Protein AF-0000000071811512 (afdb_homodimer)

InterPro domains:
  IPR006314 Dyp-type peroxidase [PS51404] (1-297)
  IPR006314 Dyp-type peroxidase [PTHR30521] (4-296)
  IPR006314 Dyp-type peroxidase [TIGR01413] (6-294)
  IPR011008 Dimeric alpha-beta barrel [SSF54909] (5-296)
  IPR048327 Dyp-type peroxidase, N-terminal domain [PF04261] (49-129)
  IPR048328 Dyp-type peroxidase, C-terminal domain [PF20628] (135-291)

Radius of gyration: 25.91 Å; Cα contacts (8 Å, |Δi|>4): 1399; chains: 2; bounding box: 53×74×53 Å

Solvent-accessible surface area (backbone atoms only — not comparable to full-atom values): 30359 Å² total; per-residue (Å²): 135,70,70,78,86,50,52,22,33,35,42,39,43,29,31,59,32,90,85,37,60,51,48,64,43,44,23,43,55,50,41,47,62,58,52,45,41,70,75,42,41,73,94,72,44,46,84,55,59,35,72,50,74,50,50,28,26,9,57,71,45,31,46,70,53,69,52,83,74,92,64,84,47,79,51,67,66,44,68,29,88,57,46,48,40,38,51,62,65,52,31,41,34,38,46,31,33,18,56,28,63,30,58,48,43,49,48,51,37,51,51,61,67,60,36,56,86,84,24,68,67,45,72,46,81,45,58,27,35,44,25,87,92,51,23,35,83,88,52,36,60,62,58,80,78,34,58,87,46,68,68,56,27,42,63,33,23,35,18,83,88,71,56,18,27,26,33,42,42,31,40,29,40,47,36,57,73,48,57,73,71,46,57,65,70,56,51,24,41,24,38,21,29,40,53,90,79,53,47,69,38,61,82,33,43,74,36,3,33,49,14,32,55,30,73,33,33,52,60,85,42,56,60,88,48,60,50,38,58,72,54,32,25,35,69,40,69,92,59,68,28,23,39,40,42,31,34,29,12,40,44,52,63,41,52,50,54,37,54,33,24,39,29,14,52,72,91,77,60,46,35,22,38,48,35,71,42,30,43,49,72,32,23,31,34,31,40,23,61,18,72,70,62,34,55,70,44,90,133,69,70,78,87,51,50,22,34,35,42,38,42,29,31,59,34,90,86,37,61,52,48,63,44,45,23,44,56,50,41,46,64,58,52,46,40,69,75,42,41,73,94,72,44,46,85,54,61,35,70,50,74,49,50,29,25,10,59,73,45,31,46,69,51,69,52,82,73,94,64,85,47,80,52,67,67,45,69,29,89,60,46,49,41,39,51,65,65,49,32,42,36,37,47,31,33,16,56,28,64,30,57,49,44,50,48,51,37,51,53,62,67,61,36,58,86,84,24,67,67,47,73,45,81,46,58,27,33,44,27,86,92,51,23,36,84,87,53,37,61,62,59,80,79,34,58,87,47,67,69,56,28,42,63,33,23,36,18,84,88,70,56,18,26,28,34,41,42,32,39,28,39,44,38,56,74,51,58,74,71,47,57,66,69,57,52,24,41,25,39,22,28,39,55,90,80,55,44,69,37,63,83,32,44,73,37,3,33,48,15,34,57,30,71,33,32,53,60,84,40,55,60,93,49,60,50,38,59,72,54,33,24,34,70,38,68,90,58,68,29,25,38,38,41,33,34,28,13,39,43,53,63,42,53,49,56,38,54,32,24,40,29,14,52,75,89,77,60,48,35,22,39,50,34,72,42,30,41,48,73,31,23,31,34,29,42,23,61,19,72,71,61,33,55,70,44,89

Foldseek 3Di:
DLDAAAFKKKKKFFDWDPPDQLLQLLLLQLCLVVLQCVLPNPVRDDQAFHKDKFKWAFDVSCVSLVDDDDDDFWDDWDAADLAIADADTGGMIMMMHHNDPVSSVSSSVSSVVSRPPPTTPDIDIWMFGADPNQPWPLLAHPQPVADDDRVVQCQFFAAPVFRWKKKKKWDKFFPVVCSVPDDQVVVCLLAQARSPPRHGHQAHDQQHLVQLQAVGRHDPGHHPHDWHWHKGWTDDPVDTITITTMIIGNDCVRVVSNVCSQRQHDDGSHHRSNSVGIHIDYMGMIMTGDSVSSVVSD/DLDAAAFKKKKKFFDWDPPDQLLQLLLLQLCLVVLQCVLPNPVRDDQAFHKDKFKWAFDVSCVSLVDDDDDDFFDDWDAADLAIADADTGGMIMMMHHNDPVSSVSSSVSSVVSRPPPTTPDIDIWMFGADPNQPWPLLAHPQPVADDDRVVQCQFFAAPVFRWKKKKKWDKFFPVVCSVPDDQVVVCQLAQARSPPRHGHQAHDQQHLVQLQAVGRHDPGHHPHDWHWHKGWTDDPVDTITITTMIIGNDCVRVVSNVCSQRQHDDGSHHRSVSVGIHIDYMGMIMTGDSVSSVVSD

Secondary structure (DSSP, 8-state):
------SEEEEEEEEEPTTS-HHHHHHHHHTHHHHHHHHS-GGG--TTT-EEEEEEE-HHHHHHTT---SS------EEETTEEE-----SEEEEEEES-HHHHHHHHHHHHHHSPTT-EEEEEEEEEE-BTTTB-TTSSBS-TTS--SHHHHHHHHS-TTTS-EEEEEEEEEE-HHHHHHS-HHHHHHHHTB-TTT-PBPSS--TTSHHHHHTTSSSTT---S---EE--EEEE-TTS-EEEEEEEEES-HHHHHHHHHHHTT-SSS-PPPGGGGTEEEEEEEEEEE--HHHHHTT-/------SEEEEEEEEEPTTS-HHHHHHHHHTHHHHHHHHS-GGG--TTT-EEEEEEE-HHHHHHTT---SS------EEETTEEE-----SEEEEEEES-HHHHHHHHHHHHHHSPTT-EEEEEEEEEE-BTTTB-TTSSBS-TTS--SHHHHHHHHS-TTTS-EEEEEEEEEE-HHHHHHS-HHHHHHHHTB-TTT-PBPSS--TTSHHHHHTTSSSTT---S---EE--EEEE-TTS-EEEEEEEEES-HHHHHHHHHHHHT-SSS-PPPGGGGTEEEEEEEEEEE--HHHHHTT-

Organism: Trichoplax adhaerens (NCBI:txid10228)

Sequence (596 aa):
VISLTKEHALYLWIHVKGTADPKACAKVAANVQKYVDGIIPPKEADENDEIWAGVAFGPSFYARCGGTVHENYDYPHRSGKNGDLPSTGGDIFVHAKSNSRGGLYELAQAVLKNLPEGSVENVEEVYGFVYKNGRDLSGFIDGTENPADDESRTEVAINKETGGSYLITQRWIHKFNVINNTKVSTMENWVGRNIDDSTEQRRKSVTSHVARMTNGSQFNAAKPYQIVRQSQPYGLSSKESGLFFIAYAASPKNFEYMLGRMVGEGRDNLSDDIMLLTKCVTGTYWYAPSLSELAKLKVISLTKEHALYLWIHVKGTADPKACAKVAANVQKYVDGIIPPKEADENDEIWAGVAFGPSFYARCGGTVHENYDYPHRSGKNGDLPSTGGDIFVHAKSNSRGGLYELAQAVLKNLPEGSVENVEEVYGFVYKNGRDLSGFIDGTENPADDESRTEVAINKETGGSYLITQRWIHKFNVINNTKVSTMENWVGRNIDDSTEQRRKSVTSHVARMTNGSQFNAAKPYQIVRQSQPYGLSSKESGLFFIAYAASPKNFEYMLGRMVGEGRDNLSDDIMLLTKCVTGTYWYAPSLSELAKLK

pLDDT: mean 96.05, std 3.3, range [76.31, 98.88]

Nearest PDB structures (foldseek):
  7yzt-assembly1_B  TM=8.973E-01  e=1.902E-27  Acinetobacter radioresistens
  6fkt-assembly1_B  TM=8.761E-01  e=7.794E-27  Klebsiella pneumoniae
  2gvk-assembly1_A  TM=8.832E-01  e=1.976E-25  Bacteroides thetaiotaomicron VPI-5482
  5vj0-assembly2_C  TM=8.698E-01  e=1.234E-25  [Enterobacter] lignolyticus
  8u4z-assembly1_A  TM=8.890E-01  e=1.457E-24  Klebsiella pneumoniae

Structure (mmCIF, N/CA/C/O backbone):
data_AF-0000000071811512-model_v1
#
loop_
_entity.id
_entity.type
_entity.pdbx_description
1 polymer 'Dyp-type peroxidase'
#
loop_
_atom_site.group_PDB
_atom_site.id
_atom_site.type_symbol
_atom_site.label_atom_id
_atom_site.label_alt_id
_atom_site.label_comp_id
_atom_site.label_asym_id
_atom_site.label_entity_id
_atom_site.label_seq_id
_atom_site.pdbx_PDB_ins_code
_atom_site.Cartn_x
_atom_site.Cartn_y
_atom_site.Cartn_z
_atom_site.occupancy
_atom_site.B_iso_or_equiv
_atom_site.auth_seq_id
_atom_site.auth_comp_id
_atom_site.auth_asym_id
_atom_site.auth_atom_id
_atom_site.pdbx_PDB_model_num
ATOM 1 N N . VAL A 1 1 ? 7.309 22.172 -2.139 1 86.19 1 VAL A N 1
ATOM 2 C CA . VAL A 1 1 ? 6.395 22.422 -1.027 1 86.19 1 VAL A CA 1
ATOM 3 C C . VAL A 1 1 ? 5.086 23 -1.554 1 86.19 1 VAL A C 1
ATOM 5 O O . VAL A 1 1 ? 4.043 22.906 -0.901 1 86.19 1 VAL A O 1
ATOM 8 N N . ILE A 1 2 ? 5.051 23.562 -2.719 1 86.69 2 ILE A N 1
ATOM 9 C CA . ILE A 1 2 ? 3.842 24.234 -3.188 1 86.69 2 ILE A CA 1
ATOM 10 C C . ILE A 1 2 ? 3.17 23.391 -4.27 1 86.69 2 ILE A C 1
ATOM 12 O O . ILE A 1 2 ? 2.148 23.781 -4.828 1 86.69 2 ILE A O 1
ATOM 16 N N . SER A 1 3 ? 3.713 22.297 -4.492 1 84 3 SER A N 1
ATOM 17 C CA . SER A 1 3 ? 3.23 21.453 -5.582 1 84 3 SER A CA 1
ATOM 18 C C . SER A 1 3 ? 1.862 20.859 -5.262 1 84 3 SER A C 1
ATOM 20 O O . SER A 1 3 ? 1.459 20.812 -4.098 1 84 3 SER A O 1
ATOM 22 N N . LEU A 1 4 ? 1.215 20.438 -6.309 1 85.69 4 LEU A N 1
ATOM 23 C CA . LEU A 1 4 ? -0.082 19.781 -6.195 1 85.69 4 LEU A CA 1
ATOM 24 C C . LEU A 1 4 ? 0.085 18.312 -5.84 1 85.69 4 LEU A C 1
ATOM 26 O O . LEU A 1 4 ? 1.211 17.812 -5.715 1 85.69 4 LEU A O 1
ATOM 30 N N . THR A 1 5 ? -0.988 17.734 -5.641 1 87.69 5 THR A N 1
ATOM 31 C CA . THR A 1 5 ? -0.998 16.344 -5.207 1 87.69 5 THR A CA 1
ATOM 32 C C . THR A 1 5 ? -0.775 15.406 -6.395 1 87.69 5 THR A C 1
ATOM 34 O O . THR A 1 5 ? -0.981 15.797 -7.543 1 87.69 5 THR A O 1
ATOM 37 N N . LYS A 1 6 ? -0.165 14.312 -6.148 1 95.56 6 LYS A N 1
ATOM 38 C CA . LYS A 1 6 ? -0.092 13.164 -7.051 1 95.56 6 LYS A CA 1
ATOM 39 C C . LYS A 1 6 ? -0.918 11.992 -6.527 1 95.56 6 LYS A C 1
ATOM 41 O O . LYS A 1 6 ? -1.526 12.086 -5.457 1 95.56 6 LYS A O 1
ATOM 46 N N . GLU A 1 7 ? -0.969 10.891 -7.211 1 96.38 7 GLU A N 1
ATOM 47 C CA . GLU A 1 7 ? -1.825 9.766 -6.844 1 96.38 7 GLU A CA 1
ATOM 48 C C . GLU A 1 7 ? -1.344 9.102 -5.559 1 96.38 7 GLU A C 1
ATOM 50 O O . GLU A 1 7 ? -2.137 8.508 -4.828 1 96.38 7 GLU A O 1
ATOM 55 N N . HIS A 1 8 ? -0.005 9.25 -5.363 1 97.81 8 HIS A N 1
ATOM 56 C CA . HIS A 1 8 ? 0.594 8.625 -4.191 1 97.81 8 HIS A CA 1
ATOM 57 C C . HIS A 1 8 ? 1.59 9.562 -3.516 1 97.81 8 HIS A C 1
ATOM 59 O O . HIS A 1 8 ? 2.189 10.414 -4.172 1 97.81 8 HIS A O 1
ATOM 65 N N . ALA A 1 9 ? 1.724 9.312 -2.27 1 98.5 9 ALA A N 1
ATOM 66 C CA . ALA A 1 9 ? 2.768 9.984 -1.503 1 98.5 9 ALA A CA 1
ATOM 67 C C . ALA A 1 9 ? 3.566 8.984 -0.669 1 98.5 9 ALA A C 1
ATOM 69 O O . ALA A 1 9 ? 3.053 7.934 -0.292 1 98.5 9 ALA A O 1
ATOM 70 N N . LEU A 1 10 ? 4.766 9.273 -0.453 1 98.81 10 LEU A N 1
ATOM 71 C CA . LEU A 1 10 ? 5.637 8.594 0.498 1 98.81 10 LEU A CA 1
ATOM 72 C C . LEU A 1 10 ? 5.961 9.5 1.681 1 98.81 10 LEU A C 1
ATOM 74 O O . LEU A 1 10 ? 6.414 10.633 1.496 1 98.81 10 LEU A O 1
ATOM 78 N N . TYR A 1 11 ? 5.68 9.031 2.797 1 98.81 11 TYR A N 1
ATOM 79 C CA . TYR A 1 11 ? 6.105 9.633 4.055 1 98.81 11 TYR A CA 1
ATOM 80 C C . TYR A 1 11 ? 7.109 8.742 4.773 1 98.81 11 TYR A C 1
ATOM 82 O O . TYR A 1 11 ? 6.73 7.73 5.375 1 98.81 11 TYR A O 1
ATOM 90 N N . LEU A 1 12 ? 8.336 9.109 4.688 1 98.81 12 LEU A N 1
ATOM 91 C CA . LEU A 1 12 ? 9.422 8.375 5.324 1 98.81 12 LEU A CA 1
ATOM 92 C C . LEU A 1 12 ? 9.922 9.102 6.562 1 98.81 12 LEU A C 1
ATOM 94 O O . LEU A 1 12 ? 10.594 10.133 6.449 1 98.81 12 LEU A O 1
ATOM 98 N N . TRP A 1 13 ? 9.523 8.625 7.715 1 98.56 13 TRP A N 1
ATOM 99 C CA . TRP A 1 13 ? 9.82 9.172 9.031 1 98.56 13 TRP A CA 1
ATOM 100 C C . TRP A 1 13 ? 10.93 8.367 9.711 1 98.56 13 TRP A C 1
ATOM 102 O O . TRP A 1 13 ? 10.719 7.223 10.117 1 98.56 13 TRP A O 1
ATOM 112 N N . ILE A 1 14 ? 12.195 8.969 9.883 1 98.75 14 ILE A N 1
ATOM 113 C CA . ILE A 1 14 ? 13.375 8.219 10.305 1 98.75 14 ILE A CA 1
ATOM 114 C C . ILE A 1 14 ? 13.883 8.758 11.633 1 98.75 14 ILE A C 1
ATOM 116 O O . ILE A 1 14 ? 14.055 9.969 11.797 1 98.75 14 ILE A O 1
ATOM 120 N N . HIS A 1 15 ? 14.062 7.895 12.555 1 98.69 15 HIS A N 1
ATOM 121 C CA . HIS A 1 15 ? 14.805 8.148 13.781 1 98.69 15 HIS A CA 1
ATOM 122 C C . HIS A 1 15 ? 16.219 7.578 13.703 1 98.69 15 HIS A C 1
ATOM 124 O O . HIS A 1 15 ? 16.391 6.398 13.398 1 98.69 15 HIS A O 1
ATOM 130 N N . VAL A 1 16 ? 17.125 8.414 13.945 1 98.19 16 VAL A N 1
ATOM 131 C CA . VAL A 1 16 ? 18.531 7.996 13.906 1 98.19 16 VAL A CA 1
ATOM 132 C C . VAL A 1 16 ? 19.031 7.75 15.32 1 98.19 16 VAL A C 1
ATOM 134 O O . VAL A 1 16 ? 18.625 8.438 16.266 1 98.19 16 VAL A O 1
ATOM 137 N N . LYS A 1 17 ? 19.969 6.812 15.398 1 97.69 17 LYS A N 1
ATOM 138 C CA . LYS A 1 17 ? 20.578 6.52 16.703 1 97.69 17 LYS A CA 1
ATOM 139 C C . LYS A 1 17 ? 21.391 7.703 17.203 1 97.69 17 LYS A C 1
ATOM 141 O O . LYS A 1 17 ? 22.062 8.375 16.422 1 97.69 17 LYS A O 1
ATOM 146 N N . GLY A 1 18 ? 21.312 7.844 18.547 1 95.19 18 GLY A N 1
ATOM 147 C CA . GLY A 1 18 ? 22.078 8.914 19.156 1 95.19 18 GLY A CA 1
ATOM 148 C C . GLY A 1 18 ? 23.578 8.805 18.891 1 95.19 18 GLY A C 1
ATOM 149 O O . GLY A 1 18 ? 24.281 9.812 18.844 1 95.19 18 GLY A O 1
ATOM 150 N N . THR A 1 19 ? 24.031 7.598 18.562 1 95.81 19 THR A N 1
ATOM 151 C CA . THR A 1 19 ? 25.453 7.34 18.359 1 95.81 19 THR A CA 1
ATOM 152 C C . THR A 1 19 ? 25.844 7.555 16.906 1 95.81 19 THR A C 1
ATOM 154 O O . THR A 1 19 ? 27.031 7.566 16.578 1 95.81 19 THR A O 1
ATOM 157 N N . ALA A 1 20 ? 24.844 7.746 16.094 1 96.88 20 ALA A N 1
ATOM 158 C CA . ALA A 1 20 ? 25.141 7.906 14.672 1 96.88 20 ALA A CA 1
ATOM 159 C C . ALA A 1 20 ? 25.703 9.289 14.383 1 96.88 20 ALA A C 1
ATOM 161 O O . ALA A 1 20 ? 25.469 10.234 15.141 1 96.88 20 ALA A O 1
ATOM 162 N N . ASP A 1 21 ? 26.5 9.359 13.336 1 97.06 21 ASP A N 1
ATOM 163 C CA . ASP A 1 21 ? 26.969 10.656 12.836 1 97.06 21 ASP A CA 1
ATOM 164 C C . ASP A 1 21 ? 25.844 11.414 12.133 1 97.06 21 ASP A C 1
ATOM 166 O O . ASP A 1 21 ? 25.438 11.047 11.031 1 97.06 21 ASP A O 1
ATOM 170 N N . PRO A 1 22 ? 25.391 12.422 12.781 1 96.75 22 PRO A N 1
ATOM 171 C CA . PRO A 1 22 ? 24.25 13.125 12.195 1 96.75 22 PRO A CA 1
ATOM 172 C C . PRO A 1 22 ? 24.562 13.727 10.828 1 96.75 22 PRO A C 1
ATOM 174 O O . PRO A 1 22 ? 23.688 13.766 9.953 1 96.75 22 PRO A O 1
ATOM 177 N N . LYS A 1 23 ? 25.75 14.227 10.633 1 96.81 23 LYS A N 1
ATOM 178 C CA . LYS A 1 23 ? 26.094 14.852 9.359 1 96.81 23 LYS A CA 1
ATOM 179 C C . LYS A 1 23 ? 26.109 13.828 8.234 1 96.81 23 LYS A C 1
ATOM 181 O O . LYS A 1 23 ? 25.688 14.125 7.113 1 96.81 23 LYS A O 1
ATOM 186 N N . ALA A 1 24 ? 26.641 12.641 8.539 1 98.12 24 ALA A N 1
ATOM 187 C CA . ALA A 1 24 ? 26.625 11.57 7.543 1 98.12 24 ALA A CA 1
ATOM 188 C C . ALA A 1 24 ? 25.188 11.195 7.164 1 98.12 24 ALA A C 1
ATOM 190 O O . ALA A 1 24 ? 24.891 10.953 5.992 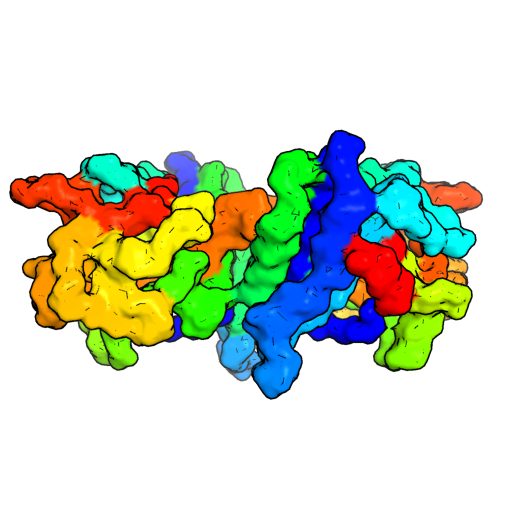1 98.12 24 ALA A O 1
ATOM 191 N N . CYS A 1 25 ? 24.312 11.148 8.141 1 98.5 25 CYS A N 1
ATOM 192 C CA . CYS A 1 25 ? 22.906 10.844 7.883 1 98.5 25 CYS A CA 1
ATOM 193 C C . CYS A 1 25 ? 22.234 11.969 7.117 1 98.5 25 CYS A C 1
ATOM 195 O O . CYS A 1 25 ? 21.484 11.727 6.176 1 98.5 25 CYS A O 1
ATOM 197 N N . ALA A 1 26 ? 22.516 13.203 7.488 1 98.31 26 ALA A N 1
ATOM 198 C CA . ALA A 1 26 ? 21.938 14.367 6.82 1 98.31 26 ALA A CA 1
ATOM 199 C C . ALA A 1 26 ? 22.359 14.43 5.355 1 98.31 26 ALA A C 1
ATOM 201 O O . ALA A 1 26 ? 21.578 14.859 4.5 1 98.31 26 ALA A O 1
ATOM 202 N N . LYS A 1 27 ? 23.594 14.078 5.109 1 98.06 27 LYS A N 1
ATOM 203 C CA . LYS A 1 27 ? 24.094 14.07 3.742 1 98.06 27 LYS A CA 1
ATOM 204 C C . LYS A 1 27 ? 23.266 13.156 2.85 1 98.06 27 LYS A C 1
ATOM 206 O O . LYS A 1 27 ? 23 13.484 1.691 1 98.06 27 LYS A O 1
ATOM 211 N N . VAL A 1 28 ? 22.891 12.023 3.377 1 98.5 28 VAL A N 1
ATOM 212 C CA . VAL A 1 28 ? 22.062 11.094 2.617 1 98.5 28 VAL A CA 1
ATOM 213 C C . VAL A 1 28 ? 20.734 11.758 2.25 1 98.5 28 VAL A C 1
ATOM 215 O O . VAL A 1 28 ? 20.312 11.695 1.096 1 98.5 28 VAL A O 1
ATOM 218 N N . ALA A 1 29 ? 20.125 12.383 3.186 1 97.88 29 ALA A N 1
ATOM 219 C CA . ALA A 1 29 ? 18.859 13.086 2.934 1 97.88 29 ALA A CA 1
ATOM 220 C C . ALA A 1 29 ? 19.062 14.211 1.925 1 97.88 29 ALA A C 1
ATOM 222 O O . ALA A 1 29 ? 18.219 14.414 1.04 1 97.88 29 ALA A O 1
ATOM 223 N N . ALA A 1 30 ? 20.156 14.93 2.076 1 97.62 30 ALA A N 1
ATOM 224 C CA . ALA A 1 30 ? 20.422 16.062 1.203 1 97.62 30 ALA A CA 1
ATOM 225 C C . ALA A 1 30 ? 20.625 15.609 -0.241 1 97.62 30 ALA A C 1
ATOM 227 O O . ALA A 1 30 ? 20.484 16.406 -1.172 1 97.62 30 ALA A O 1
ATOM 228 N N . ASN A 1 31 ? 20.938 14.375 -0.457 1 98 31 ASN A N 1
ATOM 229 C CA . ASN A 1 31 ? 21.188 13.836 -1.791 1 98 31 ASN A CA 1
ATOM 230 C C . ASN A 1 31 ? 19.938 13.203 -2.385 1 98 31 ASN A C 1
ATOM 232 O O . ASN A 1 31 ? 20.016 12.445 -3.355 1 98 31 ASN A O 1
ATOM 236 N N . VAL A 1 32 ? 18.781 13.5 -1.839 1 98.31 32 VAL A N 1
ATOM 237 C CA . VAL A 1 32 ? 17.531 12.852 -2.236 1 98.31 32 VAL A CA 1
ATOM 238 C C . VAL A 1 32 ? 17.281 13.07 -3.727 1 98.31 32 VAL A C 1
ATOM 240 O O . VAL A 1 32 ? 16.797 12.172 -4.418 1 98.31 32 VAL A O 1
ATOM 243 N N . GLN A 1 33 ? 17.625 14.242 -4.254 1 97.31 33 GLN A N 1
ATOM 244 C CA . GLN A 1 33 ? 17.406 14.508 -5.668 1 97.31 33 GLN A CA 1
ATOM 245 C C . GLN A 1 33 ? 18.266 13.602 -6.543 1 97.31 33 GLN A C 1
ATOM 247 O O . GLN A 1 33 ? 17.844 13.203 -7.633 1 97.31 33 GLN A O 1
ATOM 252 N N . LYS A 1 34 ? 19.469 13.359 -6.105 1 97.5 34 LYS A N 1
ATOM 253 C CA . LYS A 1 34 ? 20.328 12.438 -6.832 1 97.5 34 LYS A CA 1
ATOM 254 C C . LYS A 1 34 ? 19.672 11.062 -6.957 1 97.5 34 LYS A C 1
ATOM 256 O O . LYS A 1 34 ? 19.75 10.422 -8.008 1 97.5 34 LYS A O 1
ATOM 261 N N . TYR A 1 35 ? 19.062 10.594 -5.836 1 98.25 35 TYR A N 1
ATOM 262 C CA . TYR A 1 35 ? 18.359 9.312 -5.875 1 98.25 35 TYR A CA 1
ATOM 263 C C . TYR A 1 35 ? 17.188 9.359 -6.844 1 98.25 35 TYR A C 1
ATOM 265 O O . TYR A 1 35 ? 16.984 8.43 -7.629 1 98.25 35 TYR A O 1
ATOM 273 N N . VAL A 1 36 ? 16.422 10.43 -6.777 1 98.31 36 VAL A N 1
ATOM 274 C CA . VAL A 1 36 ? 15.289 10.602 -7.684 1 98.31 36 VAL A CA 1
ATOM 275 C C . VAL A 1 36 ? 15.773 10.539 -9.133 1 98.31 36 VAL A C 1
ATOM 277 O O . VAL A 1 36 ? 15.203 9.82 -9.953 1 98.31 36 VAL A O 1
ATOM 280 N N . ASP A 1 37 ? 16.844 11.281 -9.438 1 98.06 37 ASP A N 1
ATOM 281 C CA . ASP A 1 37 ? 17.406 11.336 -10.781 1 98.06 37 ASP A CA 1
ATOM 282 C C . ASP A 1 37 ? 17.891 9.961 -11.234 1 98.06 37 ASP A C 1
ATOM 284 O O . ASP A 1 37 ? 17.859 9.641 -12.422 1 98.06 37 ASP A O 1
ATOM 288 N N . GLY A 1 38 ? 18.359 9.203 -10.305 1 97.31 38 GLY A N 1
ATOM 289 C CA . GLY A 1 38 ? 18.797 7.844 -10.609 1 97.31 38 GLY A CA 1
ATOM 290 C C . GLY A 1 38 ? 17.641 6.914 -10.93 1 97.31 38 GLY A C 1
ATOM 291 O O . GLY A 1 38 ? 17.797 5.973 -11.711 1 97.31 38 GLY A O 1
ATOM 292 N N . ILE A 1 39 ? 16.516 7.148 -10.344 1 96.62 39 ILE A N 1
ATOM 293 C CA . ILE A 1 39 ? 15.328 6.316 -10.547 1 96.62 39 ILE A CA 1
ATOM 294 C C . ILE A 1 39 ? 14.672 6.676 -11.875 1 96.62 39 ILE A C 1
ATOM 296 O O . ILE A 1 39 ? 14.312 5.793 -12.656 1 96.62 39 ILE A O 1
ATOM 300 N N . ILE A 1 40 ? 14.516 7.945 -12.062 1 95.81 40 ILE A N 1
ATOM 301 C CA . ILE A 1 40 ? 13.922 8.453 -13.297 1 95.81 40 ILE A CA 1
ATOM 302 C C . ILE A 1 40 ? 14.664 9.703 -13.75 1 95.81 40 ILE A C 1
ATOM 304 O O . ILE A 1 40 ? 14.461 10.789 -13.203 1 95.81 40 ILE A O 1
ATOM 308 N N . PRO A 1 41 ? 15.5 9.508 -14.703 1 95.44 41 PRO A N 1
ATOM 309 C CA . PRO A 1 41 ? 16.188 10.695 -15.203 1 95.44 41 PRO A CA 1
ATOM 310 C C . PRO A 1 41 ? 15.219 11.797 -15.641 1 95.44 41 PRO A C 1
ATOM 312 O O . PRO A 1 41 ? 14.219 11.516 -16.312 1 95.44 41 PRO A O 1
ATOM 315 N N . PRO A 1 42 ? 15.539 13.031 -15.234 1 92.44 42 PRO A N 1
ATOM 316 C CA . PRO A 1 42 ? 14.609 14.133 -15.484 1 92.44 42 PRO A CA 1
ATOM 317 C C . PRO A 1 42 ? 14.188 14.227 -16.953 1 92.44 42 PRO A C 1
ATOM 319 O O . PRO A 1 42 ? 13.023 14.508 -17.234 1 92.44 42 PRO A O 1
ATOM 322 N N . LYS A 1 43 ? 15.086 13.922 -17.969 1 93.44 43 LYS A N 1
ATOM 323 C CA . LYS A 1 43 ? 14.797 14.039 -19.391 1 93.44 43 LYS A CA 1
ATOM 324 C C . LYS A 1 43 ? 13.805 12.969 -19.844 1 93.44 43 LYS A C 1
ATOM 326 O O . LYS A 1 43 ? 13.164 13.117 -20.891 1 93.44 43 LYS A O 1
ATOM 331 N N . GLU A 1 44 ? 13.68 11.984 -19.031 1 92.75 44 GLU A N 1
ATOM 332 C CA . GLU A 1 44 ? 12.836 10.852 -19.391 1 92.75 44 GLU A CA 1
ATOM 333 C C . GLU A 1 44 ? 11.539 10.844 -18.594 1 92.75 44 GLU A C 1
ATOM 335 O O . GLU A 1 44 ? 10.625 10.07 -18.891 1 92.75 44 GLU A O 1
ATOM 340 N N . ALA A 1 45 ? 11.453 11.688 -17.656 1 92.12 45 ALA A N 1
ATOM 341 C CA . ALA A 1 45 ? 10.32 11.672 -16.734 1 92.12 45 ALA A CA 1
ATOM 342 C C . ALA A 1 45 ? 9.07 12.25 -17.391 1 92.12 45 ALA A C 1
ATOM 344 O O . ALA A 1 45 ? 9.156 13.227 -18.141 1 92.12 45 ALA A O 1
ATOM 345 N N . ASP A 1 46 ? 7.992 11.562 -17.234 1 94.31 46 ASP A N 1
ATOM 346 C CA . ASP A 1 46 ? 6.691 12.109 -17.609 1 94.31 46 ASP A CA 1
ATOM 347 C C . ASP A 1 46 ? 5.777 12.227 -16.391 1 94.31 46 ASP A C 1
ATOM 349 O O . ASP A 1 46 ? 6.207 12.008 -15.25 1 94.31 46 ASP A O 1
ATOM 353 N N . GLU A 1 47 ? 4.598 12.641 -16.641 1 91.12 47 GLU A N 1
ATOM 354 C CA . GLU A 1 47 ? 3.67 12.93 -15.555 1 91.12 47 GLU A CA 1
ATOM 355 C C . GLU A 1 47 ? 3.398 11.68 -14.711 1 91.12 47 GLU A C 1
ATOM 357 O O . GLU A 1 47 ? 3.139 11.781 -13.508 1 91.12 47 GLU A O 1
ATOM 362 N N . ASN A 1 48 ? 3.512 10.586 -15.297 1 91.19 48 ASN A N 1
ATOM 363 C CA . ASN A 1 48 ? 3.162 9.344 -14.609 1 91.19 48 ASN A CA 1
ATOM 364 C C . ASN A 1 48 ? 4.297 8.867 -13.711 1 91.19 48 ASN A C 1
ATOM 366 O O . ASN A 1 48 ? 4.047 8.281 -12.648 1 91.19 48 ASN A O 1
ATOM 370 N N . ASP A 1 49 ? 5.527 9.133 -14.094 1 94.19 49 ASP A N 1
ATOM 371 C CA . ASP A 1 49 ? 6.594 8.484 -13.344 1 94.19 49 ASP A CA 1
ATOM 372 C C . ASP A 1 49 ? 7.48 9.508 -12.641 1 94.19 49 ASP A C 1
ATOM 374 O O . ASP A 1 49 ? 8.359 9.148 -11.859 1 94.19 49 ASP A O 1
ATOM 378 N N . GLU A 1 50 ? 7.254 10.781 -12.883 1 96.94 50 GLU A N 1
ATOM 379 C CA . GLU A 1 50 ? 8.047 11.789 -12.188 1 96.94 50 GLU A CA 1
ATOM 380 C C . GLU A 1 50 ? 7.863 11.688 -10.68 1 96.94 50 GLU A C 1
ATOM 382 O O . GLU A 1 50 ? 6.777 11.344 -10.195 1 96.94 50 GLU A O 1
ATOM 387 N N . ILE A 1 51 ? 8.922 11.93 -9.953 1 97.75 51 ILE A N 1
ATOM 388 C CA . ILE A 1 51 ? 8.938 11.93 -8.5 1 97.75 51 ILE A CA 1
ATOM 389 C C . ILE A 1 51 ? 9.312 13.32 -7.984 1 97.75 51 ILE A C 1
ATOM 391 O O . ILE A 1 51 ? 10.352 13.867 -8.367 1 97.75 51 ILE A O 1
ATOM 395 N N . TRP A 1 52 ? 8.422 13.883 -7.234 1 97.62 52 TRP A N 1
ATOM 396 C CA . TRP A 1 52 ? 8.734 15.094 -6.48 1 97.62 52 TRP A CA 1
ATOM 397 C C . TRP A 1 52 ? 9.062 14.766 -5.027 1 97.62 52 TRP A C 1
ATOM 399 O O . TRP A 1 52 ? 8.289 14.078 -4.352 1 97.62 52 TRP A O 1
ATOM 409 N N . ALA A 1 53 ? 10.227 15.242 -4.598 1 97.5 53 ALA A N 1
ATOM 410 C CA . ALA A 1 53 ? 10.641 14.875 -3.244 1 97.5 53 ALA A CA 1
ATOM 411 C C . ALA A 1 53 ? 11.211 16.078 -2.5 1 97.5 53 ALA A C 1
ATOM 413 O O . ALA A 1 53 ? 11.797 16.984 -3.111 1 97.5 53 ALA A O 1
ATOM 414 N N . GLY A 1 54 ? 10.984 16.141 -1.248 1 97.31 54 GLY A N 1
ATOM 415 C CA . GLY A 1 54 ? 11.586 17.062 -0.306 1 97.31 54 GLY A CA 1
ATOM 416 C C . GLY A 1 54 ? 12.016 16.406 0.99 1 97.31 54 GLY A C 1
ATOM 417 O O . GLY A 1 54 ? 11.578 15.289 1.302 1 97.31 54 GLY A O 1
ATOM 418 N N . VAL A 1 55 ? 12.914 17.047 1.681 1 98.38 55 VAL A N 1
ATOM 419 C CA . VAL A 1 55 ? 13.422 16.516 2.941 1 98.38 55 VAL A CA 1
ATOM 420 C C . VAL A 1 55 ? 13.289 17.562 4.039 1 98.38 55 VAL A C 1
ATOM 422 O O . VAL A 1 55 ? 13.328 18.766 3.764 1 98.38 55 VAL A O 1
ATOM 425 N N . ALA A 1 56 ? 13.148 17.062 5.203 1 98.69 56 ALA A N 1
ATOM 426 C CA . ALA A 1 56 ? 13.062 17.906 6.383 1 98.69 56 ALA A CA 1
ATOM 427 C C . ALA A 1 56 ? 13.742 17.25 7.586 1 98.69 56 ALA A C 1
ATOM 429 O O . ALA A 1 56 ? 13.984 16.047 7.586 1 98.69 56 ALA A O 1
ATOM 430 N N . PHE A 1 57 ? 14.055 18.047 8.547 1 98.75 57 PHE A N 1
ATOM 431 C CA . PHE A 1 57 ? 14.828 17.578 9.695 1 98.75 57 PHE A CA 1
ATOM 432 C C . PHE A 1 57 ? 14.164 17.984 11 1 98.75 57 PHE A C 1
ATOM 434 O O . PHE A 1 57 ? 13.633 19.094 11.125 1 98.75 57 PHE A O 1
ATOM 441 N N . GLY A 1 58 ? 14.18 17.016 11.922 1 98.38 58 GLY A N 1
ATOM 442 C CA . GLY A 1 58 ? 13.742 17.359 13.273 1 98.38 58 GLY A CA 1
ATOM 443 C C . GLY A 1 58 ? 14.648 18.359 13.953 1 98.38 58 GLY A C 1
ATOM 444 O O . GLY A 1 58 ? 15.812 18.516 13.562 1 98.38 58 GLY A O 1
ATOM 445 N N . PRO A 1 59 ? 14.102 19 14.969 1 97 59 PRO A N 1
ATOM 446 C CA . PRO A 1 59 ? 14.836 20.125 15.547 1 97 59 PRO A CA 1
ATOM 447 C C . PRO A 1 59 ? 16.188 19.719 16.141 1 97 59 PRO A C 1
ATOM 449 O O . PRO A 1 59 ? 17.203 20.328 15.82 1 97 59 PRO A O 1
ATOM 452 N N . SER A 1 60 ? 16.203 18.734 17 1 95.75 60 SER A N 1
ATOM 453 C CA . SER A 1 60 ? 17.438 18.312 17.656 1 95.75 60 SER A CA 1
ATOM 454 C C . SER A 1 60 ? 18.453 17.797 16.625 1 95.75 60 SER A C 1
ATOM 456 O O . SER A 1 60 ? 19.641 18.125 16.703 1 95.75 60 SER A O 1
ATOM 458 N N . PHE A 1 61 ? 18.047 17.062 15.727 1 97.75 61 PHE A N 1
ATOM 459 C CA . PHE A 1 61 ? 18.906 16.484 14.703 1 97.75 61 PHE A CA 1
ATOM 460 C C . PHE A 1 61 ? 19.5 17.562 13.82 1 97.75 61 PHE A C 1
ATOM 462 O O . PHE A 1 61 ? 20.719 17.562 13.57 1 97.75 61 PHE A O 1
ATOM 469 N N . TYR A 1 62 ? 18.656 18.453 13.375 1 97.19 62 TYR A N 1
ATOM 470 C CA . TYR A 1 62 ? 19.125 19.516 12.492 1 97.19 62 TYR A CA 1
ATOM 471 C C . TYR A 1 62 ? 20.203 20.344 13.172 1 97.19 62 TYR A C 1
ATOM 473 O O . TYR A 1 62 ? 21.203 20.703 12.539 1 97.19 62 TYR A O 1
ATOM 481 N N . ALA A 1 63 ? 19.953 20.625 14.422 1 95.06 63 ALA A N 1
ATOM 482 C CA . ALA A 1 63 ? 20.938 21.391 15.188 1 95.06 63 ALA A CA 1
ATOM 483 C C . ALA A 1 63 ? 22.266 20.656 15.234 1 95.06 63 ALA A C 1
ATOM 485 O O . ALA A 1 63 ? 23.328 21.281 15.086 1 95.06 63 ALA A O 1
ATOM 486 N N . ARG A 1 64 ? 22.234 19.391 15.383 1 95.5 64 ARG A N 1
ATOM 487 C CA . ARG A 1 64 ? 23.453 18.594 15.461 1 95.5 64 ARG A CA 1
ATOM 488 C C . ARG A 1 64 ? 24.188 18.578 14.125 1 95.5 64 ARG A C 1
ATOM 490 O O . ARG A 1 64 ? 25.391 18.312 14.07 1 95.5 64 ARG A O 1
ATOM 497 N N . CYS A 1 65 ? 23.453 18.828 13.086 1 95.81 65 CYS A N 1
ATOM 498 C CA . CYS A 1 65 ? 24.047 18.875 11.758 1 95.81 65 CYS A CA 1
ATOM 499 C C . CYS A 1 65 ? 24.594 20.25 11.445 1 95.81 65 CYS A C 1
ATOM 501 O O . CYS A 1 65 ? 25.172 20.469 10.383 1 95.81 65 CYS A O 1
ATOM 503 N N . GLY A 1 66 ? 24.422 21.188 12.32 1 91.25 66 GLY A N 1
ATOM 504 C CA . GLY A 1 66 ? 24.875 22.547 12.117 1 91.25 66 GLY A CA 1
ATOM 505 C C . GLY A 1 66 ? 23.844 23.438 11.461 1 91.25 66 GLY A C 1
ATOM 506 O O . GLY A 1 66 ? 24.156 24.531 10.969 1 91.25 66 GLY A O 1
ATOM 507 N N . GLY A 1 67 ? 22.625 22.906 11.453 1 91.12 67 GLY A N 1
ATOM 508 C CA . GLY A 1 67 ? 21.562 23.703 10.867 1 91.12 67 GLY A CA 1
ATOM 509 C C . GLY A 1 67 ? 21.125 24.844 11.758 1 91.12 67 GLY A C 1
ATOM 510 O O . GLY A 1 67 ? 21.188 24.75 12.984 1 91.12 67 GLY A O 1
ATOM 511 N N . THR A 1 68 ? 20.75 25.906 11.047 1 86.31 68 THR A N 1
ATOM 512 C CA . THR A 1 68 ? 20.203 27.078 11.75 1 86.31 68 THR A CA 1
ATOM 513 C C . THR A 1 68 ? 18.812 27.406 11.25 1 86.31 68 THR A C 1
ATOM 515 O O . THR A 1 68 ? 18.547 27.312 10.047 1 86.31 68 THR A O 1
ATOM 518 N N . VAL A 1 69 ? 17.969 27.656 12.188 1 90.81 69 VAL A N 1
ATOM 519 C CA . VAL A 1 69 ? 16.594 28.031 11.836 1 90.81 69 VAL A CA 1
ATOM 520 C C . VAL A 1 69 ? 16.266 29.406 12.422 1 90.81 69 VAL A C 1
ATOM 522 O O . VAL A 1 69 ? 16.969 29.875 13.328 1 90.81 69 VAL A O 1
ATOM 525 N N . HIS A 1 70 ? 15.297 29.969 11.898 1 92.44 70 HIS A N 1
ATOM 526 C CA . HIS A 1 70 ? 14.859 31.297 12.344 1 92.44 70 HIS A CA 1
ATOM 527 C C . HIS A 1 70 ? 13.992 31.188 13.594 1 92.44 70 HIS A C 1
ATOM 529 O O . HIS A 1 70 ? 14.078 32.031 14.484 1 92.44 70 HIS A O 1
ATOM 535 N N . GLU A 1 71 ? 13.172 30.172 13.594 1 95.94 71 GLU A N 1
ATOM 536 C CA . GLU A 1 71 ? 12.234 30 14.703 1 95.94 71 GLU A CA 1
ATOM 537 C C . GLU A 1 71 ? 12.328 28.594 15.273 1 95.94 71 GLU A C 1
ATOM 539 O O . GLU A 1 71 ? 12.516 27.625 14.539 1 95.94 71 GLU A O 1
ATOM 544 N N . ASN A 1 72 ? 12.117 28.609 16.578 1 95.25 72 ASN A N 1
ATOM 545 C CA . ASN A 1 72 ? 12.016 27.312 17.234 1 95.25 72 ASN A CA 1
ATOM 546 C C . ASN A 1 72 ? 10.828 26.5 16.703 1 95.25 72 ASN A C 1
ATOM 548 O O . ASN A 1 72 ? 9.75 27.062 16.469 1 95.25 72 ASN A O 1
ATOM 552 N N . TYR A 1 73 ? 11.023 25.234 16.594 1 97.75 73 TYR A N 1
ATOM 553 C CA . TYR A 1 73 ? 9.961 24.391 16.078 1 97.75 73 TYR A CA 1
ATOM 554 C C . TYR A 1 73 ? 9.914 23.047 16.812 1 97.75 73 TYR A C 1
ATOM 556 O O . TYR A 1 73 ? 9.867 21.984 16.188 1 97.75 73 TYR A O 1
ATOM 564 N N . ASP A 1 74 ? 10.023 23.047 18.094 1 97.25 74 ASP A N 1
ATOM 565 C CA . ASP A 1 74 ? 9.734 21.891 18.938 1 97.25 74 ASP A CA 1
ATOM 566 C C . ASP A 1 74 ? 8.234 21.625 19 1 97.25 74 ASP A C 1
ATOM 568 O O . ASP A 1 74 ? 7.438 22.531 19.219 1 97.25 74 ASP A O 1
ATOM 572 N N . TYR A 1 75 ? 7.875 20.391 18.719 1 98 75 TYR A N 1
ATOM 573 C CA . TYR A 1 75 ? 6.477 19.984 18.75 1 98 75 TYR A CA 1
ATOM 574 C C . TYR A 1 75 ? 6.078 19.516 20.141 1 98 75 TYR A C 1
ATOM 576 O O . TYR A 1 75 ? 6.484 18.438 20.578 1 98 75 TYR A O 1
ATOM 584 N N . PRO A 1 76 ? 5.336 20.297 20.906 1 96.88 76 PRO A N 1
ATOM 585 C CA . PRO A 1 76 ? 4.941 19.844 22.234 1 96.88 76 PRO A CA 1
ATOM 586 C C . PRO A 1 76 ? 3.787 18.844 22.203 1 96.88 76 PRO A C 1
ATOM 588 O O . PRO A 1 76 ? 2.979 18.859 21.266 1 96.88 76 PRO A O 1
ATOM 591 N N . HIS A 1 77 ? 3.828 17.953 23.156 1 98.12 77 HIS A N 1
ATOM 592 C CA . HIS A 1 77 ? 2.609 17.188 23.422 1 98.12 77 HIS A CA 1
ATOM 593 C C . HIS A 1 77 ? 1.48 18.109 23.875 1 98.12 77 HIS A C 1
ATOM 595 O O . HIS A 1 77 ? 1.697 19.016 24.688 1 98.12 77 HIS A O 1
ATOM 601 N N . ARG A 1 78 ? 0.31 17.953 23.359 1 97.75 78 ARG A N 1
ATOM 602 C CA . ARG A 1 78 ? -0.887 18.672 23.781 1 97.75 78 ARG A CA 1
ATOM 603 C C . ARG A 1 78 ? -2.014 17.703 24.125 1 97.75 78 ARG A C 1
ATOM 605 O O . ARG A 1 78 ? -2.09 16.609 23.562 1 97.75 78 ARG A O 1
ATOM 612 N N . SER A 1 79 ? -2.713 18.125 25.031 1 96.81 79 SER A N 1
ATOM 613 C CA . SER A 1 79 ? -3.857 17.328 25.438 1 96.81 79 SER A CA 1
ATOM 614 C C . SER A 1 79 ? -5.105 18.188 25.609 1 96.81 79 SER A C 1
ATOM 616 O O . SER A 1 79 ? -5.031 19.297 26.125 1 96.81 79 SER A O 1
ATOM 618 N N . GLY A 1 80 ? -6.203 17.625 25.172 1 95.88 80 GLY A N 1
ATOM 619 C CA . GLY A 1 80 ? -7.508 18.25 25.344 1 95.88 80 GLY A CA 1
ATOM 620 C C . GLY A 1 80 ? -8.609 17.266 25.656 1 95.88 80 GLY A C 1
ATOM 621 O O . GLY A 1 80 ? -8.359 16.062 25.766 1 95.88 80 GLY A O 1
ATOM 622 N N . LYS A 1 81 ? -9.781 17.75 25.734 1 96.12 81 LYS A N 1
ATOM 623 C CA . LYS A 1 81 ? -10.945 16.969 26.141 1 96.12 81 LYS A CA 1
ATOM 624 C C . LYS A 1 81 ? -11.195 15.812 25.172 1 96.12 81 LYS A C 1
ATOM 626 O O . LYS A 1 81 ? -11.586 14.727 25.609 1 96.12 81 LYS A O 1
ATOM 631 N N . ASN A 1 82 ? -10.914 16.031 23.922 1 97.44 82 ASN A N 1
ATOM 632 C CA . ASN A 1 82 ? -11.305 15.055 22.906 1 97.44 82 ASN A CA 1
ATOM 633 C C . ASN A 1 82 ? -10.125 14.18 22.484 1 97.44 82 ASN A C 1
ATOM 635 O O . ASN A 1 82 ? -10.281 13.281 21.656 1 97.44 82 ASN A O 1
ATOM 639 N N . GLY A 1 83 ? -8.977 14.484 23.078 1 97.5 83 GLY A N 1
ATOM 640 C CA . GLY A 1 83 ? -7.844 13.648 22.734 1 97.5 83 GLY A CA 1
ATOM 641 C C . GLY A 1 83 ? -6.512 14.367 22.844 1 97.5 83 GLY A C 1
ATOM 642 O O . GLY A 1 83 ? -6.457 15.516 23.266 1 97.5 83 GLY A O 1
ATOM 643 N N . ASP A 1 84 ? -5.48 13.633 22.406 1 97.94 84 ASP A N 1
ATOM 644 C CA . ASP A 1 84 ? -4.109 14.125 22.531 1 97.94 84 ASP A CA 1
ATOM 645 C C . ASP A 1 84 ? -3.5 14.383 21.141 1 97.94 84 ASP A C 1
ATOM 647 O O . ASP A 1 84 ? -3.977 13.844 20.141 1 97.94 84 ASP A O 1
ATOM 651 N N . LEU A 1 85 ? -2.555 15.234 21.125 1 98.62 85 LEU A N 1
ATOM 652 C CA . LEU A 1 85 ? -1.6 15.43 20.047 1 98.62 85 LEU A CA 1
ATOM 653 C C . LEU A 1 85 ? -0.184 15.086 20.5 1 98.62 85 LEU A C 1
ATOM 655 O O . LEU A 1 85 ? 0.529 15.945 21.016 1 98.62 85 LEU A O 1
ATOM 659 N N . PRO A 1 86 ? 0.126 13.891 20.266 1 98.69 86 PRO A N 1
ATOM 660 C CA . PRO A 1 86 ? 1.386 13.43 20.859 1 98.69 86 PRO A CA 1
ATOM 661 C C . PRO A 1 86 ? 2.611 13.977 20.125 1 98.69 86 PRO A C 1
ATOM 6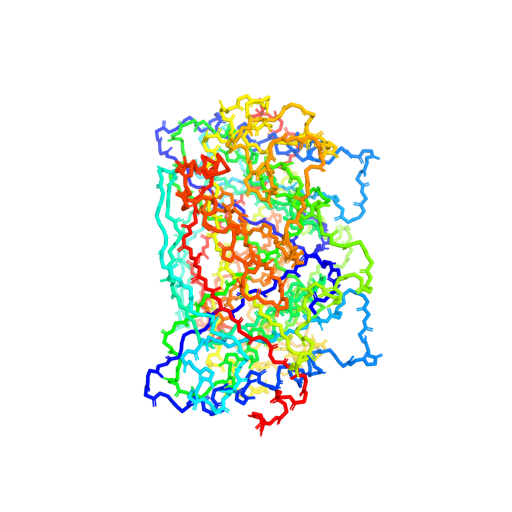63 O O . PRO A 1 86 ? 2.551 14.25 18.922 1 98.69 86 PRO A O 1
ATOM 666 N N . SER A 1 87 ? 3.662 14.109 20.875 1 98.44 87 SER A N 1
ATOM 667 C CA . SER A 1 87 ? 4.98 14.422 20.328 1 98.44 87 SER A CA 1
ATOM 668 C C . SER A 1 87 ? 5.82 13.164 20.156 1 98.44 87 SER A C 1
ATOM 670 O O . SER A 1 87 ? 6.289 12.578 21.141 1 98.44 87 SER A O 1
ATOM 672 N N . THR A 1 88 ? 6.031 12.812 18.953 1 97.88 88 THR A N 1
ATOM 673 C CA . THR A 1 88 ? 6.676 11.523 18.734 1 97.88 88 THR A CA 1
ATOM 674 C C . THR A 1 88 ? 8.078 11.703 18.172 1 97.88 88 THR A C 1
ATOM 676 O O . THR A 1 88 ? 8.844 10.742 18.062 1 97.88 88 THR A O 1
ATOM 679 N N . GLY A 1 89 ? 8.453 12.898 17.797 1 97.56 89 GLY A N 1
ATOM 680 C CA . GLY A 1 89 ? 9.805 13.219 17.344 1 97.56 89 GLY A CA 1
ATOM 681 C C . GLY A 1 89 ? 10.117 12.664 15.977 1 97.56 89 GLY A C 1
ATOM 682 O O . GLY A 1 89 ? 9.227 12.172 15.281 1 97.56 89 GLY A O 1
ATOM 683 N N . GLY A 1 90 ? 11.383 12.773 15.578 1 98.19 90 GLY A N 1
ATOM 684 C CA . GLY A 1 90 ? 11.93 12.375 14.297 1 98.19 90 GLY A CA 1
ATOM 685 C C . GLY A 1 90 ? 13.188 13.148 13.922 1 98.19 90 GLY A C 1
ATOM 686 O O . GLY A 1 90 ? 13.375 14.289 14.352 1 98.19 90 GLY A O 1
ATOM 687 N N . ASP A 1 91 ? 14.016 12.484 13.141 1 98.75 91 ASP A N 1
ATOM 688 C CA . ASP A 1 91 ? 15.289 13.109 12.797 1 98.75 91 ASP A CA 1
ATOM 689 C C . ASP A 1 91 ? 15.32 13.516 11.32 1 98.75 91 ASP A C 1
ATOM 691 O O . ASP A 1 91 ? 15.68 14.648 10.992 1 98.75 91 ASP A O 1
ATOM 695 N N . ILE A 1 92 ? 14.938 12.641 10.484 1 98.88 92 ILE A N 1
ATOM 696 C CA . ILE A 1 92 ? 14.898 12.883 9.047 1 98.88 92 ILE A CA 1
ATOM 697 C C . ILE A 1 92 ? 13.531 12.508 8.492 1 98.88 92 ILE A C 1
ATOM 699 O O . ILE A 1 92 ? 12.969 11.469 8.852 1 98.88 92 ILE A O 1
ATOM 703 N N . PHE A 1 93 ? 13.008 13.359 7.723 1 98.81 93 PHE A N 1
ATOM 704 C CA . PHE A 1 93 ? 11.719 13.109 7.082 1 98.81 93 PHE A CA 1
ATOM 705 C C . PHE A 1 93 ? 11.82 13.297 5.574 1 98.81 93 PHE A C 1
ATOM 707 O O . PHE A 1 93 ? 12.367 14.297 5.102 1 98.81 93 PHE A O 1
ATOM 714 N N . VAL A 1 94 ? 11.352 12.383 4.797 1 98.88 94 VAL A N 1
ATOM 715 C CA . VAL A 1 94 ? 11.25 12.492 3.344 1 98.88 94 VAL A CA 1
ATOM 716 C C . VAL A 1 94 ? 9.789 12.469 2.92 1 98.88 94 VAL A C 1
ATOM 718 O O . VAL A 1 94 ? 9.055 11.531 3.242 1 98.88 94 VAL A O 1
ATOM 721 N N . HIS A 1 95 ? 9.352 13.492 2.299 1 98.69 95 HIS A N 1
ATOM 722 C CA . HIS A 1 95 ? 8.047 13.57 1.646 1 98.69 95 HIS A CA 1
ATOM 723 C C . HIS A 1 95 ? 8.188 13.492 0.129 1 98.69 95 HIS A C 1
ATOM 725 O O . HIS A 1 95 ? 8.844 14.336 -0.482 1 98.69 95 HIS A O 1
ATOM 731 N N . ALA A 1 96 ? 7.602 12.539 -0.458 1 98.75 96 ALA A N 1
ATOM 732 C CA . ALA A 1 96 ? 7.672 12.406 -1.91 1 98.75 96 ALA A CA 1
ATOM 733 C C . ALA A 1 96 ? 6.309 12.062 -2.498 1 98.75 96 ALA A C 1
ATOM 735 O O . ALA A 1 96 ? 5.453 11.5 -1.81 1 98.75 96 ALA A O 1
ATOM 736 N N . LYS A 1 97 ? 6.117 12.438 -3.686 1 98.31 97 LYS A N 1
ATOM 737 C CA . LYS A 1 97 ? 4.867 12.211 -4.398 1 98.31 97 LYS A CA 1
ATOM 738 C C . LYS A 1 97 ? 5.125 11.727 -5.824 1 98.31 97 LYS A C 1
ATOM 740 O O . LYS A 1 97 ? 6.062 12.18 -6.48 1 98.31 97 LYS A O 1
ATOM 745 N N . SER A 1 98 ? 4.297 10.883 -6.285 1 98.12 98 SER A N 1
ATOM 746 C CA . SER A 1 98 ? 4.379 10.344 -7.637 1 98.12 98 SER A CA 1
ATOM 747 C C . SER A 1 98 ? 3.092 9.625 -8.023 1 98.12 98 SER A C 1
ATOM 749 O O . SER A 1 98 ? 2.322 9.211 -7.156 1 98.12 98 SER A O 1
ATOM 751 N N . ASN A 1 99 ? 2.824 9.539 -9.312 1 96.81 99 ASN A N 1
ATOM 752 C CA . ASN A 1 99 ? 1.753 8.656 -9.758 1 96.81 99 ASN A CA 1
ATOM 753 C C . ASN A 1 99 ? 2.221 7.207 -9.852 1 96.81 99 ASN A C 1
ATOM 755 O O . ASN A 1 99 ? 1.406 6.297 -10.016 1 96.81 99 ASN A O 1
ATOM 759 N N . SER A 1 100 ? 3.512 6.98 -9.633 1 96.5 100 SER A N 1
ATOM 760 C CA . SER A 1 100 ? 4.098 5.648 -9.586 1 96.5 100 SER A CA 1
ATOM 761 C C . SER A 1 100 ? 4.414 5.227 -8.156 1 96.5 100 SER A C 1
ATOM 763 O O . SER A 1 100 ? 5.379 5.711 -7.559 1 96.5 100 SER A O 1
ATOM 765 N N . ARG A 1 101 ? 3.605 4.285 -7.672 1 97.88 101 ARG A N 1
ATOM 766 C CA . ARG A 1 101 ? 3.885 3.734 -6.348 1 97.88 101 ARG A CA 1
ATOM 767 C C . ARG A 1 101 ? 5.246 3.051 -6.316 1 97.88 101 ARG A C 1
ATOM 769 O O . ARG A 1 101 ? 5.945 3.094 -5.301 1 97.88 101 ARG A O 1
ATOM 776 N N . GLY A 1 102 ? 5.586 2.416 -7.418 1 97.81 102 GLY A N 1
ATOM 777 C CA . GLY A 1 102 ? 6.871 1.742 -7.504 1 97.81 102 GLY A CA 1
ATOM 778 C C . GLY A 1 102 ? 8.055 2.693 -7.41 1 97.81 102 GLY A C 1
ATOM 779 O O . GLY A 1 102 ? 9.07 2.369 -6.797 1 97.81 102 GLY A O 1
ATOM 780 N N . GLY A 1 103 ? 7.934 3.822 -8.047 1 98.06 103 GLY A N 1
ATOM 781 C CA . GLY A 1 103 ? 8.984 4.824 -7.945 1 98.06 103 GLY A CA 1
ATOM 782 C C . GLY A 1 103 ? 9.211 5.312 -6.527 1 98.06 103 GLY A C 1
ATOM 783 O O . GLY A 1 103 ? 10.352 5.531 -6.117 1 98.06 103 GLY A O 1
ATOM 784 N N . LEU A 1 104 ? 8.133 5.461 -5.801 1 98.75 104 LEU A N 1
ATOM 785 C CA . LEU A 1 104 ? 8.242 5.898 -4.414 1 98.75 104 LEU A CA 1
ATOM 786 C C . LEU A 1 104 ? 8.898 4.82 -3.553 1 98.75 104 LEU A C 1
ATOM 788 O O . LEU A 1 104 ? 9.68 5.129 -2.652 1 98.75 104 LEU A O 1
ATOM 792 N N . TYR A 1 105 ? 8.609 3.617 -3.77 1 98.62 105 TYR A N 1
ATOM 793 C CA . TYR A 1 105 ? 9.266 2.508 -3.088 1 98.62 105 TYR A CA 1
ATOM 794 C C . TYR A 1 105 ? 10.773 2.535 -3.324 1 98.62 105 TYR A C 1
ATOM 796 O O . TYR A 1 105 ? 11.555 2.383 -2.385 1 98.62 105 TYR A O 1
ATOM 804 N N . GLU A 1 106 ? 11.109 2.705 -4.586 1 97.88 106 GLU A N 1
ATOM 805 C CA . GLU A 1 106 ? 12.531 2.744 -4.938 1 97.88 106 GLU A CA 1
ATOM 806 C C . GLU A 1 106 ? 13.242 3.895 -4.23 1 97.88 106 GLU A C 1
ATOM 808 O O . GLU A 1 106 ? 14.391 3.756 -3.812 1 97.88 106 GLU A O 1
ATOM 813 N N . LEU A 1 107 ? 12.57 4.965 -4.145 1 98.75 107 LEU A N 1
ATOM 814 C CA . LEU A 1 107 ? 13.164 6.109 -3.459 1 98.75 107 LEU A CA 1
ATOM 815 C C . LEU A 1 107 ? 13.398 5.797 -1.984 1 98.75 107 LEU A C 1
ATOM 817 O O . LEU A 1 107 ? 14.469 6.09 -1.446 1 98.75 107 LEU A O 1
ATOM 821 N N . ALA A 1 108 ? 12.344 5.238 -1.337 1 98.81 108 ALA A N 1
ATOM 822 C CA . ALA A 1 108 ? 12.516 4.844 0.06 1 98.81 108 ALA A CA 1
ATOM 823 C C . ALA A 1 108 ? 13.688 3.881 0.221 1 98.81 108 ALA A C 1
ATOM 825 O O . ALA A 1 108 ? 14.5 4.031 1.134 1 98.81 108 ALA A O 1
ATOM 826 N N . GLN A 1 109 ? 13.758 2.943 -0.656 1 97.56 109 GLN A N 1
ATOM 827 C CA . GLN A 1 109 ? 14.844 1.971 -0.624 1 97.56 109 GLN A CA 1
ATOM 828 C C . GLN A 1 109 ? 16.203 2.656 -0.765 1 97.56 109 GLN A C 1
ATOM 830 O O . GLN A 1 109 ? 17.141 2.352 -0.022 1 97.56 109 GLN A O 1
ATOM 835 N N . ALA A 1 110 ? 16.312 3.561 -1.709 1 97.88 110 ALA A N 1
ATOM 836 C CA . ALA A 1 110 ? 17.562 4.266 -1.964 1 97.88 110 ALA A CA 1
ATOM 837 C C . ALA A 1 110 ? 17.984 5.074 -0.744 1 97.88 110 ALA A C 1
ATOM 839 O O . ALA A 1 110 ? 19.156 5.035 -0.346 1 97.88 110 ALA A O 1
ATOM 840 N N . VAL A 1 111 ? 17.109 5.754 -0.151 1 98.75 111 VAL A N 1
ATOM 841 C CA . VAL A 1 111 ? 17.438 6.566 1.017 1 98.75 111 VAL A CA 1
ATOM 842 C C . VAL A 1 111 ? 17.922 5.668 2.152 1 98.75 111 VAL A C 1
ATOM 844 O O . VAL A 1 111 ? 18.984 5.91 2.732 1 98.75 111 VAL A O 1
ATOM 847 N N . LEU A 1 112 ? 17.188 4.68 2.445 1 98.25 112 LEU A N 1
ATOM 848 C CA . LEU A 1 112 ? 17.5 3.814 3.58 1 98.25 112 LEU A CA 1
ATOM 849 C C . LEU A 1 112 ? 18.797 3.057 3.35 1 98.25 112 LEU A C 1
ATOM 851 O O . LEU A 1 112 ? 19.594 2.879 4.277 1 98.25 112 LEU A O 1
ATOM 855 N N . LYS A 1 113 ? 19.031 2.656 2.129 1 96.31 113 LYS A N 1
ATOM 856 C CA . LYS A 1 113 ? 20.234 1.895 1.795 1 96.31 113 LYS A CA 1
ATOM 857 C C . LYS A 1 113 ? 21.484 2.748 1.96 1 96.31 113 LYS A C 1
ATOM 859 O O . LYS A 1 113 ? 22.562 2.232 2.303 1 96.31 113 LYS A O 1
ATOM 864 N N . ASN A 1 114 ? 21.344 3.98 1.777 1 97.94 114 ASN A N 1
ATOM 865 C CA . ASN A 1 114 ? 22.516 4.836 1.763 1 97.94 114 ASN A CA 1
ATOM 866 C C . ASN A 1 114 ? 22.812 5.426 3.143 1 97.94 114 ASN A C 1
ATOM 868 O O . ASN A 1 114 ? 23.844 6.047 3.354 1 97.94 114 ASN A O 1
ATOM 872 N N . LEU A 1 115 ? 21.906 5.254 4.055 1 98.38 115 LEU A N 1
ATOM 873 C CA . LEU A 1 115 ? 22.219 5.66 5.418 1 98.38 115 LEU A CA 1
ATOM 874 C C . LEU A 1 115 ? 23.359 4.809 5.984 1 98.38 115 LEU A C 1
ATOM 876 O O . LEU A 1 115 ? 23.453 3.617 5.68 1 98.38 115 LEU A O 1
ATOM 880 N N . PRO A 1 116 ? 24.172 5.457 6.832 1 97.75 116 PRO A N 1
ATOM 881 C CA . PRO A 1 116 ? 25.25 4.672 7.434 1 97.75 116 PRO A CA 1
ATOM 882 C C . PRO A 1 116 ? 24.734 3.43 8.164 1 97.75 116 PRO A C 1
ATOM 884 O O . PRO A 1 116 ? 23.703 3.484 8.828 1 97.75 116 PRO A O 1
ATOM 887 N N . GLU A 1 117 ? 25.5 2.338 7.98 1 94.31 117 GLU A N 1
ATOM 888 C CA . GLU A 1 117 ? 25.109 1.088 8.625 1 94.31 117 GLU A CA 1
ATOM 889 C C . GLU A 1 117 ? 24.938 1.274 10.133 1 94.31 117 GLU A C 1
ATOM 891 O O . GLU A 1 117 ? 25.781 1.893 10.781 1 94.31 117 GLU A O 1
ATOM 896 N N . GLY A 1 118 ? 23.828 0.815 10.586 1 95.94 118 GLY A N 1
ATOM 897 C CA . GLY A 1 118 ? 23.578 0.827 12.023 1 95.94 118 GLY A CA 1
ATOM 898 C C . GLY A 1 118 ? 23.109 2.176 12.531 1 95.94 118 GLY A C 1
ATOM 899 O O . GLY A 1 118 ? 22.922 2.355 13.742 1 95.94 118 GLY A O 1
ATOM 900 N N . SER A 1 119 ? 22.875 3.119 11.672 1 98.25 119 SER A N 1
ATOM 901 C CA . SER A 1 119 ? 22.547 4.473 12.117 1 98.25 119 SER A CA 1
ATOM 902 C C . SER A 1 119 ? 21.062 4.621 12.398 1 98.25 119 SER A C 1
ATOM 904 O O . SER A 1 119 ? 20.641 5.555 13.086 1 98.25 119 SER A O 1
ATOM 906 N N . VAL A 1 120 ? 20.25 3.752 11.883 1 98.19 120 VAL A N 1
ATOM 907 C CA . VAL A 1 120 ? 18.812 3.912 11.953 1 98.19 120 VAL A CA 1
ATOM 908 C C . VAL A 1 120 ? 18.281 3.248 13.227 1 98.19 120 VAL A C 1
ATOM 910 O O . VAL A 1 120 ? 18.594 2.088 13.5 1 98.19 120 VAL A O 1
ATOM 913 N N . GLU A 1 121 ? 17.547 3.965 14.016 1 98.31 121 GLU A N 1
ATOM 914 C CA . GLU A 1 121 ? 16.859 3.443 15.195 1 98.31 121 GLU A CA 1
ATOM 915 C C . GLU A 1 121 ? 15.477 2.908 14.844 1 98.31 121 GLU A C 1
ATOM 917 O O . GLU A 1 121 ? 15.094 1.817 15.273 1 98.31 121 GLU A O 1
ATOM 922 N N . ASN A 1 122 ? 14.75 3.637 14.086 1 97.88 122 ASN A N 1
ATOM 923 C CA . ASN A 1 122 ? 13.398 3.27 13.672 1 97.88 122 ASN A CA 1
ATOM 924 C C . ASN A 1 122 ? 12.984 4.016 12.406 1 97.88 122 ASN A C 1
ATOM 926 O O . ASN A 1 122 ? 13.445 5.129 12.156 1 97.88 122 ASN A O 1
ATOM 930 N N . VAL A 1 123 ? 12.141 3.41 11.633 1 98.38 123 VAL A N 1
ATOM 931 C CA . VAL A 1 123 ? 11.602 4.016 10.422 1 98.38 123 VAL A CA 1
ATOM 932 C C . VAL A 1 123 ? 10.094 3.793 10.359 1 98.38 123 VAL A C 1
ATOM 934 O O . VAL A 1 123 ? 9.609 2.682 10.594 1 98.38 123 VAL A O 1
ATOM 937 N N . GLU A 1 124 ? 9.367 4.785 10.141 1 97.88 124 GLU A N 1
ATOM 938 C CA . GLU A 1 124 ? 7.977 4.695 9.695 1 97.88 124 GLU A CA 1
ATOM 939 C C . GLU A 1 124 ? 7.852 5.035 8.211 1 97.88 124 GLU A C 1
ATOM 941 O O . GLU A 1 124 ? 8.234 6.125 7.781 1 97.88 124 GLU A O 1
ATOM 946 N N . GLU A 1 125 ? 7.453 4.109 7.492 1 98.62 125 GLU A N 1
ATOM 947 C CA . GLU A 1 125 ? 7.234 4.219 6.055 1 98.62 125 GLU A CA 1
ATOM 948 C C . GLU A 1 125 ? 5.75 4.098 5.711 1 98.62 125 GLU A C 1
ATOM 950 O O . GLU A 1 125 ? 5.168 3.016 5.816 1 98.62 125 GLU A O 1
ATOM 955 N N . VAL A 1 126 ? 5.121 5.207 5.297 1 98.62 126 VAL A N 1
ATOM 956 C CA . VAL A 1 126 ? 3.688 5.266 5.031 1 98.62 126 VAL A CA 1
ATOM 957 C C . VAL A 1 126 ? 3.445 5.746 3.602 1 98.62 126 VAL A C 1
ATOM 959 O O . VAL A 1 126 ? 4.098 6.684 3.139 1 98.62 126 VAL A O 1
ATOM 962 N N . TYR A 1 127 ? 2.592 5.094 2.928 1 98.75 127 TYR A N 1
ATOM 963 C CA . TYR A 1 127 ? 2.188 5.523 1.594 1 98.75 127 TYR A CA 1
ATOM 964 C C . TYR A 1 127 ? 0.756 6.051 1.602 1 98.75 127 TYR A C 1
ATOM 966 O O . TYR A 1 127 ? -0.144 5.41 2.148 1 98.75 127 TYR A O 1
ATOM 974 N N . GLY A 1 128 ? 0.593 7.199 1.092 1 98.44 128 GLY A N 1
ATOM 975 C CA . GLY A 1 128 ? -0.729 7.773 0.895 1 98.44 128 GLY A CA 1
ATOM 976 C C . GLY A 1 128 ? -1.302 7.488 -0.481 1 98.44 128 GLY A C 1
ATOM 977 O O . GLY A 1 128 ? -0.568 7.125 -1.402 1 98.44 128 GLY A O 1
ATOM 978 N N . PHE A 1 129 ? -2.572 7.684 -0.614 1 98.31 129 PHE A N 1
ATOM 979 C CA . PHE A 1 129 ? -3.252 7.508 -1.892 1 98.31 129 PHE A CA 1
ATOM 980 C C . PHE A 1 129 ? -4.406 8.492 -2.029 1 98.31 129 PHE A C 1
ATOM 982 O O . PHE A 1 129 ? -4.883 9.047 -1.035 1 98.31 129 PHE A O 1
ATOM 989 N N . VAL A 1 130 ? -4.777 8.711 -3.213 1 96.81 130 VAL A N 1
ATOM 990 C CA . VAL A 1 130 ? -5.941 9.555 -3.467 1 96.81 130 VAL A CA 1
ATOM 991 C C . VAL A 1 130 ? -7.219 8.734 -3.316 1 96.81 130 VAL A C 1
ATOM 993 O O . VAL A 1 130 ? -7.309 7.617 -3.834 1 96.81 130 VAL A O 1
ATOM 996 N N . TYR A 1 131 ? -8.164 9.273 -2.58 1 96.25 131 TYR A N 1
ATOM 997 C CA . TYR A 1 131 ? -9.461 8.672 -2.301 1 96.25 131 TYR A CA 1
ATOM 998 C C . TYR A 1 131 ? -10.594 9.57 -2.787 1 96.25 131 TYR A C 1
ATOM 1000 O O . TYR A 1 131 ? -10.648 10.75 -2.441 1 96.25 131 TYR A O 1
ATOM 1008 N N . LYS A 1 132 ? -11.531 9.07 -3.686 1 92.31 132 LYS A N 1
ATOM 1009 C CA . LYS A 1 132 ? -12.734 9.727 -4.188 1 92.31 132 LYS A CA 1
ATOM 1010 C C . LYS A 1 132 ? -12.445 11.172 -4.578 1 92.31 132 LYS A C 1
ATOM 1012 O O . LYS A 1 132 ? -13.07 12.102 -4.059 1 92.31 132 LYS A O 1
ATOM 1017 N N . ASN A 1 133 ? -11.523 11.359 -5.457 1 86.69 133 ASN A N 1
ATOM 1018 C CA . ASN A 1 133 ? -11.188 12.664 -6.016 1 86.69 133 ASN A CA 1
ATOM 1019 C C . ASN A 1 133 ? -10.672 13.617 -4.941 1 86.69 133 ASN A C 1
ATOM 1021 O O . ASN A 1 133 ? -11.094 14.773 -4.875 1 86.69 133 ASN A O 1
ATOM 1025 N N . GLY A 1 134 ? -9.945 13.078 -4.008 1 91.38 134 GLY A N 1
ATOM 1026 C CA . GLY A 1 134 ? -9.219 13.922 -3.072 1 91.38 134 GLY A CA 1
ATOM 1027 C C . GLY A 1 134 ? -9.883 14.008 -1.711 1 91.38 134 GLY A C 1
ATOM 1028 O O . GLY A 1 134 ? -9.539 14.867 -0.899 1 91.38 134 GLY A O 1
ATOM 1029 N N . ARG A 1 135 ? -10.789 13.141 -1.396 1 95.69 135 ARG A N 1
ATOM 1030 C CA . ARG A 1 135 ? -11.43 13.133 -0.087 1 95.69 135 ARG A CA 1
ATOM 1031 C C . ARG A 1 135 ? -10.602 12.352 0.927 1 95.69 135 ARG A C 1
ATOM 1033 O O . ARG A 1 135 ? -9.773 11.516 0.55 1 95.69 135 ARG A O 1
ATOM 1040 N N . ASP A 1 136 ? -10.875 12.781 2.133 1 95.81 136 ASP A N 1
ATOM 1041 C CA . ASP A 1 136 ? -10.453 11.984 3.277 1 95.81 136 ASP A CA 1
ATOM 1042 C C . ASP A 1 136 ? -11.344 10.758 3.455 1 95.81 136 ASP A C 1
ATOM 1044 O O . ASP A 1 136 ? -12.461 10.719 2.941 1 95.81 136 ASP A O 1
ATOM 1048 N N . LEU A 1 137 ? -10.859 9.789 4.297 1 97.69 137 LEU A N 1
ATOM 1049 C CA . LEU A 1 137 ? -11.625 8.555 4.453 1 97.69 137 LEU A CA 1
ATOM 1050 C C . LEU A 1 137 ? -12.898 8.805 5.25 1 97.69 137 LEU A C 1
ATOM 1052 O O . LEU A 1 137 ? -13.805 7.965 5.262 1 97.69 137 LEU A O 1
ATOM 1056 N N . SER A 1 138 ? -12.992 9.945 5.875 1 96.94 138 SER A N 1
ATOM 1057 C CA . SER A 1 138 ? -14.234 10.305 6.559 1 96.94 138 SER A CA 1
ATOM 1058 C C . SER A 1 138 ? -15.305 10.75 5.566 1 96.94 138 SER A C 1
ATOM 1060 O O . SER A 1 138 ? -16.484 10.836 5.914 1 96.94 138 SER A O 1
ATOM 1062 N N . GLY A 1 139 ? -14.852 11.062 4.371 1 96.31 139 GLY A N 1
ATOM 1063 C CA . GLY A 1 139 ? -15.758 11.523 3.336 1 96.31 139 GLY A CA 1
ATOM 1064 C C . GLY A 1 139 ? -15.648 13.008 3.057 1 96.31 139 GLY A C 1
ATOM 1065 O O . GLY A 1 139 ? -16.156 13.492 2.041 1 96.31 139 GLY A O 1
ATOM 1066 N N . PHE A 1 140 ? -15.016 13.688 3.924 1 97.19 140 PHE A N 1
ATOM 1067 C CA . PHE A 1 140 ? -14.875 15.125 3.74 1 97.19 140 PHE A CA 1
ATOM 1068 C C . PHE A 1 140 ? -13.68 15.438 2.84 1 97.19 140 PHE A C 1
ATOM 1070 O O . PHE A 1 140 ? -12.758 14.633 2.721 1 97.19 140 PHE A O 1
ATOM 1077 N N . ILE A 1 141 ? -13.734 16.547 2.217 1 94.56 141 ILE A N 1
ATOM 1078 C CA . ILE A 1 141 ? -12.609 17 1.42 1 94.56 141 ILE A CA 1
ATOM 1079 C C . ILE A 1 141 ? -11.57 17.672 2.326 1 94.56 141 ILE A C 1
ATOM 1081 O O . ILE A 1 141 ? -11.914 18.531 3.143 1 94.56 141 ILE A O 1
ATOM 1085 N N . ASP A 1 142 ? -10.422 17.234 2.209 1 88.88 142 ASP A N 1
ATOM 1086 C CA . ASP A 1 142 ? -9.312 17.844 2.934 1 88.88 142 ASP A CA 1
ATOM 1087 C C . ASP A 1 142 ? -8.625 18.906 2.086 1 88.88 142 ASP A C 1
ATOM 1089 O O . ASP A 1 142 ? -8.547 18.781 0.862 1 88.88 142 ASP A O 1
ATOM 1093 N N . GLY A 1 143 ? -8.148 19.969 2.672 1 87.31 143 GLY A N 1
ATOM 1094 C CA . GLY A 1 143 ? -7.371 21 2.002 1 87.31 143 GLY A CA 1
ATOM 1095 C C . GLY A 1 143 ? -8.234 22 1.261 1 87.31 143 GLY A C 1
ATOM 1096 O O . GLY A 1 143 ? -7.762 22.672 0.336 1 87.31 143 GLY A O 1
ATOM 1097 N N . THR A 1 144 ? -9.477 22.078 1.642 1 87.5 144 THR A N 1
ATOM 1098 C CA . THR A 1 144 ? -10.406 23.016 0.995 1 87.5 144 THR A CA 1
ATOM 1099 C C . THR A 1 144 ? -9.875 24.438 1.055 1 87.5 144 THR A C 1
ATOM 1101 O O . THR A 1 144 ? -10.031 25.203 0.103 1 87.5 144 THR A O 1
ATOM 1104 N N . GLU A 1 145 ? -9.195 24.75 2.074 1 89.19 145 GLU A N 1
ATOM 1105 C CA . GLU A 1 145 ? -8.773 26.141 2.295 1 89.19 145 GLU A CA 1
ATOM 1106 C C . GLU A 1 145 ? -7.328 26.359 1.861 1 89.19 145 GLU A C 1
ATOM 1108 O O . GLU A 1 145 ? -6.727 27.375 2.188 1 89.19 145 GLU A O 1
ATOM 1113 N N . ASN A 1 146 ? -6.789 25.406 1.191 1 92.81 146 ASN A N 1
ATOM 1114 C CA . ASN A 1 146 ? -5.449 25.609 0.65 1 92.81 146 ASN A CA 1
ATOM 1115 C C . ASN A 1 146 ? -5.406 26.812 -0.28 1 92.81 146 ASN A C 1
ATOM 1117 O O . ASN A 1 146 ? -6.312 27.016 -1.09 1 92.81 146 ASN A O 1
ATOM 1121 N N . PRO A 1 147 ? -4.25 27.547 -0.144 1 93.31 147 PRO A N 1
ATOM 1122 C CA . PRO A 1 147 ? -4.105 28.609 -1.157 1 93.31 147 PRO A CA 1
ATOM 1123 C C . PRO A 1 147 ? -4.188 28.062 -2.582 1 93.31 147 PRO A C 1
ATOM 1125 O O . PRO A 1 147 ? -3.678 26.969 -2.865 1 93.31 147 PRO A O 1
ATOM 1128 N N . ALA A 1 148 ? -4.781 28.828 -3.43 1 88.44 148 ALA A N 1
ATOM 1129 C CA . ALA A 1 148 ? -5.191 28.297 -4.727 1 88.44 148 ALA A CA 1
ATOM 1130 C C . ALA A 1 148 ? -4.059 28.406 -5.746 1 88.44 148 ALA A C 1
ATOM 1132 O O . ALA A 1 148 ? -3.943 27.562 -6.641 1 88.44 148 ALA A O 1
ATOM 1133 N N . ASP A 1 149 ? -3.312 29.484 -5.621 1 92.5 149 ASP A N 1
ATOM 1134 C CA . ASP A 1 149 ? -2.309 29.719 -6.656 1 92.5 149 ASP A CA 1
ATOM 1135 C C . ASP A 1 149 ? -0.896 29.609 -6.086 1 92.5 149 ASP A C 1
ATOM 1137 O O . ASP A 1 149 ? -0.709 29.641 -4.867 1 92.5 149 ASP A O 1
ATOM 1141 N N . ASP A 1 150 ? 0.035 29.594 -7.008 1 93.62 150 ASP A N 1
ATOM 1142 C CA . ASP A 1 150 ? 1.427 29.359 -6.637 1 93.62 150 ASP A CA 1
ATOM 1143 C C . ASP A 1 150 ? 1.98 30.516 -5.801 1 93.62 150 ASP A C 1
ATOM 1145 O O . ASP A 1 150 ? 2.756 30.297 -4.867 1 93.62 150 ASP A O 1
ATOM 1149 N N . GLU A 1 151 ? 1.653 31.641 -6.148 1 94.94 151 GLU A N 1
ATOM 1150 C CA . GLU A 1 151 ? 2.158 32.812 -5.422 1 94.94 151 GLU A CA 1
ATOM 1151 C C . GLU A 1 151 ? 1.693 32.781 -3.969 1 94.94 151 GLU A C 1
ATOM 1153 O O . GLU A 1 151 ? 2.496 32.969 -3.051 1 94.94 151 GLU A O 1
ATOM 1158 N N . SER A 1 152 ? 0.382 32.562 -3.803 1 94.81 152 SER A N 1
ATOM 1159 C CA . SER A 1 152 ? -0.154 32.531 -2.447 1 94.81 152 SER A CA 1
ATOM 1160 C C . SER A 1 152 ? 0.396 31.328 -1.677 1 94.81 152 SER A C 1
ATOM 1162 O O . SER A 1 152 ? 0.669 31.422 -0.479 1 94.81 152 SER A O 1
ATOM 1164 N N . ARG A 1 153 ? 0.564 30.25 -2.293 1 96 153 ARG A N 1
ATOM 1165 C CA . ARG A 1 153 ? 1.153 29.078 -1.651 1 96 153 ARG A CA 1
ATOM 1166 C C . ARG A 1 153 ? 2.58 29.359 -1.195 1 96 153 ARG A C 1
ATOM 1168 O O . ARG A 1 153 ? 2.982 28.953 -0.104 1 96 153 ARG A O 1
ATOM 1175 N N . THR A 1 154 ? 3.291 30.031 -2.068 1 96.81 154 THR A N 1
ATOM 1176 C CA . THR A 1 154 ? 4.664 30.391 -1.726 1 96.81 154 THR A CA 1
ATOM 1177 C C . THR A 1 154 ? 4.699 31.281 -0.492 1 96.81 154 THR A C 1
ATOM 1179 O O . THR A 1 154 ? 5.484 31.047 0.428 1 96.81 154 THR A O 1
ATOM 1182 N N . GLU A 1 155 ? 3.859 32.219 -0.471 1 96.5 155 GLU A N 1
ATOM 1183 C CA . GLU A 1 155 ? 3.805 33.156 0.65 1 96.5 155 GLU A CA 1
ATOM 1184 C C . GLU A 1 155 ? 3.498 32.438 1.957 1 96.5 155 GLU A C 1
ATOM 1186 O O . GLU A 1 155 ? 4.066 32.75 3.002 1 96.5 155 GLU A O 1
ATOM 1191 N N . VAL A 1 156 ? 2.695 31.469 1.852 1 97 156 VAL A N 1
ATOM 1192 C CA . VAL A 1 156 ? 2.229 30.781 3.047 1 97 156 VAL A CA 1
ATOM 1193 C C . VAL A 1 156 ? 3.26 29.734 3.475 1 97 156 VAL A C 1
ATOM 1195 O O . VAL A 1 156 ? 3.518 29.562 4.668 1 97 156 VAL A O 1
ATOM 1198 N N . ALA A 1 157 ? 3.908 29.172 2.557 1 97.69 157 ALA A N 1
ATOM 1199 C CA . ALA A 1 157 ? 4.688 27.969 2.846 1 97.69 157 ALA A CA 1
ATOM 1200 C C . ALA A 1 157 ? 6.164 28.297 3.035 1 97.69 157 ALA A C 1
ATOM 1202 O O . ALA A 1 157 ? 6.895 27.562 3.691 1 97.69 157 ALA A O 1
ATOM 1203 N N . ILE A 1 158 ? 6.676 29.359 2.492 1 97.25 158 ILE A N 1
ATOM 1204 C CA . ILE A 1 158 ? 8.117 29.594 2.447 1 97.25 158 ILE A CA 1
ATOM 1205 C C . ILE A 1 158 ? 8.484 30.703 3.432 1 97.25 158 ILE A C 1
ATOM 1207 O O . ILE A 1 158 ? 7.902 31.781 3.395 1 97.25 158 ILE A O 1
ATOM 1211 N N . ASN A 1 159 ? 9.391 30.391 4.27 1 96.25 159 ASN A N 1
ATOM 1212 C CA . ASN A 1 159 ? 9.961 31.422 5.133 1 96.25 159 ASN A CA 1
ATOM 1213 C C . ASN A 1 159 ? 10.812 32.406 4.336 1 96.25 159 ASN A C 1
ATOM 1215 O O . ASN A 1 159 ? 11.781 32.031 3.688 1 96.25 159 ASN A O 1
ATOM 1219 N N . LYS A 1 160 ? 10.516 33.625 4.473 1 93.88 160 LYS A N 1
ATOM 1220 C CA . LYS A 1 160 ? 11.141 34.625 3.623 1 93.88 160 LYS A CA 1
ATOM 1221 C C . LYS A 1 160 ? 12.609 34.844 4 1 93.88 160 LYS A C 1
ATOM 1223 O O . LYS A 1 160 ? 13.43 35.188 3.154 1 93.88 160 LYS A O 1
ATOM 1228 N N . GLU A 1 161 ? 12.906 34.625 5.199 1 93.19 161 GLU A N 1
ATOM 1229 C CA . GLU A 1 161 ? 14.266 34.875 5.676 1 93.19 161 GLU A CA 1
ATOM 1230 C C . GLU A 1 161 ? 15.211 33.75 5.234 1 93.19 161 GLU A C 1
ATOM 1232 O O . GLU A 1 161 ? 16.344 34 4.836 1 93.19 161 GLU A O 1
ATOM 1237 N N . THR A 1 162 ? 14.766 32.562 5.293 1 92.94 162 THR A N 1
ATOM 1238 C CA . THR A 1 162 ? 15.664 31.438 5.082 1 92.94 162 THR A CA 1
ATOM 1239 C C . THR A 1 162 ? 15.414 30.797 3.725 1 92.94 162 THR A C 1
ATOM 1241 O O . THR A 1 162 ? 16.266 30.078 3.197 1 92.94 162 THR A O 1
ATOM 1244 N N . GLY A 1 163 ? 14.281 30.984 3.217 1 95.06 163 GLY A N 1
ATOM 1245 C CA . GLY A 1 163 ? 13.906 30.297 1.992 1 95.06 163 GLY A CA 1
ATOM 1246 C C . GLY A 1 163 ? 13.445 28.875 2.227 1 95.06 163 GLY A C 1
ATOM 1247 O O . GLY A 1 163 ? 13.086 28.172 1.279 1 95.06 163 GLY A O 1
ATOM 1248 N N . GLY A 1 1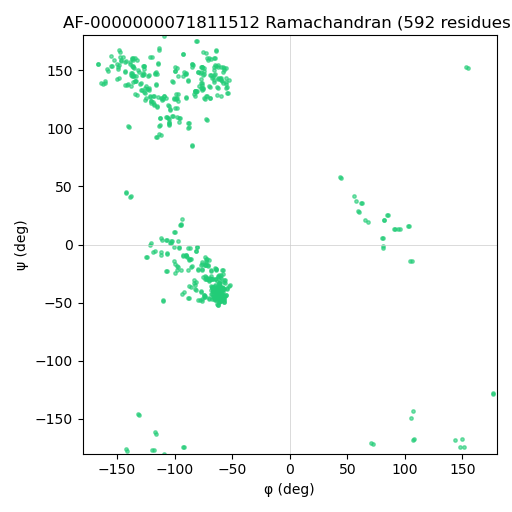64 ? 13.461 28.422 3.426 1 96.62 164 GLY A N 1
ATOM 1249 C CA . GLY A 1 164 ? 12.961 27.109 3.809 1 96.62 164 GLY A CA 1
ATOM 1250 C C . GLY A 1 164 ? 11.516 27.125 4.262 1 96.62 164 GLY A C 1
ATOM 1251 O O . GLY A 1 164 ? 10.812 28.125 4.07 1 96.62 164 GLY A O 1
ATOM 1252 N N . SER A 1 165 ? 11.094 25.953 4.734 1 97.75 165 SER A N 1
ATOM 1253 C CA . SER A 1 165 ? 9.719 25.812 5.211 1 97.75 165 SER A CA 1
ATOM 1254 C C . SER A 1 165 ? 9.664 25.016 6.512 1 97.75 165 SER A C 1
ATOM 1256 O O . SER A 1 165 ? 10.531 24.188 6.766 1 97.75 165 SER A O 1
ATOM 1258 N N . TYR A 1 166 ? 8.75 25.359 7.301 1 98.44 166 TYR A N 1
ATOM 1259 C CA . TYR A 1 166 ? 8.398 24.516 8.43 1 98.44 166 TYR A 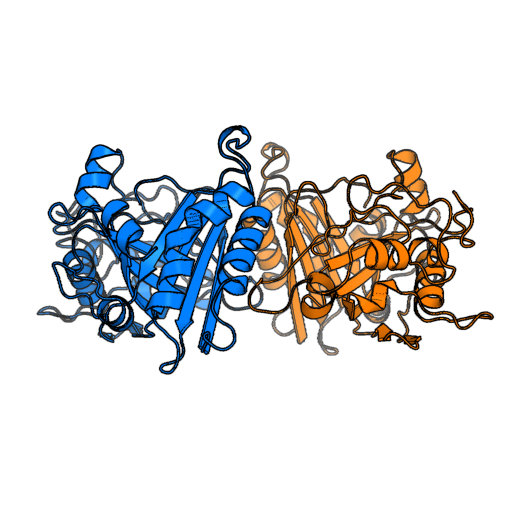CA 1
ATOM 1260 C C . TYR A 1 166 ? 7.309 23.516 8.055 1 98.44 166 TYR A C 1
ATOM 1262 O O . TYR A 1 166 ? 6.461 23.812 7.203 1 98.44 166 TYR A O 1
ATOM 1270 N N . LEU A 1 167 ? 7.41 22.391 8.664 1 98.44 167 LEU A N 1
ATOM 1271 C CA . LEU A 1 167 ? 6.523 21.297 8.32 1 98.44 167 LEU A CA 1
ATOM 1272 C C . LEU A 1 167 ? 5.949 20.641 9.578 1 98.44 167 LEU A C 1
ATOM 1274 O O . LEU A 1 167 ? 6.648 20.5 10.578 1 98.44 167 LEU A O 1
ATOM 1278 N N . ILE A 1 168 ? 4.664 20.266 9.531 1 98.75 168 ILE A N 1
ATOM 1279 C CA . ILE A 1 168 ? 4.059 19.406 10.547 1 98.75 168 ILE A CA 1
ATOM 1280 C C . ILE A 1 168 ? 3.615 18.094 9.906 1 98.75 168 ILE A C 1
ATOM 1282 O O . ILE A 1 168 ? 3.092 18.078 8.789 1 98.75 168 ILE A O 1
ATOM 1286 N N . THR A 1 169 ? 3.863 17.016 10.602 1 98.75 169 THR A N 1
ATOM 1287 C CA . THR A 1 169 ? 3.293 15.719 10.234 1 98.75 169 THR A CA 1
ATOM 1288 C C . THR A 1 169 ? 2.541 15.102 11.406 1 98.75 169 THR A C 1
ATOM 1290 O O . THR A 1 169 ? 3.002 15.164 12.547 1 98.75 169 THR A O 1
ATOM 1293 N N . GLN A 1 170 ? 1.368 14.594 11.141 1 98.75 170 GLN A N 1
ATOM 1294 C CA . GLN A 1 170 ? 0.549 13.836 12.086 1 98.75 170 GLN A CA 1
ATOM 1295 C C . GLN A 1 170 ? -0.094 12.633 11.414 1 98.75 170 GLN A C 1
ATOM 1297 O O . GLN A 1 170 ? -0.549 12.719 10.273 1 98.75 170 GLN A O 1
ATOM 1302 N N . ARG A 1 171 ? -0.066 11.516 12.086 1 98.62 171 ARG A N 1
ATOM 1303 C CA . ARG A 1 171 ? -0.889 10.383 11.672 1 98.62 171 ARG A CA 1
ATOM 1304 C C . ARG A 1 171 ? -2.186 10.328 12.469 1 98.62 171 ARG A C 1
ATOM 1306 O O . ARG A 1 171 ? -2.162 10.352 13.703 1 98.62 171 ARG A O 1
ATOM 1313 N N . TRP A 1 172 ? -3.264 10.344 11.789 1 98.75 172 TRP A N 1
ATOM 1314 C CA . TRP A 1 172 ? -4.59 10.266 12.398 1 98.75 172 TRP A CA 1
ATOM 1315 C C . TRP A 1 172 ? -5.273 8.945 12.055 1 98.75 172 TRP A C 1
ATOM 1317 O O . TRP A 1 172 ? -5.324 8.555 10.883 1 98.75 172 TRP A O 1
ATOM 1327 N N . ILE A 1 173 ? -5.711 8.227 13.07 1 98.81 173 ILE A N 1
ATOM 1328 C CA . ILE A 1 173 ? -6.469 6.992 12.891 1 98.81 173 ILE A CA 1
ATOM 1329 C C . ILE A 1 173 ? -7.965 7.281 13.039 1 98.81 173 ILE A C 1
ATOM 1331 O O . ILE A 1 173 ? -8.422 7.68 14.109 1 98.81 173 ILE A O 1
ATOM 1335 N N . HIS A 1 174 ? -8.695 7.047 11.945 1 98.75 174 HIS A N 1
ATOM 1336 C CA . HIS A 1 174 ? -10.117 7.371 11.953 1 98.75 174 HIS A CA 1
ATOM 1337 C C . HIS A 1 174 ? -10.914 6.34 12.742 1 98.75 174 HIS A C 1
ATOM 1339 O O . HIS A 1 174 ? -10.633 5.141 12.664 1 98.75 174 HIS A O 1
ATOM 1345 N N . LYS A 1 175 ? -11.867 6.859 13.508 1 98.38 175 LYS A N 1
ATOM 1346 C CA . LYS A 1 175 ? -12.805 6.02 14.25 1 98.38 175 LYS A CA 1
ATOM 1347 C C . LYS A 1 175 ? -13.984 5.609 13.367 1 98.38 175 LYS A C 1
ATOM 1349 O O . LYS A 1 175 ? -15.07 6.184 13.469 1 98.38 175 LYS A O 1
ATOM 1354 N N . PHE A 1 176 ? -13.797 4.566 12.656 1 97.06 176 PHE A N 1
ATOM 1355 C CA . PHE A 1 176 ? -14.789 4.219 11.641 1 97.06 176 PHE A CA 1
ATOM 1356 C C . PHE A 1 176 ? -16.094 3.764 12.281 1 97.06 176 PHE A C 1
ATOM 1358 O O . PHE A 1 176 ? -17.156 3.918 11.695 1 97.06 176 PHE A O 1
ATOM 1365 N N . ASN A 1 177 ? -16.031 3.195 13.43 1 95.69 177 ASN A N 1
ATOM 1366 C CA . ASN A 1 177 ? -17.281 2.885 14.133 1 95.69 177 ASN A CA 1
ATOM 1367 C C . ASN A 1 177 ? -18.109 4.137 14.367 1 95.69 177 ASN A C 1
ATOM 1369 O O . ASN A 1 177 ? -19.328 4.117 14.195 1 95.69 177 ASN A O 1
ATOM 1373 N N . VAL A 1 178 ? -17.438 5.211 14.68 1 98.06 178 VAL A N 1
ATOM 1374 C CA . VAL A 1 178 ? -18.125 6.48 14.891 1 98.06 178 VAL A CA 1
ATOM 1375 C C . VAL A 1 178 ? -18.562 7.059 13.555 1 98.06 178 VAL A C 1
ATOM 1377 O O . VAL A 1 178 ? -19.734 7.445 13.391 1 98.06 178 VAL A O 1
ATOM 1380 N N . ILE A 1 179 ? -17.719 7.035 12.609 1 97.38 179 ILE A N 1
ATOM 1381 C CA . ILE A 1 179 ? -17.984 7.633 11.305 1 97.38 179 ILE A CA 1
ATOM 1382 C C . ILE A 1 179 ? -19.172 6.938 10.648 1 97.38 179 ILE A C 1
ATOM 1384 O O . ILE A 1 179 ? -20.062 7.594 10.094 1 97.38 179 ILE A O 1
ATOM 1388 N N . ASN A 1 180 ? -19.219 5.695 10.781 1 94.25 180 ASN A N 1
ATOM 1389 C CA . ASN A 1 180 ? -20.234 4.918 10.094 1 94.25 180 ASN A CA 1
ATOM 1390 C C . ASN A 1 180 ? -21.578 4.988 10.82 1 94.25 180 ASN A C 1
ATOM 1392 O O . ASN A 1 180 ? -22.625 4.738 10.227 1 94.25 180 ASN A O 1
ATOM 1396 N N . ASN A 1 181 ? -21.547 5.297 12.07 1 96.75 181 ASN A N 1
ATOM 1397 C CA . ASN A 1 181 ? -22.781 5.215 12.852 1 96.75 181 ASN A CA 1
ATOM 1398 C C . ASN A 1 181 ? -23.281 6.602 13.25 1 96.75 181 ASN A C 1
ATOM 1400 O O . ASN A 1 181 ? -24.297 6.723 13.945 1 96.75 181 ASN A O 1
ATOM 1404 N N . THR A 1 182 ? -22.625 7.605 12.797 1 98.12 182 THR A N 1
ATOM 1405 C CA . THR A 1 182 ? -23.047 8.969 13.094 1 98.12 182 THR A CA 1
ATOM 1406 C C . THR A 1 182 ? -23.781 9.57 11.898 1 98.12 182 THR A C 1
ATOM 1408 O O . THR A 1 182 ? -23.391 9.383 10.75 1 98.12 182 THR A O 1
ATOM 1411 N N . LYS A 1 183 ? -24.844 10.305 12.258 1 97.75 183 LYS A N 1
ATOM 1412 C CA . LYS A 1 183 ? -25.578 11 11.211 1 97.75 183 LYS A CA 1
ATOM 1413 C C . LYS A 1 183 ? -24.672 11.977 10.461 1 97.75 183 LYS A C 1
ATOM 1415 O O . LYS A 1 183 ? -23.844 12.656 11.062 1 97.75 183 LYS A O 1
ATOM 1420 N N . VAL A 1 184 ? -24.875 12.055 9.188 1 97.5 184 VAL A N 1
ATOM 1421 C CA . VAL A 1 184 ? -24.078 12.93 8.336 1 97.5 184 VAL A CA 1
ATOM 1422 C C . VAL A 1 184 ? -24.172 14.367 8.844 1 97.5 184 VAL A C 1
ATOM 1424 O O . VAL A 1 184 ? -23.156 15.07 8.93 1 97.5 184 VAL A O 1
ATOM 1427 N N . SER A 1 185 ? -25.359 14.828 9.164 1 97.25 185 SER A N 1
ATOM 1428 C CA . SER A 1 185 ? -25.531 16.188 9.633 1 97.25 185 SER A CA 1
ATOM 1429 C C . SER A 1 185 ? -24.719 16.469 10.891 1 97.25 185 SER A C 1
ATOM 1431 O O . SER A 1 185 ? -24.188 17.562 11.062 1 97.25 185 SER A O 1
ATOM 1433 N N . THR A 1 186 ? -24.641 15.5 11.742 1 98 186 THR A N 1
ATOM 1434 C CA . THR A 1 186 ? -23.844 15.641 12.953 1 98 186 THR A CA 1
ATOM 1435 C C . THR A 1 186 ? -22.359 15.758 12.609 1 98 186 THR A C 1
ATOM 1437 O O . THR A 1 186 ? -21.656 16.625 13.133 1 98 186 THR A O 1
ATOM 1440 N N . MET A 1 187 ? -21.906 14.945 11.766 1 98.25 187 MET A N 1
ATOM 1441 C CA . MET A 1 187 ? -20.516 15.023 11.344 1 98.25 187 MET A CA 1
ATOM 1442 C C . MET A 1 187 ? -20.219 16.359 10.672 1 98.25 187 MET A C 1
ATOM 1444 O O . MET A 1 187 ? -19.156 16.953 10.898 1 98.25 187 MET A O 1
ATOM 1448 N N . GLU A 1 188 ? -21.141 16.75 9.836 1 98.12 188 GLU A N 1
ATOM 1449 C CA . GLU A 1 188 ? -21 18.062 9.211 1 98.12 188 GLU A CA 1
ATOM 1450 C C . GLU A 1 188 ? -20.906 19.172 10.258 1 98.12 188 GLU A C 1
ATOM 1452 O O . GLU A 1 188 ? -20.156 20.125 10.094 1 98.12 188 GLU A O 1
ATOM 1457 N N . ASN A 1 189 ? -21.625 19.031 11.273 1 97.75 189 ASN A N 1
ATOM 1458 C CA . ASN A 1 189 ? -21.562 20 12.367 1 97.75 189 ASN A CA 1
ATOM 1459 C C . ASN A 1 189 ? -20.203 19.953 13.07 1 97.75 189 ASN A C 1
ATOM 1461 O O . ASN A 1 189 ? -19.672 20.984 13.484 1 97.75 189 ASN A O 1
ATOM 1465 N N . TRP A 1 190 ? -19.672 18.75 13.25 1 98.12 190 TRP A N 1
ATOM 1466 C CA . TRP A 1 190 ? -18.359 18.609 13.852 1 98.12 190 TRP A CA 1
ATOM 1467 C C . TRP A 1 190 ? -17.281 19.25 12.977 1 98.12 190 TRP A C 1
ATOM 1469 O O . TRP A 1 190 ? -16.328 19.844 13.492 1 98.12 190 TRP A O 1
ATOM 1479 N N . VAL A 1 191 ? -17.469 19.234 11.719 1 97.56 191 VAL A N 1
ATOM 1480 C CA . VAL A 1 191 ? -16.453 19.719 10.781 1 97.56 191 VAL A CA 1
ATOM 1481 C C . VAL A 1 191 ? -16.719 21.188 10.445 1 97.56 191 VAL A C 1
ATOM 1483 O O . VAL A 1 191 ? -15.773 21.984 10.352 1 97.56 191 VAL A O 1
ATOM 1486 N N . GLY A 1 192 ? -17.938 21.562 10.227 1 97.5 192 GLY A N 1
ATOM 1487 C CA . GLY A 1 192 ? -18.328 22.922 9.836 1 97.5 192 GLY A CA 1
ATOM 1488 C C . GLY A 1 192 ? -18.484 23.078 8.336 1 97.5 192 GLY A C 1
ATOM 1489 O O . GLY A 1 192 ? -18.516 24.203 7.828 1 97.5 192 GLY A O 1
ATOM 1490 N N . ARG A 1 193 ? -18.531 21.953 7.633 1 97.25 193 ARG A N 1
ATOM 1491 C CA . ARG A 1 193 ? -18.734 21.953 6.188 1 97.25 193 ARG A CA 1
ATOM 1492 C C . ARG A 1 193 ? -19.688 20.844 5.762 1 97.25 193 ARG A C 1
ATOM 1494 O O . ARG A 1 193 ? -19.781 19.812 6.434 1 97.25 193 ARG A O 1
ATOM 1501 N N . ASN A 1 194 ? -20.25 21.141 4.594 1 96.25 194 ASN A N 1
ATOM 1502 C CA . ASN A 1 194 ? -21.031 20.062 3.967 1 96.25 194 ASN A CA 1
ATOM 1503 C C . ASN A 1 194 ? -20.125 19.016 3.34 1 96.25 194 ASN A C 1
ATOM 1505 O O . ASN A 1 194 ? -19.141 19.344 2.68 1 96.25 194 ASN A O 1
ATOM 1509 N N . ILE A 1 195 ? -20.516 17.812 3.578 1 96 195 ILE A N 1
ATOM 1510 C CA . ILE A 1 195 ? -19.641 16.703 3.191 1 96 195 ILE A CA 1
ATOM 1511 C C . ILE A 1 195 ? -19.656 16.531 1.674 1 96 195 ILE A C 1
ATOM 1513 O O . ILE A 1 195 ? -18.641 16.172 1.072 1 96 195 ILE A O 1
ATOM 1517 N N . ASP A 1 196 ? -20.703 16.844 0.92 1 94.44 196 ASP A N 1
ATOM 1518 C CA . ASP A 1 196 ? -20.875 16.594 -0.506 1 94.44 196 ASP A CA 1
ATOM 1519 C C . ASP A 1 196 ? -20.062 17.578 -1.343 1 94.44 196 ASP A C 1
ATOM 1521 O O . ASP A 1 196 ? -19.281 17.172 -2.205 1 94.44 196 ASP A O 1
ATOM 1525 N N . ASP A 1 197 ? -20.141 18.875 -1.022 1 94.38 197 ASP A N 1
ATOM 1526 C CA . ASP A 1 197 ? -19.5 19.875 -1.881 1 94.38 197 ASP A CA 1
ATOM 1527 C C . ASP A 1 197 ? -18.484 20.688 -1.103 1 94.38 197 ASP A C 1
ATOM 1529 O O . ASP A 1 197 ? -17.891 21.625 -1.643 1 94.38 197 ASP A O 1
ATOM 1533 N N . SER A 1 198 ? -18.359 20.375 0.167 1 95.25 198 SER A N 1
ATOM 1534 C CA . SER A 1 198 ? -17.344 20.984 1.028 1 95.25 198 SER A CA 1
ATOM 1535 C C . SER A 1 198 ? -17.641 22.469 1.261 1 95.25 198 SER A C 1
ATOM 1537 O O . SER A 1 198 ? -16.75 23.234 1.621 1 95.25 198 SER A O 1
ATOM 1539 N N . THR A 1 199 ? -18.891 22.844 1.031 1 95.88 199 THR A N 1
ATOM 1540 C CA . THR A 1 199 ? -19.25 24.219 1.33 1 95.88 199 THR A CA 1
ATOM 1541 C C . THR A 1 199 ? -19.25 24.469 2.836 1 95.88 199 THR A C 1
ATOM 1543 O O . THR A 1 199 ? -19.703 23.625 3.609 1 95.88 199 THR A O 1
ATOM 1546 N N . GLU A 1 200 ? -18.703 25.531 3.182 1 96.12 200 GLU A N 1
ATOM 1547 C CA . GLU A 1 200 ? -18.703 25.922 4.586 1 96.12 200 GLU A CA 1
ATOM 1548 C C . GLU A 1 200 ? -20.125 26.219 5.078 1 96.12 200 GLU A C 1
ATOM 1550 O O . GLU A 1 200 ? -20.891 26.906 4.395 1 96.12 200 GLU A O 1
ATOM 1555 N N . GLN A 1 201 ? -20.344 25.797 6.223 1 96.5 201 GLN A N 1
ATOM 1556 C CA . GLN A 1 201 ? -21.656 26.062 6.805 1 96.5 201 GLN A CA 1
ATOM 1557 C C . GLN A 1 201 ? -21.75 27.516 7.293 1 96.5 201 GLN A C 1
ATOM 1559 O O . GLN A 1 201 ? -20.812 28.047 7.875 1 96.5 201 GLN A O 1
ATOM 1564 N N . ARG A 1 202 ? -22.812 28.047 7.125 1 93.5 202 ARG A N 1
ATOM 1565 C CA . ARG A 1 202 ? -23.047 29.422 7.598 1 93.5 202 ARG A CA 1
ATOM 1566 C C . ARG A 1 202 ? -23.188 29.453 9.117 1 93.5 202 ARG A C 1
ATOM 1568 O O . ARG A 1 202 ? -22.656 30.359 9.766 1 93.5 202 ARG A O 1
ATOM 1575 N N . ARG A 1 203 ? -23.922 28.562 9.625 1 90.31 203 ARG A N 1
ATOM 1576 C CA . ARG A 1 203 ? -24.031 28.391 11.07 1 90.31 203 ARG A CA 1
ATOM 1577 C C . ARG A 1 203 ? -23.25 27.172 11.539 1 90.31 203 ARG A C 1
ATOM 1579 O O . ARG A 1 203 ? -23.641 26.031 11.289 1 90.31 203 ARG A O 1
ATOM 1586 N N . LYS A 1 204 ? -22.141 27.484 12.141 1 93.81 204 LYS A N 1
ATOM 1587 C CA . LYS A 1 204 ? -21.281 26.391 12.609 1 93.81 204 LYS A CA 1
ATOM 1588 C C . LYS A 1 204 ? -21.141 26.422 14.133 1 93.81 204 LYS A C 1
ATOM 1590 O O . LYS A 1 204 ? -21.203 27.5 14.742 1 93.81 204 LYS A O 1
ATOM 1595 N N . SER A 1 205 ? -21.031 25.344 14.609 1 95.75 205 SER A N 1
ATOM 1596 C CA . SER A 1 205 ? -20.719 25.234 16.031 1 95.75 205 SER A CA 1
ATOM 1597 C C . SER A 1 205 ? -19.359 25.859 16.344 1 95.75 205 SER A C 1
ATOM 1599 O O . SER A 1 205 ? -18.422 25.75 15.547 1 95.75 205 SER A O 1
ATOM 1601 N N . VAL A 1 206 ? -19.203 26.328 17.578 1 95.94 206 VAL A N 1
ATOM 1602 C CA . VAL A 1 206 ? -17.953 26.953 18.016 1 95.94 206 VAL A CA 1
ATOM 1603 C C . VAL A 1 206 ? -16.875 25.906 18.188 1 95.94 206 VAL A C 1
ATOM 1605 O O . VAL A 1 206 ? -15.68 26.219 18.219 1 95.94 206 VAL A O 1
ATOM 1608 N N . THR A 1 207 ? -17.297 24.656 18.219 1 97.12 207 THR A N 1
ATOM 1609 C CA . THR A 1 207 ? -16.328 23.578 18.406 1 97.12 207 THR A CA 1
ATOM 1610 C C . THR A 1 207 ? -16.062 22.859 17.094 1 97.12 207 THR A C 1
ATOM 1612 O O . THR A 1 207 ? -15.328 21.859 17.062 1 97.12 207 THR A O 1
ATOM 1615 N N . SER A 1 208 ? -16.719 23.344 16.047 1 97.62 208 SER A N 1
ATOM 1616 C CA . SER A 1 208 ? -16.453 22.734 14.742 1 97.62 208 SER A CA 1
ATOM 1617 C C . SER A 1 208 ? -14.992 22.922 14.328 1 97.62 208 SER A C 1
ATOM 1619 O O . SER A 1 208 ? -14.352 23.891 14.75 1 97.62 208 SER A O 1
ATOM 1621 N N . HIS A 1 209 ? -14.531 22.078 13.547 1 97.12 209 HIS A N 1
ATOM 1622 C CA . HIS A 1 209 ? -13.148 22.156 13.086 1 97.12 209 HIS A CA 1
ATOM 1623 C C . HIS A 1 209 ? -12.867 23.469 12.367 1 97.12 209 HIS A C 1
ATOM 1625 O O . HIS A 1 209 ? -11.859 24.125 12.641 1 97.12 209 HIS A O 1
ATOM 1631 N N . VAL A 1 210 ? -13.742 23.875 11.445 1 96.69 210 VAL A N 1
ATOM 1632 C CA . VAL A 1 210 ? -13.547 25.125 10.703 1 96.69 210 VAL A CA 1
ATOM 1633 C C . VAL A 1 210 ? -13.477 26.297 11.672 1 96.69 210 VAL A C 1
ATOM 1635 O O . VAL A 1 210 ? -12.617 27.172 11.539 1 96.69 210 VAL A O 1
ATOM 1638 N N . ALA A 1 211 ? -14.367 26.297 12.625 1 95.88 211 ALA A N 1
ATOM 1639 C CA . ALA A 1 211 ? -14.367 27.391 13.594 1 95.88 211 ALA A CA 1
ATOM 1640 C C . ALA A 1 211 ? -13.062 27.406 14.391 1 95.88 211 ALA A C 1
ATOM 1642 O O . ALA A 1 211 ? -12.523 28.484 14.68 1 95.88 211 ALA A O 1
ATOM 1643 N N . ARG A 1 212 ? -12.609 26.266 14.695 1 94.94 212 ARG A N 1
ATOM 1644 C CA . ARG A 1 212 ? -11.398 26.172 15.5 1 94.94 212 ARG A CA 1
ATOM 1645 C C . ARG A 1 212 ? -10.172 26.562 14.688 1 94.94 212 ARG A C 1
ATOM 1647 O O . ARG A 1 212 ? -9.195 27.078 15.227 1 94.94 212 ARG A O 1
ATOM 1654 N N . MET A 1 213 ? -10.195 26.344 13.375 1 94.5 213 MET A N 1
ATOM 1655 C CA . MET A 1 213 ? -9.055 26.625 12.508 1 94.5 213 MET A CA 1
ATOM 1656 C C . MET A 1 213 ? -9.055 28.078 12.055 1 94.5 213 MET A C 1
ATOM 1658 O O . MET A 1 213 ? -8.062 28.562 11.516 1 94.5 213 MET A O 1
ATOM 1662 N N . THR A 1 214 ? -10.125 28.734 12.273 1 92.88 214 THR A N 1
ATOM 1663 C CA . THR A 1 214 ? -10.258 30.141 11.914 1 92.88 214 THR A CA 1
ATOM 1664 C C . THR A 1 214 ? -10.469 31 13.156 1 92.88 214 THR A C 1
ATOM 1666 O O . THR A 1 214 ? -10.125 30.578 14.266 1 92.88 214 THR A O 1
ATOM 1669 N N . ASN A 1 215 ? -10.953 32.156 12.914 1 89.12 215 ASN A N 1
ATOM 1670 C CA . ASN A 1 215 ? -11.094 33.062 14.055 1 89.12 215 ASN A CA 1
ATOM 1671 C C . ASN A 1 215 ? -12.484 33 14.664 1 89.12 215 ASN A C 1
ATOM 1673 O O . ASN A 1 215 ? -12.961 33.969 15.266 1 89.12 215 ASN A O 1
ATOM 1677 N N . GLY A 1 216 ? -13.203 31.906 14.336 1 90 216 GLY A N 1
ATOM 1678 C CA . GLY A 1 216 ? -14.516 31.75 14.953 1 90 216 GLY A CA 1
ATOM 1679 C C . GLY A 1 216 ? -15.5 31.016 14.07 1 90 216 GLY A C 1
ATOM 1680 O O . GLY A 1 216 ? -15.125 30.422 13.055 1 90 216 GLY A O 1
ATOM 1681 N N . SER A 1 217 ? -16.688 31.094 14.477 1 91.38 217 SER A N 1
ATOM 1682 C CA . SER A 1 217 ? -17.734 30.297 13.836 1 91.38 217 SER A CA 1
ATOM 1683 C C . SER A 1 217 ? -18.469 31.109 12.773 1 91.38 217 SER A C 1
ATOM 1685 O O . SER A 1 217 ? -19.328 30.578 12.07 1 91.38 217 SER A O 1
ATOM 1687 N N . GLN A 1 218 ? -18.156 32.281 12.625 1 92.69 218 GLN A N 1
ATOM 1688 C CA . GLN A 1 218 ? -18.812 33.094 11.609 1 92.69 218 GLN A CA 1
ATOM 1689 C C . GLN A 1 218 ? -18.484 32.594 10.211 1 92.69 218 GLN A C 1
ATOM 1691 O O . GLN A 1 218 ? -17.391 32.062 9.969 1 92.69 218 GLN A O 1
ATOM 1696 N N . PHE A 1 219 ? -19.406 32.812 9.391 1 91.62 219 PHE A N 1
ATOM 1697 C CA . PHE A 1 219 ? -19.188 32.469 7.996 1 91.62 219 PHE A CA 1
ATOM 1698 C C . PHE A 1 219 ? -18 33.219 7.41 1 91.62 219 PHE A C 1
ATOM 1700 O O . PHE A 1 219 ? -17.891 34.438 7.574 1 91.62 219 PHE A O 1
ATOM 1707 N N . ASN A 1 220 ? -17.156 32.531 6.844 1 90.94 220 ASN A N 1
ATOM 1708 C CA . ASN A 1 220 ? -15.945 33.094 6.234 1 90.94 220 ASN A CA 1
ATOM 1709 C C . ASN A 1 220 ? -15.117 33.875 7.242 1 90.94 220 ASN A C 1
ATOM 1711 O O . ASN A 1 220 ? -14.633 34.969 6.934 1 90.94 220 ASN A O 1
ATOM 1715 N N . ALA A 1 221 ? -15.086 33.375 8.383 1 91.06 221 ALA A N 1
ATOM 1716 C CA . ALA A 1 221 ? -14.273 34.031 9.406 1 91.06 221 ALA A CA 1
ATOM 1717 C C . ALA A 1 221 ? -12.828 34.188 8.938 1 91.06 221 ALA A C 1
ATOM 1719 O O . ALA A 1 221 ? -12.336 33.406 8.133 1 91.06 221 ALA A O 1
ATOM 1720 N N . ALA A 1 222 ? -12.18 35.156 9.422 1 92.25 222 ALA A N 1
ATOM 1721 C CA . ALA A 1 222 ? -10.797 35.438 9.07 1 92.25 222 ALA A CA 1
ATOM 1722 C C . ALA A 1 222 ? -9.891 34.25 9.422 1 92.25 222 ALA A C 1
ATOM 1724 O O . ALA A 1 222 ? -10.141 33.531 10.391 1 92.25 222 ALA A O 1
ATOM 1725 N N . LYS A 1 223 ? -8.852 34.156 8.703 1 93.19 223 LYS A N 1
ATOM 1726 C CA . LYS A 1 223 ? -7.836 33.125 8.922 1 93.19 223 LYS A CA 1
ATOM 1727 C C . LYS A 1 223 ? -6.516 33.75 9.375 1 93.19 223 LYS A C 1
ATOM 1729 O O . LYS A 1 223 ? -5.672 34.094 8.547 1 93.19 223 LYS A O 1
ATOM 1734 N N . PRO A 1 224 ? -6.414 33.75 10.664 1 93.5 224 PRO A N 1
ATOM 1735 C CA . PRO A 1 224 ? -5.191 34.406 11.156 1 93.5 224 PRO A CA 1
ATOM 1736 C C . PRO A 1 224 ? -3.924 33.719 10.641 1 93.5 224 PRO A C 1
ATOM 1738 O O . PRO A 1 224 ? -2.887 34.375 10.492 1 93.5 224 PRO A O 1
ATOM 1741 N N . TYR A 1 225 ? -3.994 32.5 10.453 1 95.31 225 TYR A N 1
ATOM 1742 C CA . TYR A 1 225 ? -2.879 31.703 9.945 1 95.31 225 TYR A CA 1
ATOM 1743 C C . TYR A 1 225 ? -3.336 30.766 8.836 1 95.31 225 TYR A C 1
ATOM 1745 O O . TYR A 1 225 ? -4.469 30.281 8.852 1 95.31 225 TYR A O 1
ATOM 1753 N N . GLN A 1 226 ? -2.438 30.594 7.902 1 95.81 226 GLN A N 1
ATOM 1754 C CA . GLN A 1 226 ? -2.699 29.672 6.801 1 95.81 226 GLN A CA 1
ATOM 1755 C C . GLN A 1 226 ? -1.576 28.656 6.664 1 95.81 226 GLN A C 1
ATOM 1757 O O . GLN A 1 226 ? -0.446 28.906 7.09 1 95.81 226 GLN A O 1
ATOM 1762 N N . ILE A 1 227 ? -1.944 27.562 6.129 1 97.12 227 ILE A N 1
ATOM 1763 C CA . ILE A 1 227 ? -0.986 26.5 5.859 1 97.12 227 ILE A CA 1
ATOM 1764 C C . ILE A 1 227 ? -1.252 25.906 4.48 1 97.12 227 ILE A C 1
ATOM 1766 O O . ILE A 1 227 ? -2.316 26.125 3.896 1 97.12 227 ILE A O 1
ATOM 1770 N N . VAL A 1 228 ? -0.258 25.25 3.951 1 97.38 228 VAL A N 1
ATOM 1771 C CA . VAL A 1 228 ? -0.428 24.5 2.717 1 97.38 228 VAL A CA 1
ATOM 1772 C C . VAL A 1 228 ? -0.443 23 3.027 1 97.38 228 VAL A C 1
ATOM 1774 O O . VAL A 1 228 ? 0.591 22.422 3.365 1 97.38 228 VAL A O 1
ATOM 1777 N N . ARG A 1 229 ? -1.613 22.406 2.877 1 96.5 229 ARG A N 1
ATOM 1778 C CA . ARG A 1 229 ? -1.797 21 3.203 1 96.5 229 ARG A CA 1
ATOM 1779 C C . ARG A 1 229 ? -1.487 20.109 2 1 96.5 229 ARG A C 1
ATOM 1781 O O . ARG A 1 229 ? -1.817 20.453 0.865 1 96.5 229 ARG A O 1
ATOM 1788 N N . GLN A 1 230 ? -0.898 19.062 2.264 1 95.81 230 GLN A N 1
ATOM 1789 C CA . GLN A 1 230 ? -0.632 18.047 1.252 1 95.81 230 GLN A CA 1
ATOM 1790 C C . GLN A 1 230 ? -0.895 16.641 1.798 1 95.81 230 GLN A C 1
ATOM 1792 O O . GLN A 1 230 ? -0.113 15.719 1.556 1 95.81 230 GLN A O 1
ATOM 1797 N N . SER A 1 231 ? -1.954 16.438 2.539 1 96.75 231 SER A N 1
ATOM 1798 C CA . SER A 1 231 ? -2.332 15.219 3.242 1 96.75 231 SER A CA 1
ATOM 1799 C C . SER A 1 231 ? -2.912 14.188 2.281 1 96.75 231 SER A C 1
ATOM 1801 O O . SER A 1 231 ? -3.461 14.539 1.236 1 96.75 231 SER A O 1
ATOM 1803 N N . GLN A 1 232 ? -2.764 12.977 2.631 1 97.69 232 GLN A N 1
ATOM 1804 C CA . GLN A 1 232 ? -3.447 11.898 1.923 1 97.69 232 GLN A CA 1
ATOM 1805 C C . GLN A 1 232 ? -3.898 10.805 2.889 1 97.69 232 GLN A C 1
ATOM 1807 O O . GLN A 1 232 ? -3.271 10.586 3.928 1 97.69 232 GLN A O 1
ATOM 1812 N N . PRO A 1 233 ? -5.062 10.141 2.537 1 98.44 233 PRO A N 1
ATOM 1813 C CA . PRO A 1 233 ? -5.434 8.922 3.268 1 98.44 233 PRO A CA 1
ATOM 1814 C C . PRO A 1 233 ? -4.348 7.852 3.225 1 98.44 233 PRO A C 1
ATOM 1816 O O . PRO A 1 233 ? -3.523 7.84 2.307 1 98.44 233 PRO A O 1
ATOM 1819 N N . TYR A 1 234 ? -4.336 7.047 4.254 1 98.56 234 TYR A N 1
ATOM 1820 C CA . TYR A 1 234 ? -3.428 5.906 4.324 1 98.56 234 TYR A CA 1
ATOM 1821 C C . TYR A 1 234 ? -4.062 4.746 5.082 1 98.56 234 TYR A C 1
ATOM 1823 O O . TYR A 1 234 ? -5.098 4.918 5.738 1 98.56 234 TYR A O 1
ATOM 1831 N N . GLY A 1 235 ? -3.48 3.596 4.973 1 98.19 235 GLY A N 1
ATOM 1832 C CA . GLY A 1 235 ? -3.824 2.484 5.844 1 98.19 235 GLY A CA 1
ATOM 1833 C C . GLY A 1 235 ? -4.602 1.389 5.137 1 98.19 235 GLY A C 1
ATOM 1834 O O . GLY A 1 235 ? -4.594 1.312 3.908 1 98.19 235 GLY A O 1
ATOM 1835 N N . LEU A 1 236 ? -5.141 0.521 5.957 1 98.25 236 LEU A N 1
ATOM 1836 C CA . LEU A 1 236 ? -5.852 -0.664 5.492 1 98.25 236 LEU A CA 1
ATOM 1837 C C . LEU A 1 236 ? -7.273 -0.694 6.043 1 98.25 236 LEU A C 1
ATOM 1839 O O . LEU A 1 236 ? -7.512 -0.291 7.184 1 98.25 236 LEU A O 1
ATOM 1843 N N . SER A 1 237 ? -8.18 -1.198 5.242 1 96.94 237 SER A N 1
ATOM 1844 C CA . SER A 1 237 ? -9.562 -1.34 5.688 1 96.94 237 SER A CA 1
ATOM 1845 C C . SER A 1 237 ? -9.664 -2.324 6.848 1 96.94 237 SER A C 1
ATOM 1847 O O . SER A 1 237 ? -10.547 -2.189 7.707 1 96.94 237 SER A O 1
ATOM 1849 N N . SER A 1 238 ? -8.773 -3.295 6.902 1 97.06 238 SER A N 1
ATOM 1850 C CA . SER A 1 238 ? -8.82 -4.352 7.902 1 97.06 238 SER A CA 1
ATOM 1851 C C . SER A 1 238 ? -8.094 -3.941 9.18 1 97.06 238 SER A C 1
ATOM 1853 O O . SER A 1 238 ? -8.164 -4.637 10.195 1 97.06 238 SER A O 1
ATOM 1855 N N . LYS A 1 239 ? -7.32 -2.879 9.141 1 96.38 239 LYS A N 1
ATOM 1856 C CA . LYS A 1 239 ? -6.551 -2.379 10.281 1 96.38 239 LYS A CA 1
ATOM 1857 C C . LYS A 1 239 ? -6.762 -0.878 10.469 1 96.38 239 LYS A C 1
ATOM 1859 O O . LYS A 1 239 ? -7.879 -0.38 10.328 1 96.38 239 LYS A O 1
ATOM 1864 N N . GLU A 1 240 ? -5.684 -0.218 10.93 1 97.12 240 GLU A N 1
ATOM 1865 C CA . GLU A 1 240 ? -5.773 1.227 11.125 1 97.12 240 GLU A CA 1
ATOM 1866 C C . GLU A 1 240 ? -5.688 1.967 9.789 1 97.12 240 GLU A C 1
ATOM 1868 O O . GLU A 1 240 ? -4.918 1.58 8.914 1 97.12 240 GLU A O 1
ATOM 1873 N N . SER A 1 241 ? -6.543 2.887 9.625 1 98.5 241 SER A N 1
ATOM 1874 C CA . SER A 1 241 ? -6.508 3.793 8.484 1 98.5 241 SER A CA 1
ATOM 1875 C C . SER A 1 241 ? -7.047 5.172 8.852 1 98.5 241 SER A C 1
ATOM 1877 O O . SER A 1 241 ? -7.738 5.324 9.867 1 98.5 241 SER A O 1
ATOM 1879 N N . GLY A 1 242 ? -6.605 6.086 8.141 1 98.56 242 GLY A N 1
ATOM 1880 C CA . GLY A 1 242 ? -7.039 7.453 8.383 1 98.56 242 GLY A CA 1
ATOM 1881 C C . GLY A 1 242 ? -6.348 8.469 7.488 1 98.56 242 GLY A C 1
ATOM 1882 O O . GLY A 1 242 ? -6.344 8.32 6.262 1 98.56 242 GLY A O 1
ATOM 1883 N N . LEU A 1 243 ? -5.809 9.453 8.109 1 98.56 243 LEU A N 1
ATOM 1884 C CA . LEU A 1 243 ? -5.203 10.562 7.379 1 98.56 243 LEU A CA 1
ATOM 1885 C C . LEU A 1 243 ? -3.76 10.781 7.824 1 98.56 243 LEU A C 1
ATOM 1887 O O . LEU A 1 243 ? -3.488 10.906 9.016 1 98.56 243 LEU A O 1
ATOM 1891 N N . PHE A 1 244 ? -2.918 10.734 6.863 1 98.62 244 PHE A N 1
ATOM 1892 C CA . PHE A 1 244 ? -1.588 11.273 7.121 1 98.62 244 PHE A CA 1
ATOM 1893 C C . PHE A 1 244 ? -1.547 12.773 6.84 1 98.62 244 PHE A C 1
ATOM 1895 O O . PHE A 1 244 ? -1.436 13.188 5.684 1 98.62 244 PHE A O 1
ATOM 1902 N N . PHE A 1 245 ? -1.615 13.5 7.934 1 98.5 245 PHE A N 1
ATOM 1903 C CA . PHE A 1 245 ? -1.659 14.953 7.812 1 98.5 245 PHE A CA 1
ATOM 1904 C C . PHE A 1 245 ? -0.255 15.531 7.664 1 98.5 245 PHE A C 1
ATOM 1906 O O . PHE A 1 245 ? 0.646 15.188 8.438 1 98.5 245 PHE A O 1
ATOM 1913 N N . ILE A 1 246 ? -0.109 16.359 6.656 1 98 246 ILE A N 1
ATOM 1914 C CA . ILE A 1 246 ? 1.131 17.094 6.43 1 98 246 ILE A CA 1
ATOM 1915 C C . ILE A 1 246 ? 0.812 18.516 5.953 1 98 246 ILE A C 1
ATOM 1917 O O . ILE A 1 246 ? -0.088 18.703 5.137 1 98 246 ILE A O 1
ATOM 1921 N N . ALA A 1 247 ? 1.492 19.438 6.461 1 98 247 ALA A N 1
ATOM 1922 C CA . ALA A 1 247 ? 1.304 20.828 6.039 1 98 247 ALA A CA 1
ATOM 1923 C C . ALA A 1 247 ? 2.604 21.609 6.152 1 98 247 ALA A C 1
ATOM 1925 O O . ALA A 1 247 ? 3.463 21.297 6.977 1 98 247 ALA A O 1
ATOM 1926 N N . TYR A 1 248 ? 2.703 22.578 5.348 1 98.19 248 TYR A N 1
ATOM 1927 C CA . TYR A 1 248 ? 3.85 23.484 5.285 1 98.19 248 TYR A CA 1
ATOM 1928 C C . TYR A 1 248 ? 3.447 24.906 5.652 1 98.19 248 TYR A C 1
ATOM 1930 O O . TYR A 1 248 ? 2.324 25.328 5.371 1 98.19 248 TYR A O 1
ATOM 1938 N N . ALA A 1 249 ? 4.367 25.562 6.215 1 98.19 249 ALA A N 1
ATOM 1939 C CA . ALA A 1 249 ? 4.152 26.969 6.559 1 98.19 249 ALA A CA 1
ATOM 1940 C C . ALA A 1 249 ? 5.477 27.719 6.645 1 98.19 249 ALA A C 1
ATOM 1942 O O . ALA A 1 249 ? 6.539 27.109 6.793 1 98.19 249 ALA A O 1
ATOM 1943 N N . ALA A 1 250 ? 5.352 28.984 6.586 1 97.31 250 ALA A N 1
ATOM 1944 C CA . ALA A 1 250 ? 6.52 29.844 6.695 1 97.31 250 ALA A CA 1
ATOM 1945 C C . ALA A 1 250 ? 6.98 29.969 8.148 1 97.31 250 ALA A C 1
ATOM 1947 O O . ALA A 1 250 ? 8.125 30.344 8.414 1 97.31 250 ALA A O 1
ATOM 1948 N N . SER A 1 251 ? 6.094 29.625 9.062 1 97.88 251 SER A N 1
ATOM 1949 C CA . SER A 1 251 ? 6.383 29.719 10.492 1 97.88 251 SER A CA 1
ATOM 1950 C C . SER A 1 251 ? 5.652 28.625 11.273 1 97.88 251 SER A C 1
ATOM 1952 O O . SER A 1 251 ? 4.5 28.297 10.969 1 97.88 251 SER A O 1
ATOM 1954 N N . PRO A 1 252 ? 6.305 28.094 12.312 1 97.88 252 PRO A N 1
ATOM 1955 C CA . PRO A 1 252 ? 5.602 27.125 13.148 1 97.88 252 PRO A CA 1
ATOM 1956 C C . PRO A 1 252 ? 4.398 27.719 13.875 1 97.88 252 PRO A C 1
ATOM 1958 O O . PRO A 1 252 ? 3.531 26.984 14.359 1 97.88 252 PRO A O 1
ATOM 1961 N N . LYS A 1 253 ? 4.379 29.031 14.023 1 97.06 253 LYS A N 1
ATOM 1962 C CA . LYS A 1 253 ? 3.275 29.703 14.703 1 97.06 253 LYS A CA 1
ATOM 1963 C C . LYS A 1 253 ? 1.941 29.375 14.031 1 97.06 253 LYS A C 1
ATOM 1965 O O . LYS A 1 253 ? 0.899 29.359 14.695 1 97.06 253 LYS A O 1
ATOM 1970 N N . ASN A 1 254 ? 2.08 29.156 12.727 1 97.06 254 ASN A N 1
ATOM 1971 C CA . ASN A 1 254 ? 0.87 28.797 12 1 97.06 254 ASN A CA 1
ATOM 1972 C C . ASN A 1 254 ? 0.265 27.5 12.516 1 97.06 254 ASN A C 1
ATOM 1974 O O . ASN A 1 254 ? -0.953 27.391 12.672 1 97.06 254 ASN A O 1
ATOM 1978 N N . PHE A 1 255 ? 1.117 26.594 12.828 1 98.06 255 PHE A N 1
ATOM 1979 C CA . PHE A 1 255 ? 0.663 25.328 13.367 1 98.06 255 PHE A CA 1
ATOM 1980 C C . PHE A 1 255 ? 0.202 25.484 14.812 1 98.06 255 PHE A C 1
ATOM 1982 O O . PHE A 1 255 ? -0.812 24.906 15.211 1 98.06 255 PHE A O 1
ATOM 1989 N N . GLU A 1 256 ? 0.994 26.234 15.609 1 96.81 256 GLU A N 1
ATOM 1990 C CA . GLU A 1 256 ? 0.727 26.391 17.031 1 96.81 256 GLU A CA 1
ATOM 1991 C C . GLU A 1 256 ? -0.685 26.922 17.266 1 96.81 256 GLU A C 1
ATOM 1993 O O . GLU A 1 256 ? -1.392 26.438 18.156 1 96.81 256 GLU A O 1
ATOM 1998 N N . TYR A 1 257 ? -1.024 27.859 16.5 1 94.81 257 TYR A N 1
ATOM 1999 C CA . TYR A 1 257 ? -2.361 28.438 16.609 1 94.81 257 TYR A CA 1
ATOM 2000 C C . TYR A 1 257 ? -3.43 27.359 16.422 1 94.81 257 TYR A C 1
ATOM 2002 O O . TYR A 1 257 ? -4.332 27.219 17.266 1 94.81 257 TYR A O 1
ATOM 2010 N N . MET A 1 258 ? -3.281 26.641 15.438 1 96.12 258 MET A N 1
ATOM 2011 C CA . MET A 1 258 ? -4.289 25.656 15.062 1 96.12 258 MET A CA 1
ATOM 2012 C C . MET A 1 258 ? -4.328 24.5 16.062 1 96.12 258 MET A C 1
ATOM 2014 O O . MET A 1 258 ? -5.398 24.109 16.531 1 96.12 258 MET A O 1
ATOM 2018 N N . LEU A 1 259 ? -3.229 23.984 16.422 1 97.75 259 LEU A N 1
ATOM 2019 C CA . LEU A 1 259 ? -3.156 22.844 17.328 1 97.75 259 LEU A CA 1
ATOM 2020 C C . LEU A 1 259 ? -3.656 23.219 18.719 1 97.75 259 LEU A C 1
ATOM 2022 O O . LEU A 1 259 ? -4.324 22.422 19.375 1 97.75 259 LEU A O 1
ATOM 2026 N N . GLY A 1 260 ? -3.213 24.391 19.188 1 96.5 260 GLY A N 1
ATOM 2027 C CA . GLY A 1 260 ? -3.746 24.859 20.453 1 96.5 260 GLY A CA 1
ATOM 2028 C C . GLY A 1 260 ? -5.262 24.922 20.484 1 96.5 260 GLY A C 1
ATOM 2029 O O . GLY A 1 260 ? -5.883 24.516 21.469 1 96.5 260 GLY A O 1
ATOM 2030 N N . ARG A 1 261 ? -5.848 25.328 19.391 1 95.31 261 ARG A N 1
ATOM 2031 C CA . ARG A 1 261 ? -7.297 25.453 19.297 1 95.31 261 ARG A CA 1
ATOM 2032 C C . ARG A 1 261 ? -7.961 24.078 19.203 1 95.31 261 ARG A C 1
ATOM 2034 O O . ARG A 1 261 ? -9.109 23.906 19.625 1 95.31 261 ARG A O 1
ATOM 2041 N N . MET A 1 262 ? -7.242 23.203 18.703 1 97.12 262 MET A N 1
ATOM 2042 C CA . MET A 1 262 ? -7.797 21.859 18.609 1 97.12 262 MET A CA 1
ATOM 2043 C C . MET A 1 262 ? -7.973 21.25 20 1 97.12 262 MET A C 1
ATOM 2045 O O . MET A 1 262 ? -8.945 20.531 20.25 1 97.12 262 MET A O 1
ATOM 2049 N N . VAL A 1 263 ? -7.055 21.547 20.859 1 97.5 263 VAL A N 1
ATOM 2050 C CA . VAL A 1 263 ? -7.102 20.891 22.156 1 97.5 263 VAL A CA 1
ATOM 2051 C C . VAL A 1 263 ? -7.656 21.844 23.219 1 97.5 263 VAL A C 1
ATOM 2053 O O . VAL A 1 263 ? -7.656 21.531 24.406 1 97.5 263 VAL A O 1
ATOM 2056 N N . GLY A 1 264 ? -8 23.016 22.781 1 96.19 264 GLY A N 1
ATOM 2057 C CA . GLY A 1 264 ? -8.648 23.953 23.703 1 96.19 264 GLY A CA 1
ATOM 2058 C C . GLY A 1 264 ? -7.668 24.75 24.531 1 96.19 264 GLY A C 1
ATOM 2059 O O . GLY A 1 264 ? -7.961 25.125 25.672 1 96.19 264 GLY A O 1
ATOM 2060 N N . GLU A 1 265 ? -6.508 24.859 23.953 1 91.44 265 GLU A N 1
ATOM 2061 C CA . GLU A 1 265 ? -5.57 25.781 24.594 1 91.44 265 GLU A CA 1
ATOM 2062 C C . GLU A 1 265 ? -6.039 27.234 24.469 1 91.44 265 GLU A C 1
ATOM 2064 O O . GLU A 1 265 ? -6.656 27.594 23.469 1 91.44 265 GLU A O 1
ATOM 2069 N N . GLY A 1 266 ? -5.727 27.922 25.469 1 78.44 266 GLY A N 1
ATOM 2070 C CA . GLY A 1 266 ? -6.121 29.328 25.5 1 78.44 266 GLY A CA 1
ATOM 2071 C C . GLY A 1 266 ? -7.285 29.594 26.438 1 78.44 266 GLY A C 1
ATOM 2072 O O . GLY A 1 266 ? -7.578 28.797 27.328 1 78.44 266 GLY A O 1
ATOM 2073 N N . ARG A 1 267 ? -8.031 30.578 26.047 1 76.31 267 ARG A N 1
ATOM 2074 C CA . ARG A 1 267 ? -8.953 31.156 27.031 1 76.31 267 ARG A CA 1
ATOM 2075 C C . ARG A 1 267 ? -10.297 30.422 27.016 1 76.31 267 ARG A C 1
ATOM 2077 O O . ARG A 1 267 ? -10.969 30.328 28.031 1 76.31 267 ARG A O 1
ATOM 2084 N N . ASP A 1 268 ? -10.633 29.734 25.891 1 86.94 268 ASP A N 1
ATOM 2085 C CA . ASP A 1 268 ? -12.016 29.266 25.812 1 86.94 268 ASP A CA 1
ATOM 2086 C C . ASP A 1 268 ? -12.109 27.781 26.188 1 86.94 268 ASP A C 1
ATOM 2088 O O . ASP A 1 268 ? -13.203 27.281 26.438 1 86.94 268 ASP A O 1
ATOM 2092 N N . ASN A 1 269 ? -11.078 27.078 26.203 1 91.25 269 ASN A N 1
ATOM 2093 C CA . ASN A 1 269 ? -11 25.688 26.625 1 91.25 269 ASN A CA 1
ATOM 2094 C C . ASN A 1 269 ? -11.898 24.797 25.766 1 91.25 269 ASN A C 1
ATOM 2096 O O . ASN A 1 269 ? -12.484 23.828 26.266 1 91.25 269 ASN A O 1
ATOM 2100 N N . LEU A 1 270 ? -12.125 25.188 24.547 1 94.06 270 LEU A N 1
ATOM 2101 C CA . LEU A 1 270 ? -12.953 24.422 23.625 1 94.06 270 LEU A CA 1
ATOM 2102 C C . LEU A 1 270 ? -12.094 23.547 22.719 1 94.06 270 LEU A C 1
ATOM 2104 O O . LEU A 1 270 ? -11.18 24.047 22.062 1 94.06 270 LEU A O 1
ATOM 2108 N N . SER A 1 271 ? -12.5 22.297 22.703 1 95.88 271 SER A N 1
ATOM 2109 C CA . SER A 1 271 ? -11.75 21.359 21.875 1 95.88 271 SER A CA 1
ATOM 2110 C C . SER A 1 271 ? -12.445 21.156 20.531 1 95.88 271 SER A C 1
ATOM 2112 O O . SER A 1 271 ? -13.672 21.234 20.438 1 95.88 271 SER A O 1
ATOM 2114 N N . ASP A 1 272 ? -11.727 20.859 19.562 1 97.81 272 ASP A N 1
ATOM 2115 C CA . ASP A 1 272 ? -12.156 20.641 18.188 1 97.81 272 ASP A CA 1
ATOM 2116 C C . ASP A 1 272 ? -12.883 19.297 18.047 1 97.81 272 ASP A C 1
ATOM 2118 O O . ASP A 1 272 ? -12.328 18.25 18.375 1 97.81 272 ASP A O 1
ATOM 2122 N N . ASP A 1 273 ? -14.062 19.359 17.531 1 98.31 273 ASP A N 1
ATOM 2123 C CA . ASP A 1 273 ? -14.914 18.188 17.438 1 98.31 273 ASP A CA 1
ATOM 2124 C C . ASP A 1 273 ? -14.414 17.219 16.359 1 98.31 273 ASP A C 1
ATOM 2126 O O . ASP A 1 273 ? -14.836 16.062 16.312 1 98.31 273 ASP A O 1
ATOM 2130 N N . ILE A 1 274 ? -13.492 17.703 15.539 1 97.94 274 ILE A N 1
ATOM 2131 C CA . ILE A 1 274 ? -12.938 16.797 14.531 1 97.94 274 ILE A CA 1
ATOM 2132 C C . ILE A 1 274 ? -12.312 15.586 15.211 1 97.94 274 ILE A C 1
ATOM 2134 O O . ILE A 1 274 ? -12.266 14.5 14.633 1 97.94 274 ILE A O 1
ATOM 2138 N N . MET A 1 275 ? -11.891 15.719 16.438 1 98.31 275 MET A N 1
ATOM 2139 C CA . MET A 1 275 ? -11.18 14.672 17.156 1 98.31 275 MET A CA 1
ATOM 2140 C C . MET A 1 275 ? -12.148 13.641 17.719 1 98.31 275 MET A C 1
ATOM 2142 O O . MET A 1 275 ? -11.734 12.641 18.312 1 98.31 275 MET A O 1
ATOM 2146 N N . LEU A 1 276 ? -13.398 13.883 17.516 1 98.19 276 LEU A N 1
ATOM 2147 C CA . LEU A 1 276 ? -14.398 12.859 17.812 1 98.19 276 LEU A CA 1
ATOM 2148 C C . LEU A 1 276 ? -14.398 11.789 16.719 1 98.19 276 LEU A C 1
ATOM 2150 O O . LEU A 1 276 ? -14.797 10.648 16.969 1 98.19 276 LEU A O 1
ATOM 2154 N N . LEU A 1 277 ? -13.898 12.117 15.539 1 97.88 277 LEU A N 1
ATOM 2155 C CA . LEU A 1 277 ? -13.93 11.234 14.375 1 97.88 277 LEU A CA 1
ATOM 2156 C C . LEU A 1 277 ? -12.609 10.484 14.227 1 97.88 277 LEU A C 1
ATOM 2158 O O . LEU A 1 277 ? -12.531 9.492 13.5 1 97.88 277 LEU A O 1
ATOM 2162 N N . THR A 1 278 ? -11.609 11.008 14.852 1 98.5 278 THR A N 1
ATOM 2163 C CA . THR A 1 278 ? -10.266 10.547 14.531 1 98.5 278 THR A CA 1
ATOM 2164 C C . THR A 1 278 ? -9.328 10.773 15.719 1 98.5 278 THR A C 1
ATOM 2166 O O . THR A 1 278 ? -9.586 11.625 16.562 1 98.5 278 THR A O 1
ATOM 2169 N N . LYS A 1 279 ? -8.32 10 15.805 1 98.5 279 LYS A N 1
ATOM 2170 C CA . LYS A 1 279 ? -7.332 10.047 16.875 1 98.5 279 LYS A CA 1
ATOM 2171 C C . LYS A 1 279 ? -5.93 10.281 16.328 1 98.5 279 LYS A C 1
ATOM 2173 O O . LYS A 1 279 ? -5.477 9.555 15.438 1 98.5 279 LYS A O 1
ATOM 2178 N N . CYS A 1 280 ? -5.289 11.25 16.859 1 98.69 280 CYS A N 1
ATOM 2179 C CA . CYS A 1 280 ? -3.914 11.547 16.469 1 98.69 280 CYS A CA 1
ATOM 2180 C C . CYS A 1 280 ? -2.936 10.625 17.188 1 98.69 280 CYS A C 1
ATOM 2182 O O . CYS A 1 280 ? -2.982 10.508 18.422 1 98.69 280 CYS A O 1
ATOM 2184 N N . VAL A 1 281 ? -2.014 10.039 16.453 1 98.56 281 VAL A N 1
ATOM 2185 C CA . VAL A 1 281 ? -1.169 9.07 17.141 1 98.56 281 VAL A CA 1
ATOM 2186 C C . VAL A 1 281 ? 0.301 9.445 16.969 1 98.56 281 VAL A C 1
ATOM 2188 O O . VAL A 1 281 ? 1.171 8.914 17.672 1 98.56 281 VAL A O 1
ATOM 2191 N N . THR A 1 282 ? 0.597 10.352 16.125 1 98.25 282 THR A N 1
ATOM 2192 C CA . THR A 1 282 ? 1.95 10.875 15.984 1 98.25 282 THR A CA 1
ATOM 2193 C C . THR A 1 282 ? 1.92 12.375 15.703 1 98.25 282 THR A C 1
ATOM 2195 O O . THR A 1 282 ? 0.907 12.906 15.25 1 98.25 282 THR A O 1
ATOM 2198 N N . GLY A 1 283 ? 2.982 13.023 15.984 1 98.44 283 GLY A N 1
ATOM 2199 C CA . GLY A 1 283 ? 3.15 14.43 15.688 1 98.44 283 GLY A CA 1
ATOM 2200 C C . GLY A 1 283 ? 4.594 14.891 15.75 1 98.44 283 GLY A C 1
ATOM 2201 O O . GLY A 1 283 ? 5.344 14.477 16.641 1 98.44 283 GLY A O 1
ATOM 2202 N N . THR A 1 284 ? 4.93 15.695 14.82 1 98.31 284 THR A N 1
ATOM 2203 C CA . THR A 1 284 ? 6.285 16.234 14.766 1 98.31 284 THR A CA 1
ATOM 2204 C C . THR A 1 284 ? 6.336 17.484 13.906 1 98.31 284 THR A C 1
ATOM 2206 O O . THR A 1 284 ? 5.695 17.547 12.852 1 98.31 284 THR A O 1
ATOM 2209 N N . TYR A 1 285 ? 7.137 18.469 14.391 1 98.75 285 TYR A N 1
ATOM 2210 C CA . TYR A 1 285 ? 7.547 19.562 13.523 1 98.75 285 TYR A CA 1
ATOM 2211 C C . TYR A 1 285 ? 8.867 19.25 12.836 1 98.75 285 TYR A C 1
ATOM 2213 O O . TYR A 1 285 ? 9.734 18.594 13.414 1 98.75 285 TYR A O 1
ATOM 2221 N N . TRP A 1 286 ? 8.953 19.781 11.656 1 98.75 286 TRP A N 1
ATOM 2222 C CA . TRP A 1 286 ? 10.164 19.656 10.852 1 98.75 286 TRP A CA 1
ATOM 2223 C C . TRP A 1 286 ? 10.547 21 10.234 1 98.75 286 TRP A C 1
ATOM 2225 O O . TRP A 1 286 ? 9.719 21.906 10.148 1 98.75 286 TRP A O 1
ATOM 2235 N N . TYR A 1 287 ? 11.828 21.016 9.852 1 98.5 287 TYR A N 1
ATOM 2236 C CA . TYR A 1 287 ? 12.297 22.125 9.016 1 98.5 287 TYR A CA 1
ATOM 2237 C C . TYR A 1 287 ? 12.836 21.594 7.688 1 98.5 287 TYR A C 1
ATOM 2239 O O . TYR A 1 287 ? 13.727 20.75 7.664 1 98.5 287 TYR A O 1
ATOM 2247 N N . ALA A 1 288 ? 12.219 22.078 6.629 1 98.06 288 ALA A N 1
ATOM 2248 C CA . ALA A 1 288 ? 12.688 21.797 5.273 1 98.06 288 ALA A CA 1
ATOM 2249 C C . ALA A 1 288 ? 13.57 22.938 4.758 1 98.06 288 ALA A C 1
ATOM 2251 O O . ALA A 1 288 ? 13.062 23.984 4.336 1 98.06 288 ALA A O 1
ATOM 2252 N N . PRO A 1 289 ? 14.844 22.703 4.652 1 96.62 289 PRO A N 1
ATOM 2253 C CA . PRO A 1 289 ? 15.75 23.781 4.238 1 96.62 289 PRO A CA 1
ATOM 2254 C C . PRO A 1 289 ? 15.586 24.156 2.77 1 96.62 289 PRO A C 1
ATOM 2256 O O . PRO A 1 289 ? 15.07 23.375 1.979 1 96.62 289 PRO A O 1
ATOM 2259 N N . SER A 1 290 ? 16.031 25.344 2.49 1 94.81 290 SER A N 1
ATOM 2260 C CA . SER A 1 290 ? 16.156 25.719 1.086 1 94.81 290 SER A CA 1
ATOM 2261 C C . SER A 1 290 ? 17.188 24.844 0.372 1 94.81 290 SER A C 1
ATOM 2263 O O . SER A 1 290 ? 17.969 24.141 1.018 1 94.81 290 SER A O 1
ATOM 2265 N N . LEU A 1 291 ? 17.141 24.969 -0.885 1 92.81 291 LEU A N 1
ATOM 2266 C CA . LEU A 1 291 ? 18.094 24.172 -1.661 1 92.81 291 LEU A CA 1
ATOM 2267 C C . LEU A 1 291 ? 19.531 24.578 -1.345 1 92.81 291 LEU A C 1
ATOM 2269 O O . LEU A 1 291 ? 20.422 23.734 -1.283 1 92.81 291 LEU A O 1
ATOM 2273 N N . SER A 1 292 ? 19.703 25.812 -1.177 1 93.06 292 SER A N 1
ATOM 2274 C CA . SER A 1 292 ? 21.031 26.312 -0.846 1 93.06 292 SER A CA 1
ATOM 2275 C C . SER A 1 292 ? 21.484 25.797 0.519 1 93.06 292 SER A C 1
ATOM 2277 O O . SER A 1 292 ? 22.641 25.391 0.684 1 93.06 292 SER A O 1
ATOM 2279 N N . GLU A 1 293 ? 20.609 25.875 1.511 1 92.88 293 GLU A N 1
ATOM 2280 C CA . GLU A 1 293 ? 20.922 25.359 2.838 1 92.88 293 GLU A CA 1
ATOM 2281 C C . GLU A 1 293 ? 21.172 23.844 2.799 1 92.88 293 GLU A C 1
ATOM 2283 O O . GLU A 1 293 ? 22.078 23.344 3.465 1 92.88 293 GLU A O 1
ATOM 2288 N N . LEU A 1 294 ? 20.375 23.219 2.039 1 93.75 294 LEU A N 1
ATOM 2289 C CA . LEU A 1 294 ? 20.484 21.766 1.923 1 93.75 294 LEU A CA 1
ATOM 2290 C C . LEU A 1 294 ? 21.828 21.375 1.291 1 93.75 294 LEU A C 1
ATOM 2292 O O . LEU A 1 294 ? 22.438 20.391 1.69 1 93.75 294 LEU A O 1
ATOM 2296 N N . ALA A 1 295 ? 22.297 22.156 0.365 1 93.44 295 ALA A N 1
ATOM 2297 C CA . ALA A 1 295 ? 23.562 21.891 -0.33 1 93.44 295 ALA A CA 1
ATOM 2298 C C . ALA A 1 295 ? 24.734 21.906 0.642 1 93.44 295 ALA A C 1
ATOM 2300 O O . ALA A 1 295 ? 25.719 21.203 0.437 1 93.44 295 ALA A O 1
ATOM 2301 N N . LYS A 1 296 ? 24.562 22.625 1.664 1 92.69 296 LYS A N 1
ATOM 2302 C CA . LYS A 1 296 ? 25.641 22.734 2.641 1 92.69 296 LYS A CA 1
ATOM 2303 C C . LYS A 1 296 ? 25.781 21.453 3.455 1 92.69 296 LYS A C 1
ATOM 2305 O O . LYS A 1 296 ? 26.797 21.234 4.125 1 92.69 296 LYS A O 1
ATOM 2310 N N . LEU A 1 297 ? 24.781 20.641 3.441 1 92.25 297 LEU A N 1
ATOM 2311 C CA . LEU A 1 297 ? 24.797 19.406 4.203 1 92.25 297 LEU A CA 1
ATOM 2312 C C . LEU A 1 297 ? 25.391 18.266 3.373 1 92.25 297 LEU A C 1
ATOM 2314 O O . LEU A 1 297 ? 25.578 17.156 3.877 1 92.25 297 LEU A O 1
ATOM 2318 N N . LYS A 1 298 ? 25.562 18.547 2.09 1 89.06 298 LYS A N 1
ATOM 2319 C CA . LYS A 1 298 ? 26.109 17.516 1.202 1 89.06 298 LYS A CA 1
ATOM 2320 C C . LYS A 1 298 ? 27.609 17.406 1.345 1 89.06 298 LYS A C 1
ATOM 2322 O O . LYS A 1 298 ? 28.281 18.375 1.702 1 89.06 298 LYS A O 1
ATOM 2327 N N . VAL B 1 1 ? -10.086 -13.414 -14.867 1 85.62 1 VAL B N 1
ATOM 2328 C CA . VAL B 1 1 ? -8.922 -14.266 -14.664 1 85.62 1 VAL B CA 1
ATOM 2329 C C . VAL B 1 1 ? -7.945 -14.086 -15.828 1 85.62 1 VAL B C 1
ATOM 2331 O O . VAL B 1 1 ? -6.75 -14.352 -15.688 1 85.62 1 VAL B O 1
ATOM 2334 N N . ILE B 1 2 ? -8.383 -13.609 -16.938 1 86.62 2 ILE B N 1
ATOM 2335 C CA . ILE B 1 2 ? -7.496 -13.555 -18.094 1 86.62 2 ILE B CA 1
ATOM 2336 C C . ILE B 1 2 ? -7.082 -12.109 -18.359 1 86.62 2 ILE B C 1
ATOM 2338 O O . ILE B 1 2 ? -6.355 -11.828 -19.312 1 86.62 2 ILE B O 1
ATOM 2342 N N . SER B 1 3 ? -7.492 -11.273 -17.516 1 83.88 3 SER B N 1
ATOM 2343 C CA . SER B 1 3 ? -7.262 -9.852 -17.719 1 83.88 3 SER B CA 1
ATOM 2344 C C . SER B 1 3 ? -5.793 -9.492 -17.516 1 83.88 3 SER B C 1
ATOM 2346 O O . SER B 1 3 ? -5.047 -10.25 -16.891 1 83.88 3 SER B O 1
ATOM 2348 N N . LEU B 1 4 ? -5.449 -8.352 -18.062 1 85.75 4 LEU B N 1
ATOM 2349 C CA . LEU B 1 4 ? -4.105 -7.805 -17.906 1 85.75 4 LEU B CA 1
ATOM 2350 C C . LEU B 1 4 ? -3.951 -7.102 -16.562 1 85.75 4 LEU B C 1
ATOM 2352 O O . LEU B 1 4 ? -4.902 -7.043 -15.781 1 85.75 4 LEU B O 1
ATOM 2356 N N . THR B 1 5 ? -2.793 -6.703 -16.328 1 88 5 THR B N 1
ATOM 2357 C CA . THR B 1 5 ? -2.453 -6.086 -15.055 1 88 5 THR B CA 1
ATOM 2358 C C . THR B 1 5 ? -2.902 -4.625 -15.023 1 88 5 THR B C 1
ATOM 2360 O O . THR B 1 5 ? -3.111 -4.012 -16.078 1 88 5 THR B O 1
ATOM 2363 N N . LYS B 1 6 ? -3.26 -4.145 -13.875 1 95.62 6 LYS B N 1
ATOM 2364 C CA . LYS B 1 6 ? -3.457 -2.729 -13.57 1 95.62 6 LYS B CA 1
ATOM 2365 C C . LYS B 1 6 ? -2.357 -2.205 -12.648 1 95.62 6 LYS B C 1
ATOM 2367 O O . LYS B 1 6 ? -1.469 -2.959 -12.242 1 95.62 6 LYS B O 1
ATOM 2372 N N . GLU B 1 7 ? -2.375 -0.967 -12.273 1 96.38 7 GLU B N 1
ATOM 2373 C CA . GLU B 1 7 ? -1.302 -0.352 -11.5 1 96.38 7 GLU B CA 1
ATOM 2374 C C . GLU B 1 7 ? -1.265 -0.901 -10.078 1 96.38 7 GLU B C 1
ATOM 2376 O O . GLU B 1 7 ? -0.21 -0.917 -9.438 1 96.38 7 GLU B O 1
ATOM 2381 N N . HIS B 1 8 ? -2.492 -1.311 -9.625 1 97.88 8 HIS B N 1
ATOM 2382 C CA . HIS B 1 8 ? -2.611 -1.82 -8.266 1 97.88 8 HIS B CA 1
ATOM 2383 C C . HIS B 1 8 ? -3.467 -3.082 -8.219 1 97.88 8 HIS B C 1
ATOM 2385 O O . HIS B 1 8 ? -4.348 -3.268 -9.062 1 97.88 8 HIS B O 1
ATOM 2391 N N . ALA B 1 9 ? -3.176 -3.844 -7.238 1 98.5 9 ALA B N 1
ATOM 2392 C CA . ALA B 1 9 ? -4.012 -5 -6.934 1 98.5 9 ALA B CA 1
ATOM 2393 C C . ALA B 1 9 ? -4.371 -5.043 -5.449 1 98.5 9 ALA B C 1
ATOM 2395 O O . ALA B 1 9 ? -3.629 -4.527 -4.613 1 98.5 9 ALA B O 1
ATOM 2396 N N . LEU B 1 10 ? -5.469 -5.543 -5.156 1 98.81 10 LEU B N 1
ATOM 2397 C CA . LEU B 1 10 ? -5.898 -5.895 -3.807 1 98.81 10 LEU B CA 1
ATOM 2398 C C . LEU B 1 10 ? -5.965 -7.406 -3.633 1 98.81 10 LEU B C 1
ATOM 2400 O O . LEU B 1 10 ? -6.602 -8.102 -4.43 1 98.81 10 LEU B O 1
ATOM 2404 N N . TYR B 1 11 ? -5.309 -7.871 -2.688 1 98.81 11 TYR B N 1
ATOM 2405 C CA . TYR B 1 11 ? -5.406 -9.25 -2.219 1 98.81 11 TYR B CA 1
ATOM 2406 C C . TYR B 1 11 ? -6.004 -9.312 -0.819 1 98.81 11 TYR B C 1
ATOM 2408 O O . TYR B 1 11 ? -5.324 -9.016 0.167 1 98.81 11 TYR B O 1
ATOM 2416 N N . LEU B 1 12 ? -7.238 -9.656 -0.77 1 98.81 12 LEU B N 1
ATOM 2417 C CA . LEU B 1 12 ? -7.961 -9.766 0.493 1 98.81 12 LEU B CA 1
ATOM 2418 C C . LEU B 1 12 ? -8.156 -11.227 0.884 1 98.81 12 LEU B C 1
ATOM 2420 O O . LEU B 1 12 ? -8.945 -11.938 0.266 1 98.81 12 LEU B O 1
ATOM 2424 N N . TRP B 1 13 ? -7.383 -11.68 1.82 1 98.56 13 TRP B N 1
ATOM 2425 C CA . TRP B 1 13 ? -7.336 -13.039 2.33 1 98.56 13 TRP B CA 1
ATOM 2426 C C . TRP B 1 13 ? -8.055 -13.148 3.672 1 98.56 13 TRP B C 1
ATOM 2428 O O . TRP B 1 13 ? -7.566 -12.641 4.684 1 98.56 13 TRP B O 1
ATOM 2438 N N . ILE B 1 14 ? -9.273 -13.867 3.729 1 98.75 14 ILE B N 1
ATOM 2439 C CA . ILE B 1 14 ? -10.148 -13.836 4.895 1 98.75 14 ILE B CA 1
ATOM 2440 C C . ILE B 1 14 ? -10.289 -15.234 5.48 1 98.75 14 ILE B C 1
ATOM 2442 O O . ILE B 1 14 ? -10.57 -16.188 4.754 1 98.75 14 ILE B O 1
ATOM 2446 N N . HIS B 1 15 ? -10.055 -15.359 6.738 1 98.69 15 HIS B N 1
ATOM 2447 C CA . HIS B 1 15 ? -10.414 -16.531 7.535 1 98.69 15 HIS B CA 1
ATOM 2448 C C . HIS B 1 15 ? -11.688 -16.281 8.336 1 98.69 15 HIS B C 1
ATOM 2450 O O . HIS B 1 15 ? -11.781 -15.289 9.062 1 98.69 15 HIS B O 1
ATOM 2456 N N . VAL B 1 16 ? -12.594 -17.156 8.141 1 98.19 16 VAL B N 1
ATOM 2457 C CA . VAL B 1 16 ? -13.867 -17.031 8.844 1 98.19 16 VAL B CA 1
ATOM 2458 C C . VAL B 1 16 ? -13.875 -17.969 10.055 1 98.19 16 VAL B C 1
ATOM 2460 O O . VAL B 1 16 ? -13.297 -19.062 10.008 1 98.19 16 VAL B O 1
ATOM 2463 N N . LYS B 1 17 ? -14.602 -17.547 11.078 1 97.81 17 LYS B N 1
ATOM 2464 C CA . LYS B 1 17 ? -14.727 -18.375 12.273 1 97.81 17 LYS B CA 1
ATOM 2465 C C . LYS B 1 17 ? -15.508 -19.641 11.969 1 97.81 17 LYS B C 1
ATOM 2467 O O . LYS B 1 17 ? -16.469 -19.625 11.203 1 97.81 17 LYS B O 1
ATOM 2472 N N . GLY B 1 18 ? -15.039 -20.734 12.656 1 95.25 18 GLY B N 1
ATOM 2473 C CA . GLY B 1 18 ? -15.727 -22 12.484 1 95.25 18 GLY B CA 1
ATOM 2474 C C . GLY B 1 18 ? -17.188 -21.938 12.859 1 95.25 18 GLY B C 1
ATOM 2475 O O . GLY B 1 18 ? -18.016 -22.688 12.32 1 95.25 18 GLY B O 1
ATOM 2476 N N . THR B 1 19 ? -17.562 -20.969 13.68 1 95.81 19 THR B N 1
ATOM 2477 C CA . THR B 1 19 ? -18.922 -20.844 14.188 1 95.81 19 THR B CA 1
ATOM 2478 C C . THR B 1 19 ? -19.766 -19.984 13.258 1 95.81 19 THR B C 1
ATOM 2480 O O . THR B 1 19 ? -21 -19.922 13.406 1 95.81 19 THR B O 1
ATOM 2483 N N . ALA B 1 20 ? -19.094 -19.375 12.305 1 96.88 20 ALA B N 1
ATOM 2484 C CA . ALA B 1 20 ? -19.844 -18.484 11.406 1 96.88 20 ALA B CA 1
ATOM 2485 C C . ALA B 1 20 ? -20.656 -19.281 10.398 1 96.88 20 ALA B C 1
ATOM 2487 O O . ALA B 1 20 ? -20.344 -20.438 10.109 1 96.88 20 ALA B O 1
ATOM 2488 N N . ASP B 1 21 ? -21.734 -18.719 9.938 1 97.25 21 ASP B N 1
ATOM 2489 C CA . ASP B 1 21 ? -22.5 -19.281 8.836 1 97.25 21 ASP B CA 1
ATOM 2490 C C . ASP B 1 21 ? -21.766 -19.125 7.508 1 97.25 21 ASP B C 1
ATOM 2492 O O . ASP B 1 21 ? -21.672 -18.031 6.965 1 97.25 21 ASP B O 1
ATOM 2496 N N . PRO B 1 22 ? -21.266 -20.219 7.031 1 96.88 22 PRO B N 1
ATOM 2497 C CA . PRO B 1 22 ? -20.469 -20.109 5.809 1 96.88 22 PRO B CA 1
ATOM 2498 C C . PRO B 1 22 ? -21.266 -19.562 4.625 1 96.88 22 PRO B C 1
ATOM 2500 O O . PRO B 1 22 ? -20.719 -18.828 3.793 1 96.88 22 PRO B O 1
ATOM 2503 N N . LYS B 1 23 ? -22.531 -19.938 4.512 1 96.94 23 LYS B N 1
ATOM 2504 C CA . LYS B 1 23 ? -23.344 -19.484 3.379 1 96.94 23 LYS B CA 1
ATOM 2505 C C . LYS B 1 23 ? -23.562 -17.969 3.434 1 96.94 23 LYS B C 1
ATOM 2507 O O . LYS B 1 23 ? -23.547 -17.297 2.4 1 96.94 23 LYS B O 1
ATOM 2512 N N . ALA B 1 24 ? -23.781 -17.469 4.648 1 98.25 24 ALA B N 1
ATOM 2513 C CA . ALA B 1 24 ? -23.922 -16.016 4.801 1 98.25 24 ALA B CA 1
ATOM 2514 C C . ALA B 1 24 ? -22.641 -15.289 4.402 1 98.25 24 ALA B C 1
ATOM 2516 O O . ALA B 1 24 ? -22.703 -14.234 3.773 1 98.25 24 ALA B O 1
ATOM 2517 N N . CYS B 1 25 ? -21.516 -15.82 4.773 1 98.5 25 CYS B N 1
ATOM 2518 C CA . CYS B 1 25 ? -20.219 -15.227 4.41 1 98.5 25 CYS B CA 1
ATOM 2519 C C . CYS B 1 25 ? -19.984 -15.344 2.91 1 98.5 25 CYS B C 1
ATOM 2521 O O . CYS B 1 25 ? -19.531 -14.383 2.277 1 98.5 25 CYS B O 1
ATOM 2523 N N . ALA B 1 26 ? -20.312 -16.5 2.322 1 98.31 26 ALA B N 1
ATOM 2524 C CA . ALA B 1 26 ? -20.125 -16.719 0.891 1 98.31 26 ALA B CA 1
ATOM 2525 C C . ALA B 1 26 ? -20.984 -15.758 0.073 1 98.31 26 ALA B C 1
ATOM 2527 O O . ALA B 1 26 ? -20.578 -15.32 -1.004 1 98.31 26 ALA B O 1
ATOM 2528 N N . LYS B 1 27 ? -22.156 -15.508 0.559 1 98.12 27 LYS B N 1
ATOM 2529 C CA . LYS B 1 27 ? -23.062 -14.586 -0.125 1 98.12 27 LYS B CA 1
ATOM 2530 C C . LYS B 1 27 ? -22.422 -13.203 -0.264 1 98.12 27 LYS B C 1
ATOM 2532 O O . LYS B 1 27 ? -22.578 -12.547 -1.295 1 98.12 27 LYS B O 1
ATOM 2537 N N . VAL B 1 28 ? -21.734 -12.75 0.766 1 98.56 28 VAL B N 1
ATOM 2538 C CA . VAL B 1 28 ? -21.078 -11.453 0.722 1 98.56 28 VAL B CA 1
ATOM 2539 C C . VAL B 1 28 ? -20.031 -11.453 -0.392 1 98.56 28 VAL B C 1
ATOM 2541 O O . VAL B 1 28 ? -19.969 -10.516 -1.189 1 98.56 28 VAL B O 1
ATOM 2544 N N . ALA B 1 29 ? -19.234 -12.477 -0.46 1 98 29 ALA B N 1
ATOM 2545 C CA . ALA B 1 29 ? -18.234 -12.594 -1.513 1 98 29 ALA B CA 1
ATOM 2546 C C . ALA B 1 29 ? -18.891 -12.656 -2.891 1 98 29 ALA B C 1
ATOM 2548 O O . ALA B 1 29 ? -18.391 -12.031 -3.84 1 98 29 ALA B O 1
ATOM 2549 N N . ALA B 1 30 ? -19.984 -13.414 -2.977 1 97.75 30 ALA B N 1
ATOM 2550 C CA . ALA B 1 30 ? -20.672 -13.586 -4.254 1 97.75 30 ALA B CA 1
ATOM 2551 C C . ALA B 1 30 ? -21.234 -12.258 -4.754 1 97.75 30 ALA B C 1
ATOM 2553 O O . ALA B 1 30 ? -21.5 -12.102 -5.949 1 97.75 30 ALA B O 1
ATOM 2554 N N . ASN B 1 31 ? -21.422 -11.305 -3.893 1 98.06 31 ASN B N 1
ATOM 2555 C CA . ASN B 1 31 ? -21.984 -10.016 -4.246 1 98.06 31 ASN B CA 1
ATOM 2556 C C . ASN B 1 31 ? -20.906 -8.977 -4.531 1 98.06 31 ASN B C 1
ATOM 2558 O O . ASN B 1 31 ? -21.188 -7.777 -4.555 1 98.06 31 ASN B O 1
ATOM 2562 N N . VAL B 1 32 ? -19.672 -9.391 -4.766 1 98.31 32 VAL B N 1
ATOM 2563 C CA . VAL B 1 32 ? -18.531 -8.492 -4.918 1 98.31 32 VAL B CA 1
ATOM 2564 C C . VAL B 1 32 ? -18.797 -7.52 -6.066 1 98.31 32 VAL B C 1
ATOM 2566 O O . VAL B 1 32 ? -18.422 -6.348 -5.992 1 98.31 32 VAL B O 1
ATOM 2569 N N . GLN B 1 33 ? -19.438 -7.992 -7.152 1 97.38 33 GLN B N 1
ATOM 2570 C CA . GLN B 1 33 ? -19.703 -7.113 -8.289 1 97.38 33 GLN B CA 1
ATOM 2571 C C . GLN B 1 33 ? -20.656 -5.988 -7.902 1 97.38 33 GLN B C 1
ATOM 2573 O O . GLN B 1 33 ? -20.531 -4.871 -8.406 1 97.38 33 GLN B O 1
ATOM 2578 N N . LYS B 1 34 ? -21.609 -6.324 -7.07 1 97.62 34 LYS B N 1
ATOM 2579 C CA . LYS B 1 34 ? -22.516 -5.293 -6.582 1 97.62 34 LYS B CA 1
ATOM 2580 C C . LYS B 1 34 ? -21.75 -4.184 -5.859 1 97.62 34 LYS B C 1
ATOM 2582 O O . LYS B 1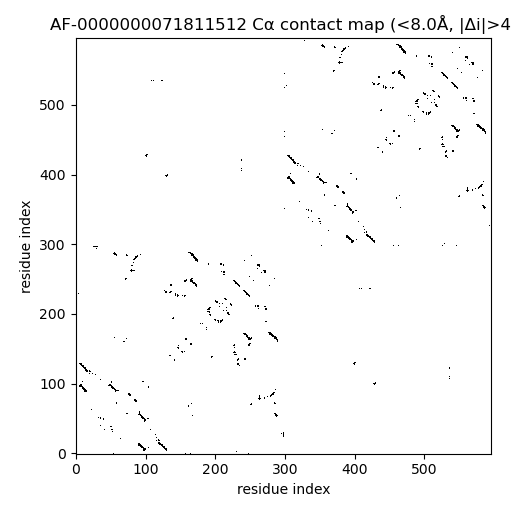 34 ? -22.062 -3.004 -6.016 1 97.62 34 LYS B O 1
ATOM 2587 N N . TYR B 1 35 ? -20.766 -4.57 -5.02 1 98.31 35 TYR B N 1
ATOM 2588 C CA . TYR B 1 35 ? -19.938 -3.578 -4.324 1 98.31 35 TYR B CA 1
ATOM 2589 C C . TYR B 1 35 ? -19.141 -2.742 -5.312 1 98.31 35 TYR B C 1
ATOM 2591 O O . TYR B 1 35 ? -19.062 -1.519 -5.188 1 98.31 35 TYR B O 1
ATOM 2599 N N . VAL B 1 36 ? -18.547 -3.418 -6.305 1 98.31 36 VAL B N 1
ATOM 2600 C CA . VAL B 1 36 ? -17.797 -2.719 -7.34 1 98.31 36 VAL B CA 1
ATOM 2601 C C . VAL B 1 36 ? -18.688 -1.693 -8.031 1 98.31 36 VAL B C 1
ATOM 2603 O O . VAL B 1 36 ? -18.297 -0.532 -8.188 1 98.31 36 VAL B O 1
ATOM 2606 N N . ASP B 1 37 ? -19.875 -2.133 -8.438 1 98.06 37 ASP B N 1
ATOM 2607 C CA . ASP B 1 37 ? -20.828 -1.266 -9.133 1 98.06 37 ASP B CA 1
ATOM 2608 C C . ASP B 1 37 ? -21.234 -0.084 -8.266 1 98.06 37 ASP B C 1
ATOM 2610 O O . ASP B 1 37 ? -21.531 1.001 -8.773 1 98.06 37 ASP B O 1
ATOM 2614 N N . GLY B 1 38 ? -21.297 -0.308 -6.965 1 97.38 38 GLY B N 1
ATOM 2615 C CA . GLY B 1 38 ? -21.609 0.766 -6.035 1 97.38 38 GLY B CA 1
ATOM 2616 C C . GLY B 1 38 ? -20.5 1.79 -5.91 1 97.38 38 GLY B C 1
ATOM 2617 O O . GLY B 1 38 ? -20.75 2.969 -5.66 1 97.38 38 GLY B O 1
ATOM 2618 N N . ILE B 1 39 ? -19.281 1.375 -6.086 1 96.81 39 ILE B N 1
ATOM 2619 C CA . ILE B 1 39 ? -18.109 2.248 -5.973 1 96.81 39 ILE B CA 1
ATOM 2620 C C . ILE B 1 39 ? -17.953 3.062 -7.254 1 96.81 39 ILE B C 1
ATOM 2622 O O . ILE B 1 39 ? -17.734 4.277 -7.199 1 96.81 39 ILE B O 1
ATOM 2626 N N . ILE B 1 40 ? -18.047 2.354 -8.328 1 95.88 40 ILE B N 1
ATOM 2627 C CA . ILE B 1 40 ? -17.953 2.992 -9.633 1 95.88 40 ILE B CA 1
ATOM 2628 C C . ILE B 1 40 ? -18.953 2.367 -10.594 1 95.88 40 ILE B C 1
ATOM 2630 O O . ILE B 1 40 ? -18.734 1.265 -11.102 1 95.88 40 ILE B O 1
ATOM 2634 N N . PRO B 1 41 ? -20 3.076 -10.773 1 95.5 41 PRO B N 1
ATOM 2635 C CA . PRO B 1 41 ? -20.969 2.537 -11.734 1 95.5 41 PRO B CA 1
ATOM 2636 C C . PRO B 1 41 ? -20.359 2.25 -13.102 1 95.5 41 PRO B C 1
ATOM 2638 O O . PRO B 1 41 ? -19.578 3.059 -13.609 1 95.5 41 PRO B O 1
ATOM 2641 N N . PRO B 1 42 ? -20.688 1.057 -13.672 1 92.5 42 PRO B N 1
ATOM 2642 C CA . PRO B 1 42 ? -20.047 0.623 -14.914 1 92.5 42 PRO B CA 1
ATOM 2643 C C . PRO B 1 42 ? -20.109 1.681 -16.016 1 92.5 42 PRO B C 1
ATOM 2645 O O . PRO B 1 42 ? -19.141 1.862 -16.766 1 92.5 42 PRO B O 1
ATOM 2648 N N . LYS B 1 43 ? -21.203 2.506 -16.141 1 93.75 43 LYS B N 1
ATOM 2649 C CA . LYS B 1 43 ? -21.391 3.504 -17.188 1 93.75 43 LYS B CA 1
ATOM 2650 C C . LYS B 1 43 ? -20.438 4.688 -17 1 93.75 43 LYS B C 1
ATOM 2652 O O . LYS B 1 43 ? -20.188 5.438 -17.938 1 93.75 43 LYS B O 1
ATOM 2657 N N . GLU B 1 44 ? -19.953 4.754 -15.812 1 92.75 44 GLU B N 1
ATOM 2658 C CA . GLU B 1 44 ? -19.109 5.898 -15.477 1 92.75 44 GLU B CA 1
ATOM 2659 C C . GLU B 1 44 ? -17.641 5.5 -15.375 1 92.75 44 GLU B C 1
ATOM 2661 O O . GLU B 1 44 ? -16.766 6.359 -15.281 1 92.75 44 GLU B O 1
ATOM 2666 N N . ALA B 1 45 ? -17.391 4.297 -15.438 1 92.06 45 ALA B N 1
ATOM 2667 C CA . ALA B 1 45 ? -16.047 3.785 -15.219 1 92.06 45 ALA B CA 1
ATOM 2668 C C . ALA B 1 45 ? -15.156 4.055 -16.422 1 92.06 45 ALA B C 1
ATOM 2670 O O . ALA B 1 45 ? -15.602 3.932 -17.578 1 92.06 45 ALA B O 1
ATOM 2671 N N . ASP B 1 46 ? -13.984 4.527 -16.156 1 94.31 46 ASP B N 1
ATOM 2672 C CA . ASP B 1 46 ? -12.953 4.613 -17.188 1 94.31 46 ASP B CA 1
ATOM 2673 C C . ASP B 1 46 ? -11.727 3.789 -16.797 1 94.31 46 ASP B C 1
ATOM 2675 O O . ASP B 1 46 ? -11.742 3.064 -15.805 1 94.31 46 ASP B O 1
ATOM 2679 N N . GLU B 1 47 ? -10.742 3.869 -17.641 1 91 47 GLU B N 1
ATOM 2680 C CA . GLU B 1 47 ? -9.57 3.021 -17.453 1 91 47 GLU B CA 1
ATOM 2681 C C . GLU B 1 47 ? -8.875 3.305 -16.125 1 91 47 GLU B C 1
ATOM 2683 O O . GLU B 1 47 ? -8.266 2.412 -15.539 1 91 47 GLU B O 1
ATOM 2688 N N . ASN B 1 48 ? -9.031 4.465 -15.641 1 91.31 48 ASN B N 1
ATOM 2689 C CA . ASN B 1 48 ? -8.312 4.863 -14.438 1 91.31 48 ASN B CA 1
ATOM 2690 C C . ASN B 1 48 ? -9.031 4.383 -13.172 1 91.31 48 ASN B C 1
ATOM 2692 O O . ASN B 1 48 ? -8.383 4.066 -12.172 1 91.31 48 ASN B O 1
ATOM 2696 N N . ASP B 1 49 ? -10.336 4.289 -13.219 1 94.25 49 ASP B N 1
ATOM 2697 C CA . ASP B 1 49 ? -11.016 4.035 -11.953 1 94.25 49 ASP B CA 1
ATOM 2698 C C . ASP B 1 49 ? -11.773 2.711 -11.992 1 94.25 49 ASP B C 1
ATOM 2700 O O . ASP B 1 49 ? -12.312 2.271 -10.969 1 94.25 49 ASP B O 1
ATOM 2704 N N . GLU B 1 50 ? -11.828 2.059 -13.141 1 96.94 50 GLU B N 1
ATOM 2705 C CA . GLU B 1 50 ? -12.5 0.765 -13.195 1 96.94 50 GLU B CA 1
ATOM 2706 C C . GLU B 1 50 ? -11.852 -0.237 -12.242 1 96.94 50 GLU B C 1
ATOM 2708 O O . GLU B 1 50 ? -10.641 -0.2 -12.031 1 96.94 50 GLU B O 1
ATOM 2713 N N . ILE B 1 51 ? -12.672 -1.064 -11.648 1 97.88 51 ILE B N 1
ATOM 2714 C CA . ILE B 1 51 ? -12.227 -2.123 -10.75 1 97.88 51 ILE B CA 1
ATOM 2715 C C . ILE B 1 51 ? -12.617 -3.484 -11.328 1 97.88 51 ILE B C 1
ATOM 2717 O O . ILE B 1 51 ? -13.781 -3.723 -11.641 1 97.88 51 ILE B O 1
ATOM 2721 N N . TRP B 1 52 ? -11.641 -4.289 -11.555 1 97.62 52 TRP B N 1
ATOM 2722 C CA . TRP B 1 52 ? -11.859 -5.699 -11.867 1 97.62 52 TRP B CA 1
ATOM 2723 C C . TRP B 1 52 ? -11.68 -6.57 -10.633 1 97.62 52 TRP B C 1
ATOM 2725 O O . TRP B 1 52 ? -10.664 -6.48 -9.945 1 97.62 52 TRP B O 1
ATOM 2735 N N . ALA B 1 53 ? -12.719 -7.367 -10.359 1 97.56 53 ALA B N 1
ATOM 2736 C CA . ALA B 1 53 ? -12.648 -8.156 -9.133 1 97.56 53 ALA B CA 1
ATOM 2737 C C . ALA B 1 53 ? -13.117 -9.586 -9.375 1 97.56 53 ALA B C 1
ATOM 2739 O O . ALA B 1 53 ? -13.984 -9.828 -10.219 1 97.56 53 ALA B O 1
ATOM 2740 N N . GLY B 1 54 ? -12.539 -10.508 -8.711 1 97.31 54 GLY B N 1
ATOM 2741 C CA . GLY B 1 54 ? -12.945 -11.898 -8.617 1 97.31 54 GLY B CA 1
ATOM 2742 C C . GLY B 1 54 ? -12.852 -12.461 -7.211 1 97.31 54 GLY B C 1
ATOM 2743 O O . GLY B 1 54 ? -12.188 -11.875 -6.348 1 97.31 54 GLY B O 1
ATOM 2744 N N . VAL B 1 55 ? -13.562 -13.5 -6.996 1 98.44 55 VAL B N 1
ATOM 2745 C CA . VAL B 1 55 ? -13.57 -14.125 -5.68 1 98.44 55 VAL B CA 1
ATOM 2746 C C . VAL B 1 55 ? -13.25 -15.617 -5.809 1 98.44 55 VAL B C 1
ATOM 2748 O O . VAL B 1 55 ? -13.523 -16.234 -6.84 1 98.44 55 VAL B O 1
ATOM 2751 N N . ALA B 1 56 ? -12.727 -16.109 -4.754 1 98.75 56 ALA B N 1
ATOM 2752 C CA . ALA B 1 56 ? -12.398 -17.531 -4.672 1 98.75 56 ALA B CA 1
ATOM 2753 C C . ALA B 1 56 ? -12.57 -18.047 -3.248 1 98.75 56 ALA B C 1
ATOM 2755 O O . ALA B 1 56 ? -12.625 -17.266 -2.297 1 98.75 56 ALA B O 1
ATOM 2756 N N . PHE B 1 57 ? -12.68 -19.328 -3.154 1 98.75 57 PHE B N 1
ATOM 2757 C CA . PHE B 1 57 ? -12.992 -19.953 -1.873 1 98.75 57 PHE B CA 1
ATOM 2758 C C . PHE B 1 57 ? -12.008 -21.078 -1.562 1 98.75 57 PHE B C 1
ATOM 2760 O O . PHE B 1 57 ? -11.625 -21.844 -2.453 1 98.75 57 PHE B O 1
ATOM 2767 N N . GLY B 1 58 ? -11.617 -21.109 -0.268 1 98.38 58 GLY B N 1
ATOM 2768 C CA . GLY B 1 58 ? -10.844 -22.25 0.176 1 98.38 58 GLY B CA 1
ATOM 2769 C C . GLY B 1 58 ? -11.617 -23.547 0.144 1 98.38 58 GLY B C 1
ATOM 2770 O O . GLY B 1 58 ? -12.852 -23.547 0.14 1 98.38 58 GLY B O 1
ATOM 2771 N N . PRO B 1 59 ? -10.906 -24.641 0.141 1 96.88 59 PRO B N 1
ATOM 2772 C CA . PRO B 1 59 ? -11.562 -25.922 -0.101 1 96.88 59 PRO B CA 1
ATOM 2773 C C . PRO B 1 59 ? -12.594 -26.266 0.973 1 96.88 59 PRO B C 1
ATOM 2775 O O . PRO B 1 59 ? -13.742 -26.594 0.653 1 96.88 59 PRO B O 1
ATOM 2778 N N . SER B 1 60 ? -12.219 -26.219 2.244 1 95.69 60 SER B N 1
ATOM 2779 C CA . SER B 1 60 ? -13.125 -26.594 3.324 1 95.69 60 SER B CA 1
ATOM 2780 C C . SER B 1 60 ? -14.32 -25.641 3.389 1 95.69 60 SER B C 1
ATOM 2782 O O . SER B 1 60 ? -15.461 -26.078 3.559 1 95.69 60 SER B O 1
ATOM 2784 N N . PHE B 1 61 ? -14.102 -24.438 3.197 1 97.75 61 PHE B N 1
ATOM 2785 C CA . PHE B 1 61 ? -15.148 -23.422 3.258 1 97.75 61 PHE B CA 1
ATOM 2786 C C . PHE B 1 61 ? -16.141 -23.594 2.111 1 97.75 61 PHE B C 1
ATOM 2788 O O . PHE B 1 61 ? -17.359 -23.578 2.324 1 97.75 61 PHE B O 1
ATOM 2795 N N . TYR B 1 62 ? -15.578 -23.766 0.933 1 97.38 62 TYR B N 1
ATOM 2796 C CA . TYR B 1 62 ? -16.438 -23.906 -0.236 1 97.38 62 TYR B CA 1
ATOM 2797 C C . TYR B 1 62 ? -17.359 -25.125 -0.091 1 97.38 62 TYR B C 1
ATOM 2799 O O . TYR B 1 62 ? -18.547 -25.047 -0.439 1 97.38 62 TYR B O 1
ATOM 2807 N N . ALA B 1 63 ? -16.844 -26.156 0.407 1 95 63 ALA B N 1
ATOM 2808 C CA . ALA B 1 63 ? -17.641 -27.359 0.632 1 95 63 ALA B CA 1
ATOM 2809 C C . ALA B 1 63 ? -18.781 -27.094 1.607 1 95 63 ALA B C 1
ATOM 2811 O O . ALA B 1 63 ? -19.906 -27.547 1.393 1 95 63 ALA B O 1
ATOM 2812 N N . ARG B 1 64 ? -18.484 -26.359 2.568 1 95.69 64 ARG B N 1
ATOM 2813 C CA . ARG B 1 64 ? -19.5 -26.047 3.574 1 95.69 64 ARG B CA 1
ATOM 2814 C C . ARG B 1 64 ? -20.594 -25.156 2.988 1 95.69 64 ARG B C 1
ATOM 2816 O O . ARG B 1 64 ? -21.703 -25.109 3.523 1 95.69 64 ARG B O 1
ATOM 2823 N N . CYS B 1 65 ? -20.25 -24.5 1.957 1 95.69 65 CYS B N 1
ATOM 2824 C CA . CYS B 1 65 ? -21.234 -23.641 1.3 1 95.69 65 CYS B CA 1
ATOM 2825 C C . CYS B 1 65 ? -22.031 -24.422 0.264 1 95.69 65 CYS B C 1
ATOM 2827 O O . CYS B 1 65 ? -22.938 -23.875 -0.375 1 95.69 65 CYS B O 1
ATOM 2829 N N . GLY B 1 66 ? -21.734 -25.672 0.051 1 91.5 66 GLY B N 1
ATOM 2830 C CA . GLY B 1 66 ? -22.406 -26.5 -0.925 1 91.5 66 GLY B CA 1
ATOM 2831 C C . GLY B 1 66 ? -21.75 -26.484 -2.291 1 91.5 66 GLY B C 1
ATOM 2832 O O . GLY B 1 66 ? -22.359 -26.906 -3.283 1 91.5 66 GLY B O 1
ATOM 2833 N N . GLY B 1 67 ? -20.547 -25.953 -2.27 1 91.06 67 GLY B N 1
ATOM 2834 C CA . GLY B 1 67 ? -19.828 -25.922 -3.537 1 91.06 67 GLY B CA 1
ATOM 2835 C C . GLY B 1 67 ? -19.281 -27.281 -3.951 1 91.06 67 GLY B C 1
ATOM 2836 O O . GLY B 1 67 ? -18.953 -28.094 -3.1 1 91.06 67 GLY B O 1
ATOM 2837 N N . THR B 1 68 ? -19.312 -27.422 -5.285 1 86.06 68 THR B N 1
ATOM 2838 C CA . THR B 1 68 ? -18.75 -28.641 -5.855 1 86.06 68 THR B CA 1
ATOM 2839 C C . THR B 1 68 ? -17.641 -28.312 -6.852 1 86.06 68 THR B C 1
ATOM 2841 O O . THR B 1 68 ? -17.75 -27.344 -7.613 1 86.06 68 THR B O 1
ATOM 2844 N N . VAL B 1 69 ? -16.562 -29.016 -6.695 1 90.69 69 VAL B N 1
ATOM 2845 C CA . VAL B 1 69 ? -15.438 -28.828 -7.613 1 90.69 69 VAL B CA 1
ATOM 2846 C C . VAL B 1 69 ? -15.141 -30.141 -8.336 1 90.69 69 VAL B C 1
ATOM 2848 O O . VAL B 1 69 ? -15.578 -31.203 -7.906 1 90.69 69 VAL B O 1
ATOM 2851 N N . HIS B 1 70 ? -14.477 -30.031 -9.359 1 92.31 70 HIS B N 1
ATOM 2852 C CA . HIS B 1 70 ? -14.117 -31.188 -10.172 1 92.31 70 HIS B CA 1
ATOM 2853 C C . HIS B 1 70 ? -12.891 -31.891 -9.602 1 92.31 70 HIS B C 1
ATOM 2855 O O . HIS B 1 70 ? -12.812 -33.125 -9.625 1 92.31 70 HIS B O 1
ATOM 2861 N N . GLU B 1 71 ? -11.969 -31.062 -9.117 1 96.12 71 GLU B N 1
ATOM 2862 C CA . GLU B 1 71 ? -10.727 -31.609 -8.594 1 96.12 71 GLU B CA 1
ATOM 2863 C C . GLU B 1 71 ? -10.438 -31.094 -7.188 1 96.12 71 GLU B C 1
ATOM 2865 O O . GLU B 1 71 ? -10.727 -29.938 -6.879 1 96.12 71 GLU B O 1
ATOM 2870 N N . ASN B 1 72 ? -9.852 -32 -6.461 1 95.25 72 ASN B N 1
ATOM 2871 C CA . ASN B 1 72 ? -9.375 -31.594 -5.148 1 95.25 72 ASN B CA 1
ATOM 2872 C C . ASN B 1 72 ? -8.305 -30.516 -5.258 1 95.25 72 ASN B C 1
ATOM 2874 O O . ASN B 1 72 ? -7.445 -30.562 -6.137 1 95.25 72 ASN B O 1
ATOM 2878 N N . TYR B 1 73 ? -8.344 -29.578 -4.328 1 97.69 73 TYR B N 1
ATOM 2879 C CA . TYR B 1 73 ? -7.383 -28.484 -4.355 1 97.69 73 TYR B CA 1
ATOM 2880 C C . TYR B 1 73 ? -6.938 -28.109 -2.949 1 97.69 73 TYR B C 1
ATOM 2882 O O . TYR B 1 73 ? -6.941 -26.938 -2.58 1 97.69 73 TYR B O 1
ATOM 2890 N N . ASP B 1 74 ? -6.629 -29.062 -2.125 1 97.25 74 ASP B N 1
ATOM 2891 C CA . ASP B 1 74 ? -5.941 -28.844 -0.858 1 97.25 74 ASP B CA 1
ATOM 2892 C C . ASP B 1 74 ? -4.473 -28.5 -1.084 1 97.25 74 ASP B C 1
ATOM 2894 O O . ASP B 1 74 ? -3.777 -29.156 -1.853 1 97.25 74 ASP B O 1
ATOM 2898 N N . TYR B 1 75 ? -4.047 -27.406 -0.481 1 97.94 75 TYR B N 1
ATOM 2899 C CA . TYR B 1 75 ? -2.662 -26.953 -0.592 1 97.94 75 TYR B CA 1
ATOM 2900 C C . TYR B 1 75 ? -1.793 -27.594 0.487 1 97.94 75 TYR B C 1
ATOM 2902 O O . TYR B 1 75 ? -1.891 -27.234 1.662 1 97.94 75 TYR B O 1
ATOM 2910 N N . PRO B 1 76 ? -0.978 -28.562 0.175 1 96.88 76 PRO B N 1
ATOM 2911 C CA . PRO B 1 76 ? -0.13 -29.156 1.203 1 96.88 76 PRO B CA 1
ATOM 2912 C C . PRO B 1 76 ? 1.082 -28.297 1.554 1 96.88 76 PRO B C 1
ATOM 2914 O O . PRO B 1 76 ? 1.552 -27.516 0.72 1 96.88 76 PRO B O 1
ATOM 2917 N N . HIS B 1 77 ? 1.476 -28.391 2.762 1 98.06 77 HIS B N 1
ATOM 2918 C CA . HIS B 1 77 ? 2.809 -27.906 3.1 1 98.06 77 HIS B CA 1
ATOM 2919 C C . HIS B 1 77 ? 3.887 -28.703 2.365 1 98.06 77 HIS B C 1
ATOM 2921 O O . HIS B 1 77 ? 3.805 -29.938 2.271 1 98.06 77 HIS B O 1
ATOM 2927 N N . ARG B 1 78 ? 4.82 -28.031 1.849 1 97.69 78 ARG B N 1
ATOM 2928 C CA . ARG B 1 78 ? 5.98 -28.656 1.22 1 97.69 78 ARG B CA 1
ATOM 2929 C C . ARG B 1 78 ? 7.277 -28.094 1.783 1 97.69 78 ARG B C 1
ATOM 2931 O O . ARG B 1 78 ? 7.324 -26.938 2.211 1 97.69 78 ARG B O 1
ATOM 2938 N N . SER B 1 79 ? 8.18 -28.938 1.796 1 96.75 79 SER B N 1
ATOM 2939 C CA . SER B 1 79 ? 9.5 -28.547 2.281 1 96.75 79 SER B CA 1
ATOM 2940 C C . SER B 1 79 ? 10.609 -29.078 1.374 1 96.75 79 SER B C 1
ATOM 2942 O O . SER B 1 79 ? 10.539 -30.203 0.9 1 96.75 79 SER B O 1
ATOM 2944 N N . GLY B 1 80 ? 11.594 -28.266 1.153 1 96.12 80 GLY B N 1
ATOM 2945 C CA . GLY B 1 80 ? 12.781 -28.625 0.399 1 96.12 80 GLY B CA 1
ATOM 2946 C C . GLY B 1 80 ? 14.055 -28.031 0.974 1 96.12 80 GLY B C 1
ATOM 2947 O O . GLY B 1 80 ? 14.016 -27.344 1.996 1 96.12 80 GLY B O 1
ATOM 2948 N N . LYS B 1 81 ? 15.062 -28.25 0.372 1 95.88 81 LYS B N 1
ATOM 2949 C CA . LYS B 1 81 ? 16.391 -27.859 0.826 1 95.88 81 LYS B CA 1
ATOM 2950 C C . LYS B 1 81 ? 16.5 -26.344 0.992 1 95.88 81 LYS B C 1
ATOM 2952 O O . LYS B 1 81 ? 17.141 -25.844 1.917 1 95.88 81 LYS B O 1
ATOM 2957 N N . ASN B 1 82 ? 15.844 -25.578 0.033 1 97.62 82 ASN B N 1
ATOM 2958 C CA . ASN B 1 82 ? 16.047 -24.141 0.008 1 97.62 82 ASN B CA 1
ATOM 2959 C C . ASN B 1 82 ? 14.922 -23.406 0.743 1 97.62 82 ASN B C 1
ATOM 2961 O O . ASN B 1 82 ? 14.93 -22.172 0.835 1 97.62 82 ASN B O 1
ATOM 2965 N N . GLY B 1 83 ? 13.977 -24.234 1.332 1 97.5 83 GLY B N 1
ATOM 2966 C CA . GLY B 1 83 ? 12.914 -23.562 2.072 1 97.5 83 GLY B CA 1
ATOM 2967 C C . GLY B 1 83 ? 11.594 -24.312 2.027 1 97.5 83 GLY B C 1
ATOM 2968 O O . GLY B 1 83 ? 11.523 -25.406 1.485 1 97.5 83 GLY B O 1
ATOM 2969 N N . ASP B 1 84 ? 10.586 -23.641 2.602 1 97.94 84 ASP B N 1
ATOM 2970 C CA . ASP B 1 84 ? 9.266 -24.25 2.732 1 97.94 84 ASP B CA 1
ATOM 2971 C C . ASP B 1 84 ? 8.234 -23.5 1.89 1 97.94 84 ASP B C 1
ATOM 2973 O O . ASP B 1 84 ? 8.453 -22.344 1.505 1 97.94 84 ASP B O 1
ATOM 2977 N N . LEU B 1 85 ? 7.23 -24.188 1.557 1 98.62 85 LEU B N 1
ATOM 2978 C CA . LEU B 1 85 ? 5.969 -23.656 1.04 1 98.62 85 LEU B CA 1
ATOM 2979 C C . LEU B 1 85 ? 4.824 -23.953 2.004 1 98.62 85 LEU B C 1
ATOM 2981 O O . LEU B 1 85 ? 4.195 -25.016 1.92 1 98.62 85 LEU B O 1
ATOM 2985 N N . PRO B 1 86 ? 4.625 -23.031 2.826 1 98.62 86 PRO B N 1
ATOM 2986 C CA . PRO B 1 86 ? 3.68 -23.312 3.908 1 98.62 86 PRO B CA 1
ATOM 2987 C C . PRO B 1 86 ? 2.227 -23.312 3.438 1 98.62 86 PRO B C 1
ATOM 2989 O O . PRO B 1 86 ? 1.882 -22.625 2.482 1 98.62 86 PRO B O 1
ATOM 2992 N N . SER B 1 87 ? 1.431 -24.125 4.113 1 98.44 87 SER B N 1
ATOM 2993 C CA . SER B 1 87 ? -0.02 -24.125 3.961 1 98.44 87 SER B CA 1
ATOM 2994 C C . SER B 1 87 ? -0.688 -23.266 5.023 1 98.44 87 SER B C 1
ATOM 2996 O O . SER B 1 87 ? -0.736 -23.641 6.195 1 98.44 87 SER B O 1
ATOM 2998 N N . THR B 1 88 ? -1.213 -22.156 4.613 1 97.88 88 THR B N 1
ATOM 2999 C CA . THR B 1 88 ? -1.706 -21.219 5.621 1 97.88 88 THR B CA 1
ATOM 3000 C C . THR B 1 88 ? -3.229 -21.125 5.566 1 97.88 88 THR B C 1
ATOM 3002 O O . THR B 1 88 ? -3.846 -20.5 6.434 1 97.88 88 THR B O 1
ATOM 3005 N N . GLY B 1 89 ? -3.854 -21.75 4.59 1 97.56 89 GLY B N 1
ATOM 3006 C CA . GLY B 1 89 ? -5.305 -21.828 4.5 1 97.56 89 GLY B CA 1
ATOM 3007 C C . GLY B 1 89 ? -5.949 -20.5 4.148 1 97.56 89 GLY B C 1
ATOM 3008 O O . GLY B 1 89 ? -5.262 -19.547 3.789 1 97.56 89 GLY B O 1
ATOM 3009 N N . GLY B 1 90 ? -7.277 -20.453 4.234 1 98.12 90 GLY B N 1
ATOM 3010 C CA . GLY B 1 90 ? -8.141 -19.328 3.893 1 98.12 90 GLY B CA 1
ATOM 3011 C C . GLY B 1 90 ? -9.539 -19.766 3.486 1 98.12 90 GLY B C 1
ATOM 3012 O O . GLY B 1 90 ? -9.734 -20.859 2.975 1 98.12 90 GLY B O 1
ATOM 3013 N N . ASP B 1 91 ? -10.461 -18.891 3.713 1 98.75 91 ASP B N 1
ATOM 3014 C CA . ASP B 1 91 ? -11.852 -19.234 3.432 1 98.75 91 ASP B CA 1
ATOM 3015 C C . ASP B 1 91 ? -12.391 -18.453 2.24 1 98.75 91 ASP B C 1
ATOM 3017 O O . ASP B 1 91 ? -12.984 -19.031 1.324 1 98.75 91 ASP B O 1
ATOM 3021 N N . ILE B 1 92 ? -12.164 -17.172 2.268 1 98.88 92 ILE B N 1
ATOM 3022 C CA . ILE B 1 92 ? -12.609 -16.297 1.191 1 98.88 92 ILE B CA 1
ATOM 3023 C C . ILE B 1 92 ? -11.43 -15.453 0.705 1 98.88 92 ILE B C 1
ATOM 3025 O O . ILE B 1 92 ? -10.656 -14.93 1.512 1 98.88 92 ILE B O 1
ATOM 3029 N N . PHE B 1 93 ? -11.289 -15.414 -0.576 1 98.88 93 PHE B N 1
ATOM 3030 C CA . PHE B 1 93 ? -10.242 -14.602 -1.186 1 98.88 93 PHE B CA 1
ATOM 3031 C C . PHE B 1 93 ? -10.828 -13.648 -2.219 1 98.88 93 PHE B C 1
ATOM 3033 O O . PHE B 1 93 ? -11.625 -14.055 -3.068 1 98.88 93 PHE B O 1
ATOM 3040 N N . VAL B 1 94 ? -10.492 -12.375 -2.158 1 98.88 94 VAL B N 1
ATOM 3041 C CA . VAL B 1 94 ? -10.859 -11.383 -3.16 1 98.88 94 VAL B CA 1
ATOM 3042 C C . VAL B 1 94 ? -9.609 -10.852 -3.855 1 98.88 94 VAL B C 1
ATOM 3044 O O . VAL B 1 94 ? -8.695 -10.344 -3.199 1 98.88 94 VAL B O 1
ATOM 3047 N N . HIS B 1 95 ? -9.523 -11.055 -5.125 1 98.75 95 HIS B N 1
ATOM 3048 C CA . HIS B 1 95 ? -8.508 -10.453 -5.98 1 98.75 95 HIS B CA 1
ATOM 3049 C C . HIS B 1 95 ? -9.094 -9.32 -6.816 1 98.75 95 HIS B C 1
ATOM 3051 O O . HIS B 1 95 ? -10.008 -9.539 -7.617 1 98.75 95 HIS B O 1
ATOM 3057 N N . ALA B 1 96 ? -8.602 -8.148 -6.648 1 98.75 96 ALA B N 1
ATOM 3058 C CA . ALA B 1 96 ? -9.102 -7.016 -7.43 1 98.75 96 ALA B CA 1
ATOM 3059 C C . ALA B 1 96 ? -7.953 -6.164 -7.957 1 98.75 96 ALA B C 1
ATOM 3061 O O . ALA B 1 96 ? -6.859 -6.164 -7.387 1 98.75 96 ALA B O 1
ATOM 3062 N N . LYS B 1 97 ? -8.164 -5.535 -9.031 1 98.31 97 LYS B N 1
ATOM 3063 C CA . LYS B 1 97 ? -7.176 -4.691 -9.688 1 98.31 97 LYS B CA 1
ATOM 3064 C C . LYS B 1 97 ? -7.793 -3.367 -10.133 1 98.31 97 LYS B C 1
ATOM 3066 O O . LYS B 1 97 ? -8.945 -3.33 -10.578 1 98.31 97 LYS B O 1
ATOM 3071 N N . SER B 1 98 ? -7.035 -2.369 -10.062 1 98.19 98 SER B N 1
ATOM 3072 C CA . SER B 1 98 ? -7.457 -1.036 -10.477 1 98.19 98 SER B CA 1
ATOM 3073 C C . SER B 1 98 ? -6.266 -0.091 -10.594 1 98.19 98 SER B C 1
ATOM 3075 O O . SER B 1 98 ? -5.215 -0.334 -9.992 1 98.19 98 SER B O 1
ATOM 3077 N N . ASN B 1 99 ? -6.398 0.947 -11.406 1 96.81 99 ASN B N 1
ATOM 3078 C CA . ASN B 1 99 ? -5.41 2.021 -11.383 1 96.81 99 ASN B CA 1
ATOM 3079 C C . ASN B 1 99 ? -5.68 3 -10.242 1 96.81 99 ASN B C 1
ATOM 3081 O O . ASN B 1 99 ? -4.852 3.861 -9.945 1 96.81 99 ASN B O 1
ATOM 3085 N N . SER B 1 100 ? -6.789 2.801 -9.539 1 96.56 100 SER B N 1
ATOM 3086 C CA . SER B 1 100 ? -7.145 3.592 -8.359 1 96.56 100 SER B CA 1
ATOM 3087 C C . SER B 1 100 ? -6.945 2.793 -7.078 1 96.56 100 SER B C 1
ATOM 3089 O O . SER B 1 100 ? -7.734 1.899 -6.766 1 96.56 100 SER B O 1
ATOM 3091 N N . ARG B 1 101 ? -5.906 3.207 -6.332 1 97.88 101 ARG B N 1
ATOM 3092 C CA . ARG B 1 101 ? -5.688 2.58 -5.031 1 97.88 101 ARG B CA 1
ATOM 3093 C C . ARG B 1 101 ? -6.863 2.832 -4.094 1 97.88 101 ARG B C 1
ATOM 3095 O O . ARG B 1 101 ? -7.215 1.97 -3.289 1 97.88 101 ARG B O 1
ATOM 3102 N N . GLY B 1 102 ? -7.441 3.998 -4.195 1 97.81 102 GLY B N 1
ATOM 3103 C CA . GLY B 1 102 ? -8.586 4.34 -3.365 1 97.81 102 GLY B CA 1
ATOM 3104 C C . GLY B 1 102 ? -9.797 3.465 -3.633 1 97.81 102 GLY B C 1
ATOM 3105 O O . GLY B 1 102 ? -10.523 3.1 -2.707 1 97.81 102 GLY B O 1
ATOM 3106 N N . GLY B 1 103 ? -10.031 3.203 -4.895 1 98.06 103 GLY B N 1
ATOM 3107 C CA . GLY B 1 103 ? -11.125 2.309 -5.234 1 98.06 103 GLY B CA 1
ATOM 3108 C C . GLY B 1 103 ? -10.969 0.918 -4.648 1 98.06 103 GLY B C 1
ATOM 3109 O O . GLY B 1 103 ? -11.945 0.31 -4.203 1 98.06 103 GLY B O 1
ATOM 3110 N N . LEU B 1 104 ? -9.773 0.403 -4.645 1 98.75 104 LEU B N 1
ATOM 3111 C CA . LEU B 1 104 ? -9.516 -0.913 -4.074 1 98.75 104 LEU B CA 1
ATOM 3112 C C . LEU B 1 104 ? -9.711 -0.9 -2.561 1 98.75 104 LEU B C 1
ATOM 3114 O O . LEU B 1 104 ? -10.219 -1.869 -1.989 1 98.75 104 LEU B O 1
ATOM 3118 N N . TYR B 1 105 ? -9.328 0.156 -1.895 1 98.62 105 TYR B N 1
ATOM 3119 C CA . TYR B 1 105 ? -9.586 0.317 -0.467 1 98.62 105 TYR B CA 1
ATOM 3120 C C . TYR B 1 105 ? -11.078 0.263 -0.167 1 98.62 105 TYR B C 1
ATOM 3122 O O . TYR B 1 105 ? -11.508 -0.425 0.763 1 98.62 105 TYR B O 1
ATOM 3130 N N . GLU B 1 106 ? -11.812 0.983 -0.954 1 97.88 106 GLU B N 1
ATOM 3131 C CA . GLU B 1 106 ? -13.266 1.013 -0.768 1 97.88 106 GLU B CA 1
ATOM 3132 C C . GLU B 1 106 ? -13.867 -0.377 -0.941 1 97.88 106 GLU B C 1
ATOM 3134 O O . GLU B 1 106 ? -14.805 -0.745 -0.229 1 97.88 106 GLU B O 1
ATOM 3139 N N . LEU B 1 107 ? -13.359 -1.069 -1.9 1 98.75 107 LEU B N 1
ATOM 3140 C CA . LEU B 1 107 ? -13.867 -2.418 -2.121 1 98.75 107 LEU B CA 1
ATOM 3141 C C . LEU B 1 107 ? -13.586 -3.309 -0.915 1 98.75 107 LEU B C 1
ATOM 3143 O O . LEU B 1 107 ? -14.461 -4.047 -0.462 1 98.75 107 LEU B O 1
ATOM 3147 N N . ALA B 1 108 ? -12.328 -3.234 -0.417 1 98.81 108 ALA B N 1
ATOM 3148 C CA . ALA B 1 108 ? -12 -4.008 0.778 1 98.81 108 ALA B CA 1
ATOM 3149 C C . ALA B 1 108 ? -12.922 -3.639 1.938 1 98.81 108 ALA B C 1
ATOM 3151 O O . ALA B 1 108 ? -13.43 -4.516 2.639 1 98.81 108 ALA B O 1
ATOM 3152 N N . GLN B 1 109 ? -13.125 -2.402 2.098 1 97.5 109 GLN B N 1
ATOM 3153 C CA . GLN B 1 109 ? -14.008 -1.918 3.154 1 97.5 109 GLN B CA 1
ATOM 3154 C C . GLN B 1 109 ? -15.414 -2.471 2.99 1 97.5 109 GLN B C 1
ATOM 3156 O O . GLN B 1 109 ? -16.031 -2.934 3.957 1 97.5 109 GLN B O 1
ATOM 3161 N N . ALA B 1 110 ? -15.945 -2.389 1.789 1 97.94 110 ALA B N 1
ATOM 3162 C CA . ALA B 1 110 ? -17.297 -2.859 1.504 1 97.94 110 ALA B CA 1
ATOM 3163 C C . ALA B 1 110 ? -17.438 -4.348 1.802 1 97.94 110 ALA B C 1
ATOM 3165 O O . ALA B 1 110 ? -18.406 -4.773 2.434 1 97.94 110 ALA B O 1
ATOM 3166 N N . VAL B 1 111 ? -16.516 -5.152 1.376 1 98.75 111 VAL B N 1
ATOM 3167 C CA . VAL B 1 111 ? -16.562 -6.59 1.606 1 98.75 111 VAL B CA 1
ATOM 3168 C C . VAL B 1 111 ? -16.547 -6.875 3.105 1 98.75 111 VAL B C 1
ATOM 3170 O O . VAL B 1 111 ? -17.406 -7.605 3.617 1 98.75 111 VAL B O 1
ATOM 3173 N N . LEU B 1 112 ? -15.648 -6.281 3.803 1 98.25 112 LEU B N 1
ATOM 3174 C CA . LEU B 1 112 ? -15.469 -6.566 5.223 1 98.25 112 LEU B CA 1
ATOM 3175 C C . LEU B 1 112 ? -16.656 -6.07 6.035 1 98.25 112 LEU B C 1
ATOM 3177 O O . LEU B 1 112 ? -17.094 -6.738 6.977 1 98.25 112 LEU B O 1
ATOM 3181 N N . LYS B 1 113 ? -17.203 -4.969 5.633 1 96.44 113 LYS B N 1
ATOM 3182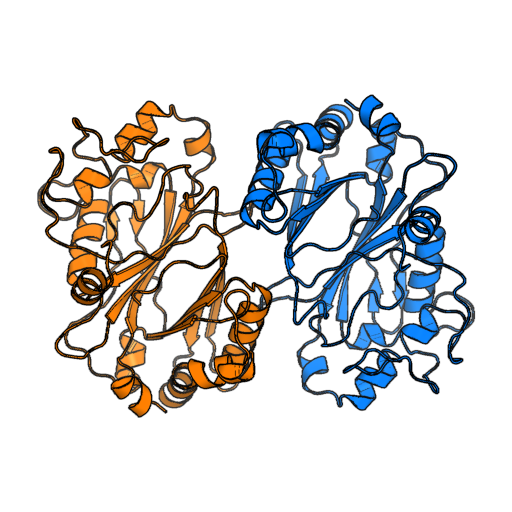 C CA . LYS B 1 113 ? -18.328 -4.383 6.352 1 96.44 113 LYS B CA 1
ATOM 3183 C C . LYS B 1 113 ? -19.562 -5.254 6.223 1 96.44 113 LYS B C 1
ATOM 3185 O O . LYS B 1 113 ? -20.391 -5.301 7.137 1 96.44 113 LYS B O 1
ATOM 3190 N N . ASN B 1 114 ? -19.672 -5.941 5.168 1 97.94 114 ASN B N 1
ATOM 3191 C CA . ASN B 1 114 ? -20.906 -6.676 4.902 1 97.94 114 ASN B CA 1
ATOM 3192 C C . ASN B 1 114 ? -20.828 -8.109 5.41 1 97.94 114 ASN B C 1
ATOM 3194 O O . ASN B 1 114 ? -21.828 -8.828 5.414 1 97.94 114 ASN B O 1
ATOM 3198 N N . LEU B 1 115 ? -19.672 -8.516 5.824 1 98.44 115 LEU B N 1
ATOM 3199 C CA . LEU B 1 115 ? -19.609 -9.828 6.469 1 98.44 115 LEU B CA 1
ATOM 3200 C C . LEU B 1 115 ? -20.375 -9.828 7.781 1 98.44 115 LEU B C 1
ATOM 3202 O O . LEU B 1 115 ? -20.406 -8.82 8.492 1 98.44 115 LEU B O 1
ATOM 3206 N N . PRO B 1 116 ? -21 -11.031 8.078 1 97.88 116 PRO B N 1
ATOM 3207 C CA . PRO B 1 116 ? -21.719 -11.086 9.344 1 97.88 116 PRO B CA 1
ATOM 3208 C C . PRO B 1 116 ? -20.844 -10.711 10.539 1 97.88 116 PRO B C 1
ATOM 3210 O O . PRO B 1 116 ? -19.672 -11.086 10.594 1 97.88 116 PRO B O 1
ATOM 3213 N N . GLU B 1 117 ? -21.438 -9.914 11.469 1 94.56 117 GLU B N 1
ATOM 3214 C CA . GLU B 1 117 ? -20.703 -9.484 12.656 1 94.56 117 GLU B CA 1
ATOM 3215 C C . GLU B 1 117 ? -20.109 -10.68 13.398 1 94.56 117 GLU B C 1
ATOM 3217 O O . GLU B 1 117 ? -20.781 -11.688 13.617 1 94.56 117 GLU B O 1
ATOM 3222 N N . GLY B 1 118 ? -18.875 -10.531 13.664 1 96.06 118 GLY B N 1
ATOM 3223 C CA . GLY B 1 118 ? -18.203 -11.547 14.461 1 96.06 118 GLY B CA 1
ATOM 3224 C C . GLY B 1 118 ? -17.797 -12.758 13.656 1 96.06 118 GLY B C 1
ATOM 3225 O O . GLY B 1 118 ? -17.266 -13.727 14.211 1 96.06 118 GLY B O 1
ATOM 3226 N N . SER B 1 119 ? -17.969 -12.758 12.359 1 98.25 119 SER B N 1
ATOM 3227 C CA . SER B 1 119 ? -17.703 -13.945 11.547 1 98.25 119 SER B CA 1
ATOM 3228 C C . SER B 1 119 ? -16.234 -14.039 11.156 1 98.25 119 SER B C 1
ATOM 3230 O O . SER B 1 119 ? -15.758 -15.109 10.766 1 98.25 119 SER B O 1
ATOM 3232 N N . VAL B 1 120 ? -15.508 -12.945 11.234 1 98.12 120 VAL B N 1
ATOM 3233 C CA . VAL B 1 120 ? -14.148 -12.906 10.719 1 98.12 120 VAL B CA 1
ATOM 3234 C C . VAL B 1 120 ? -13.164 -13.305 11.82 1 98.12 120 VAL B C 1
ATOM 3236 O O . VAL B 1 120 ? -13.211 -12.766 12.93 1 98.12 120 VAL B O 1
ATOM 3239 N N . GLU B 1 121 ? -12.344 -14.258 11.555 1 98.31 121 GLU B N 1
ATOM 3240 C CA . GLU B 1 121 ? -11.258 -14.664 12.453 1 98.31 121 GLU B CA 1
ATOM 3241 C C . GLU B 1 121 ? -9.992 -13.852 12.195 1 98.31 121 GLU B C 1
ATOM 3243 O O . GLU B 1 121 ? -9.359 -13.375 13.133 1 98.31 121 GLU B O 1
ATOM 3248 N N . ASN B 1 122 ? -9.633 -13.703 10.969 1 97.94 122 ASN B N 1
ATOM 3249 C CA . ASN B 1 122 ? -8.438 -12.969 10.562 1 97.94 122 ASN B CA 1
ATOM 3250 C C . ASN B 1 122 ? -8.539 -12.492 9.117 1 97.94 122 ASN B C 1
ATOM 3252 O O . ASN B 1 122 ? -9.211 -13.125 8.297 1 97.94 122 ASN B O 1
ATOM 3256 N N . VAL B 1 123 ? -7.918 -11.375 8.836 1 98.38 123 VAL B N 1
ATOM 3257 C CA . VAL B 1 123 ? -7.867 -10.828 7.484 1 98.38 123 VAL B CA 1
ATOM 3258 C C . VAL B 1 123 ? -6.434 -10.422 7.145 1 98.38 123 VAL B C 1
ATOM 3260 O O . VAL B 1 123 ? -5.758 -9.773 7.949 1 98.38 123 VAL B O 1
ATOM 3263 N N . GLU B 1 124 ? -5.938 -10.844 6.062 1 97.94 124 GLU B N 1
ATOM 3264 C CA . GLU B 1 124 ? -4.754 -10.273 5.426 1 97.94 124 GLU B CA 1
ATOM 3265 C C . GLU B 1 124 ? -5.145 -9.406 4.227 1 97.94 124 GLU B C 1
ATOM 3267 O O . GLU B 1 124 ? -5.789 -9.883 3.293 1 97.94 124 GLU B O 1
ATOM 3272 N N . GLU B 1 125 ? -4.859 -8.18 4.34 1 98.62 125 GLU B N 1
ATOM 3273 C CA . GLU B 1 125 ? -5.109 -7.18 3.307 1 98.62 125 GLU B CA 1
ATOM 3274 C C . GLU B 1 125 ? -3.805 -6.645 2.729 1 98.62 125 GLU B C 1
ATOM 3276 O O . GLU B 1 125 ? -3.074 -5.914 3.402 1 98.62 125 GLU B O 1
ATOM 3281 N N . VAL B 1 126 ? -3.48 -7.02 1.452 1 98.62 126 VAL B N 1
ATOM 3282 C CA . VAL B 1 126 ? -2.221 -6.672 0.803 1 98.62 126 VAL B CA 1
ATOM 3283 C C . VAL B 1 126 ? -2.5 -5.926 -0.5 1 98.62 126 VAL B C 1
ATOM 3285 O O . VAL B 1 126 ? -3.391 -6.309 -1.263 1 98.62 126 VAL B O 1
ATOM 3288 N N . TYR B 1 127 ? -1.803 -4.863 -0.693 1 98.75 127 TYR B N 1
ATOM 3289 C CA . TYR B 1 127 ? -1.895 -4.133 -1.952 1 98.75 127 TYR B CA 1
ATOM 3290 C C . TYR B 1 127 ? -0.618 -4.293 -2.77 1 98.75 127 TYR B C 1
ATOM 3292 O O . TYR B 1 127 ? 0.487 -4.137 -2.244 1 98.75 127 TYR B O 1
ATOM 3300 N N . GLY B 1 128 ? -0.773 -4.684 -3.996 1 98.5 128 GLY B N 1
ATOM 3301 C CA . GLY B 1 128 ? 0.331 -4.742 -4.941 1 98.5 128 GLY B CA 1
ATOM 3302 C C . GLY B 1 128 ? 0.478 -3.477 -5.766 1 98.5 128 GLY B C 1
ATOM 3303 O O . GLY B 1 128 ? -0.448 -2.668 -5.84 1 98.5 128 GLY B O 1
ATOM 3304 N N . PHE B 1 129 ? 1.605 -3.34 -6.379 1 98.31 129 PHE B N 1
ATOM 3305 C CA . PHE B 1 129 ? 1.874 -2.205 -7.254 1 98.31 129 PHE B CA 1
ATOM 3306 C C . PHE B 1 129 ? 2.785 -2.613 -8.406 1 98.31 129 PHE B C 1
ATOM 3308 O O . PHE B 1 129 ? 3.465 -3.641 -8.336 1 98.31 129 PHE B O 1
ATOM 3315 N N . VAL B 1 130 ? 2.74 -1.858 -9.445 1 96.75 130 VAL B N 1
ATOM 3316 C CA . VAL B 1 130 ? 3.643 -2.08 -10.57 1 96.75 130 VAL B CA 1
ATOM 3317 C C . VAL B 1 130 ? 5.004 -1.453 -10.273 1 96.75 130 VAL B C 1
ATOM 3319 O O . VAL B 1 130 ? 5.082 -0.311 -9.812 1 96.75 130 VAL B O 1
ATOM 3322 N N . TYR B 1 131 ? 6.051 -2.236 -10.492 1 96.31 131 TYR B N 1
ATOM 3323 C CA . TYR B 1 131 ? 7.445 -1.854 -10.281 1 96.31 131 TYR B CA 1
ATOM 3324 C C . TYR B 1 131 ? 8.234 -1.953 -11.586 1 96.31 131 TYR B C 1
ATOM 3326 O O . TYR B 1 131 ? 8.227 -2.994 -12.242 1 96.31 131 TYR B O 1
ATOM 3334 N N . LYS B 1 132 ? 8.914 -0.848 -12.07 1 92.5 132 LYS B N 1
ATOM 3335 C CA . LYS B 1 132 ? 9.797 -0.765 -13.227 1 92.5 132 LYS B CA 1
ATOM 3336 C C . LYS B 1 132 ? 9.211 -1.502 -14.422 1 92.5 132 LYS B C 1
ATOM 3338 O O . LYS B 1 132 ? 9.836 -2.416 -14.961 1 92.5 132 LYS B O 1
ATOM 3343 N N . ASN B 1 133 ? 8.055 -1.104 -14.828 1 86.81 133 ASN B N 1
ATOM 3344 C CA . ASN B 1 133 ? 7.383 -1.628 -16.016 1 86.81 133 ASN B CA 1
ATOM 3345 C C . ASN B 1 133 ? 7.102 -3.123 -15.883 1 86.81 133 ASN B C 1
ATOM 3347 O O . ASN B 1 133 ? 7.352 -3.889 -16.812 1 86.81 133 ASN B O 1
ATOM 3351 N N . GLY B 1 134 ? 6.785 -3.541 -14.688 1 91.5 134 GLY B N 1
ATOM 3352 C CA . GLY B 1 134 ? 6.277 -4.891 -14.5 1 91.5 134 GLY B CA 1
ATOM 3353 C C . GLY B 1 134 ? 7.309 -5.844 -13.93 1 91.5 134 GLY B C 1
ATOM 3354 O O . GLY B 1 134 ? 7.113 -7.059 -13.938 1 91.5 134 GLY B O 1
ATOM 3355 N N . ARG B 1 135 ? 8.383 -5.328 -13.391 1 95.31 135 ARG B N 1
ATOM 3356 C CA . ARG B 1 135 ? 9.391 -6.176 -12.773 1 95.31 135 ARG B CA 1
ATOM 3357 C C . ARG B 1 135 ? 9.031 -6.496 -11.328 1 95.31 135 ARG B C 1
ATOM 3359 O O . ARG B 1 135 ? 8.25 -5.773 -10.703 1 95.31 135 ARG B O 1
ATOM 3366 N N . ASP B 1 136 ? 9.562 -7.668 -10.961 1 95.81 136 ASP B N 1
ATOM 3367 C CA . ASP B 1 136 ? 9.625 -8.008 -9.547 1 95.81 136 ASP B CA 1
ATOM 3368 C C . ASP B 1 136 ? 10.688 -7.188 -8.828 1 95.81 136 ASP B C 1
ATOM 3370 O O . ASP B 1 136 ? 11.586 -6.633 -9.461 1 95.81 136 ASP B O 1
ATOM 3374 N N . LEU B 1 137 ? 10.648 -7.156 -7.445 1 97.5 137 LEU B N 1
ATOM 3375 C CA . LEU B 1 137 ? 11.586 -6.332 -6.695 1 97.5 137 LEU B CA 1
ATOM 3376 C C . LEU B 1 137 ? 13 -6.898 -6.781 1 97.5 137 LEU B C 1
ATOM 3378 O O . LEU B 1 137 ? 13.969 -6.219 -6.434 1 97.5 137 LEU B O 1
ATOM 3382 N N . SER B 1 138 ? 13.109 -8.156 -7.266 1 97 138 SER B N 1
ATOM 3383 C CA . SER B 1 138 ? 14.438 -8.719 -7.484 1 97 138 SER B CA 1
ATOM 3384 C C . SER B 1 138 ? 15.078 -8.148 -8.742 1 97 138 SER B C 1
ATOM 3386 O O . SER B 1 138 ? 16.281 -8.297 -8.953 1 97 138 SER B O 1
ATOM 3388 N N . GLY B 1 139 ? 14.273 -7.531 -9.539 1 96.31 139 GLY B N 1
ATOM 3389 C CA . GLY B 1 139 ? 14.75 -6.957 -10.781 1 96.31 139 GLY B CA 1
ATOM 3390 C C . GLY B 1 139 ? 14.359 -7.766 -12.008 1 96.31 139 GLY B C 1
ATOM 3391 O O . GLY B 1 139 ? 14.445 -7.281 -13.133 1 96.31 139 GLY B O 1
ATOM 3392 N N . PHE B 1 140 ? 13.898 -9.008 -11.883 1 97.19 140 PHE B N 1
ATOM 3393 C CA . PHE B 1 140 ? 13.508 -9.867 -12.992 1 97.19 140 PHE B CA 1
ATOM 3394 C C . PHE B 1 140 ? 12.07 -9.586 -13.414 1 97.19 140 PHE B C 1
ATOM 3396 O O . PHE B 1 140 ? 11.266 -9.094 -12.617 1 97.19 140 PHE B O 1
ATOM 3403 N N . ILE B 1 141 ? 11.82 -9.844 -14.508 1 94.31 141 ILE B N 1
ATOM 3404 C CA . ILE B 1 141 ? 10.445 -9.727 -14.977 1 94.31 141 ILE B CA 1
ATOM 3405 C C . ILE B 1 141 ? 9.664 -10.977 -14.586 1 94.31 141 ILE B C 1
ATOM 3407 O O . ILE B 1 141 ? 10.109 -12.102 -14.82 1 94.31 141 ILE B O 1
ATOM 3411 N N . ASP B 1 142 ? 8.578 -10.766 -14.055 1 88.81 142 ASP B N 1
ATOM 3412 C CA . ASP B 1 142 ? 7.676 -11.859 -13.711 1 88.81 142 ASP B CA 1
ATOM 3413 C C . ASP B 1 142 ? 6.613 -12.055 -14.789 1 88.81 142 ASP B C 1
ATOM 3415 O O . ASP B 1 142 ? 6.18 -11.094 -15.422 1 88.81 142 ASP B O 1
ATOM 3419 N N . GLY B 1 143 ? 6.211 -13.242 -15.039 1 87.06 143 GLY B N 1
ATOM 3420 C CA . GLY B 1 143 ? 5.129 -13.555 -15.961 1 87.06 143 GLY B CA 1
ATOM 3421 C C . GLY B 1 143 ? 5.562 -13.578 -17.406 1 87.06 143 GLY B C 1
ATOM 3422 O O . GLY B 1 143 ? 4.738 -13.43 -18.312 1 87.06 143 GLY B O 1
ATOM 3423 N N . THR B 1 144 ? 6.848 -13.742 -17.641 1 87.12 144 THR B N 1
ATOM 3424 C CA . THR B 1 144 ? 7.387 -13.766 -19 1 87.12 144 THR B CA 1
ATOM 3425 C C . THR B 1 144 ? 6.707 -14.852 -19.828 1 87.12 144 THR B C 1
ATOM 3427 O O . THR B 1 144 ? 6.457 -14.656 -21.016 1 87.12 144 THR B O 1
ATOM 3430 N N . GLU B 1 145 ? 6.32 -15.906 -19.219 1 88.75 145 GLU B N 1
ATOM 3431 C CA . GLU B 1 145 ? 5.805 -17.062 -19.953 1 88.75 145 GLU B CA 1
ATOM 3432 C C . GLU B 1 145 ? 4.277 -17.094 -19.922 1 88.75 145 GLU B C 1
ATOM 3434 O O . GLU B 1 145 ? 3.666 -18.109 -20.281 1 88.75 145 GLU B O 1
ATOM 3439 N N . ASN B 1 146 ? 3.686 -16.031 -19.469 1 92.56 146 ASN B N 1
ATOM 3440 C CA . ASN B 1 146 ? 2.23 -15.977 -19.547 1 92.56 146 ASN B CA 1
ATOM 3441 C C . ASN B 1 146 ? 1.733 -16.125 -20.984 1 92.56 146 ASN B C 1
ATOM 3443 O O . ASN B 1 146 ? 2.307 -15.539 -21.906 1 92.56 146 ASN B O 1
ATOM 3447 N N . PRO B 1 147 ? 0.595 -16.938 -21.078 1 93.19 147 PRO B N 1
ATOM 3448 C CA . PRO B 1 147 ? 0 -16.922 -22.422 1 93.19 147 PRO B CA 1
ATOM 3449 C C . PRO B 1 147 ? -0.291 -15.516 -22.938 1 93.19 147 PRO B C 1
ATOM 3451 O O . PRO B 1 147 ? -0.711 -14.648 -22.172 1 93.19 147 PRO B O 1
ATOM 3454 N N . ALA B 1 148 ? -0.076 -15.289 -24.203 1 88.06 148 ALA B N 1
ATOM 3455 C CA . ALA B 1 148 ? -0.017 -13.938 -24.75 1 88.06 148 ALA B CA 1
ATOM 3456 C C . ALA B 1 148 ? -1.411 -13.43 -25.109 1 88.06 148 ALA B C 1
ATOM 3458 O O . ALA B 1 148 ? -1.682 -12.227 -25.016 1 88.06 148 ALA B O 1
ATOM 3459 N N . ASP B 1 149 ? -2.256 -14.391 -25.625 1 92.5 149 ASP B N 1
ATOM 3460 C CA . ASP B 1 149 ? -3.553 -13.938 -26.109 1 92.5 149 ASP B CA 1
ATOM 3461 C C . ASP B 1 149 ? -4.688 -14.477 -25.25 1 92.5 149 ASP B C 1
ATOM 3463 O O . ASP B 1 149 ? -4.496 -15.414 -24.469 1 92.5 149 ASP B O 1
ATOM 3467 N N . ASP B 1 150 ? -5.82 -13.922 -25.469 1 93.56 150 ASP B N 1
ATOM 3468 C CA . ASP B 1 150 ? -6.984 -14.219 -24.641 1 93.56 150 ASP B CA 1
ATOM 3469 C C . ASP B 1 150 ? -7.406 -15.68 -24.781 1 93.56 150 ASP B C 1
ATOM 3471 O O . ASP B 1 150 ? -7.824 -16.312 -23.812 1 93.56 150 ASP B O 1
ATOM 3475 N N . GLU B 1 151 ? -7.371 -16.125 -25.969 1 95.25 151 GLU B N 1
ATOM 3476 C CA . GLU B 1 151 ? -7.785 -17.516 -26.203 1 95.25 151 GLU B CA 1
ATOM 3477 C C . GLU B 1 151 ? -6.898 -18.484 -25.438 1 95.25 151 GLU B C 1
ATOM 3479 O O . GLU B 1 151 ? -7.398 -19.391 -24.766 1 95.25 151 GLU B O 1
ATOM 3484 N N . SER B 1 152 ? -5.609 -18.297 -25.547 1 95.19 152 SER B N 1
ATOM 3485 C CA . SER B 1 152 ? -4.68 -19.172 -24.844 1 95.19 152 SER B CA 1
ATOM 3486 C C . SER B 1 152 ? -4.793 -19 -23.328 1 95.19 152 SER B C 1
ATOM 3488 O O . SER B 1 152 ? -4.695 -19.969 -22.578 1 95.19 152 SER B O 1
ATOM 3490 N N . ARG B 1 153 ? -5.008 -17.797 -22.875 1 95.75 153 ARG B N 1
ATOM 3491 C CA . ARG B 1 153 ? -5.203 -17.562 -21.453 1 95.75 153 ARG B CA 1
ATOM 3492 C C . ARG B 1 153 ? -6.441 -18.281 -20.922 1 95.75 153 ARG B C 1
ATOM 3494 O O . ARG B 1 153 ? -6.43 -18.844 -19.828 1 95.75 153 ARG B O 1
ATOM 3501 N N . THR B 1 154 ? -7.445 -18.234 -21.75 1 96.81 154 THR B N 1
ATOM 3502 C CA . THR B 1 154 ? -8.68 -18.906 -21.375 1 96.81 154 THR B CA 1
ATOM 3503 C C . THR B 1 154 ? -8.453 -20.422 -21.25 1 96.81 154 THR B C 1
ATOM 3505 O O . THR B 1 154 ? -8.875 -21.031 -20.266 1 96.81 154 THR B O 1
ATOM 3508 N N . GLU B 1 155 ? -7.797 -20.922 -22.188 1 96.5 155 GLU B N 1
ATOM 3509 C CA . GLU B 1 155 ? -7.527 -22.359 -22.188 1 96.5 155 GLU B CA 1
ATOM 3510 C C . GLU B 1 155 ? -6.734 -22.766 -20.953 1 96.5 155 GLU B C 1
ATOM 3512 O O . GLU B 1 155 ? -6.992 -23.828 -20.359 1 96.5 155 GLU B O 1
ATOM 3517 N N . VAL B 1 156 ? -5.887 -21.984 -20.547 1 97.25 156 VAL B N 1
ATOM 3518 C CA . VAL B 1 156 ? -4.984 -22.312 -19.438 1 97.25 156 VAL B CA 1
ATOM 3519 C C . VAL B 1 156 ? -5.68 -22.062 -18.109 1 97.25 156 VAL B C 1
ATOM 3521 O O . VAL B 1 156 ? -5.527 -22.828 -17.156 1 97.25 156 VAL B O 1
ATOM 3524 N N . ALA B 1 157 ? -6.527 -21.031 -18.062 1 97.5 157 ALA B N 1
ATOM 3525 C CA . ALA B 1 157 ? -7.008 -20.531 -16.781 1 97.5 157 ALA B CA 1
ATOM 3526 C C . ALA B 1 157 ? -8.383 -21.109 -16.453 1 97.5 157 ALA B C 1
ATOM 3528 O O . ALA B 1 157 ? -8.766 -21.172 -15.281 1 97.5 157 ALA B O 1
ATOM 3529 N N . ILE B 1 158 ? -9.156 -21.562 -17.375 1 97.25 158 ILE B N 1
ATOM 3530 C CA . ILE B 1 158 ? -10.562 -21.891 -17.141 1 97.25 158 ILE B CA 1
ATOM 3531 C C . ILE B 1 158 ? -10.75 -23.406 -17.219 1 97.25 158 ILE B C 1
ATOM 3533 O O . ILE B 1 158 ? -10.367 -24.031 -18.219 1 97.25 158 ILE B O 1
ATOM 3537 N N . ASN B 1 159 ? -11.305 -23.938 -16.203 1 96.62 159 ASN B N 1
ATOM 3538 C CA . ASN B 1 159 ? -11.719 -25.328 -16.25 1 96.62 159 ASN B CA 1
ATOM 3539 C C . ASN B 1 159 ? -12.898 -25.547 -17.188 1 96.62 159 ASN B C 1
ATOM 3541 O O . ASN B 1 159 ? -13.961 -24.953 -17 1 96.62 159 ASN B O 1
ATOM 3545 N N . LYS B 1 160 ? -12.75 -26.422 -18.078 1 94.12 160 LYS B N 1
ATOM 3546 C CA . LYS B 1 160 ? -13.742 -26.578 -19.141 1 94.12 160 LYS B CA 1
ATOM 3547 C C . LYS B 1 160 ? -15.031 -27.188 -18.609 1 94.12 160 LYS B C 1
ATOM 3549 O O . LYS B 1 160 ? -16.109 -26.938 -19.141 1 94.12 160 LYS B O 1
ATOM 3554 N N . GLU B 1 161 ? -14.922 -27.969 -17.609 1 93.19 161 GLU B N 1
ATOM 3555 C CA . GLU B 1 161 ? -16.094 -28.656 -17.078 1 93.19 161 GLU B CA 1
ATOM 3556 C C . GLU B 1 161 ? -16.953 -27.719 -16.25 1 93.19 161 GLU B C 1
ATOM 3558 O O . GLU B 1 161 ? -18.188 -27.766 -16.328 1 93.19 161 GLU B O 1
ATOM 3563 N N . THR B 1 162 ? -16.375 -26.875 -15.484 1 93.06 162 THR B N 1
ATOM 3564 C CA . THR B 1 162 ? -17.125 -26.078 -14.516 1 93.06 162 THR B CA 1
ATOM 3565 C C . THR B 1 162 ? -17.219 -24.625 -14.953 1 93.06 162 THR B C 1
ATOM 3567 O O . THR B 1 162 ? -18.094 -23.891 -14.492 1 93.06 162 THR B O 1
ATOM 3570 N N . GLY B 1 163 ? -16.297 -24.266 -15.773 1 95.06 163 GLY B N 1
ATOM 3571 C CA . GLY B 1 163 ? -16.234 -22.859 -16.141 1 95.06 163 GLY B CA 1
ATOM 3572 C C . GLY B 1 163 ? -15.531 -22 -15.109 1 95.06 163 GLY B C 1
ATOM 3573 O O . GLY B 1 163 ? -15.398 -20.781 -15.289 1 95.06 163 GLY B O 1
ATOM 3574 N N . GLY B 1 164 ? -15.125 -22.547 -14.023 1 96.69 164 GLY B N 1
ATOM 3575 C CA . GLY B 1 164 ? -14.367 -21.875 -12.992 1 96.69 164 GLY B CA 1
ATOM 3576 C C . GLY B 1 164 ? -12.867 -22 -13.164 1 96.69 164 GLY B C 1
ATOM 3577 O O . GLY B 1 164 ? -12.398 -22.438 -14.219 1 96.69 164 GLY B O 1
ATOM 3578 N N . SER B 1 165 ? -12.148 -21.5 -12.156 1 97.88 165 SER B N 1
ATOM 3579 C CA . SER B 1 165 ? -10.688 -21.562 -12.18 1 97.88 165 SER B CA 1
ATOM 3580 C C . SER B 1 165 ? -10.133 -21.953 -10.812 1 97.88 165 SER B C 1
ATOM 3582 O O . SER B 1 165 ? -10.742 -21.672 -9.781 1 97.88 165 SER B O 1
ATOM 3584 N N . TYR B 1 166 ? -9.086 -22.625 -10.867 1 98.44 166 TYR B N 1
ATOM 3585 C CA . TYR B 1 166 ? -8.289 -22.828 -9.656 1 98.44 166 TYR B CA 1
ATOM 3586 C C . TYR B 1 166 ? -7.238 -21.719 -9.508 1 98.44 166 TYR B C 1
ATOM 3588 O O . TYR B 1 166 ? -6.758 -21.172 -10.508 1 98.44 166 TYR B O 1
ATOM 3596 N N . LEU B 1 167 ? -6.98 -21.422 -8.289 1 98.44 167 LEU B N 1
ATOM 3597 C CA . LEU B 1 167 ? -6.109 -20.297 -7.969 1 98.44 167 LEU B CA 1
ATOM 3598 C C . LEU B 1 167 ? -5.094 -20.688 -6.898 1 98.44 167 LEU B C 1
ATOM 3600 O O . LEU B 1 167 ? -5.426 -21.406 -5.957 1 98.44 167 LEU B O 1
ATOM 3604 N N . ILE B 1 168 ? -3.83 -20.219 -7.027 1 98.81 168 ILE B N 1
ATOM 3605 C CA . ILE B 1 168 ? -2.828 -20.281 -5.969 1 98.81 168 ILE B CA 1
ATOM 3606 C C . ILE B 1 168 ? -2.43 -18.875 -5.547 1 98.81 168 ILE B C 1
ATOM 3608 O O . ILE B 1 168 ? -2.283 -17.984 -6.395 1 98.81 168 ILE B O 1
ATOM 3612 N N . THR B 1 169 ? -2.303 -18.672 -4.266 1 98.75 169 THR B N 1
ATOM 3613 C CA . THR B 1 169 ? -1.705 -17.453 -3.734 1 98.75 169 THR B CA 1
ATOM 3614 C C . THR B 1 169 ? -0.549 -17.781 -2.795 1 98.75 169 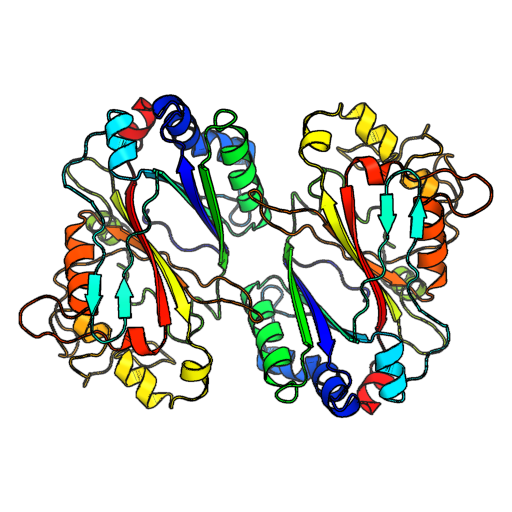THR B C 1
ATOM 3616 O O . THR B 1 169 ? -0.636 -18.719 -1.999 1 98.75 169 THR B O 1
ATOM 3619 N N . GLN B 1 170 ? 0.539 -17.062 -2.914 1 98.75 170 GLN B N 1
ATOM 3620 C CA . GLN B 1 170 ? 1.705 -17.125 -2.039 1 98.75 170 GLN B CA 1
ATOM 3621 C C . GLN B 1 170 ? 2.268 -15.727 -1.778 1 98.75 170 GLN B C 1
ATOM 3623 O O . GLN B 1 170 ? 2.326 -14.891 -2.686 1 98.75 170 GLN B O 1
ATOM 3628 N N . ARG B 1 171 ? 2.623 -15.477 -0.576 1 98.62 171 ARG B N 1
ATOM 3629 C CA . ARG B 1 171 ? 3.422 -14.297 -0.266 1 98.62 171 ARG B CA 1
ATOM 3630 C C . ARG B 1 171 ? 4.898 -14.656 -0.122 1 98.62 171 ARG B C 1
ATOM 3632 O O . ARG B 1 171 ? 5.25 -15.57 0.62 1 98.62 171 ARG B O 1
ATOM 3639 N N . TRP B 1 172 ? 5.699 -14.008 -0.855 1 98.75 172 TRP B N 1
ATOM 3640 C CA . TRP B 1 172 ? 7.145 -14.219 -0.829 1 98.75 172 TRP B CA 1
ATOM 3641 C C . TRP B 1 172 ? 7.863 -12.977 -0.303 1 98.75 172 TRP B C 1
ATOM 3643 O O . TRP B 1 172 ? 7.605 -11.859 -0.764 1 98.75 172 TRP B O 1
ATOM 3653 N N . ILE B 1 173 ? 8.695 -13.172 0.685 1 98.81 173 ILE B N 1
ATOM 3654 C CA . ILE B 1 173 ? 9.523 -12.102 1.232 1 98.81 173 ILE B CA 1
ATOM 3655 C C . ILE B 1 173 ? 10.93 -12.195 0.653 1 98.81 173 ILE B C 1
ATOM 3657 O O . ILE B 1 173 ? 11.648 -13.172 0.892 1 98.81 173 ILE B O 1
ATOM 3661 N N . HIS B 1 174 ? 11.32 -11.148 -0.068 1 98.69 174 HIS B N 1
ATOM 3662 C CA . HIS B 1 174 ? 12.617 -11.172 -0.737 1 98.69 174 HIS B CA 1
ATOM 3663 C C . HIS B 1 174 ? 13.75 -10.922 0.252 1 98.69 174 HIS B C 1
ATOM 3665 O O . HIS B 1 174 ? 13.625 -10.094 1.157 1 98.69 174 HIS B O 1
ATOM 3671 N N . LYS B 1 175 ? 14.82 -11.695 0.064 1 98.38 175 LYS B N 1
ATOM 3672 C CA . LYS B 1 175 ? 16.047 -11.531 0.841 1 98.38 175 LYS B CA 1
ATOM 3673 C C . LYS B 1 175 ? 16.938 -10.461 0.234 1 98.38 175 LYS B C 1
ATOM 3675 O O . LYS B 1 175 ? 17.922 -10.773 -0.448 1 98.38 175 LYS B O 1
ATOM 3680 N N . PHE B 1 176 ? 16.688 -9.273 0.581 1 97.06 176 PHE B N 1
ATOM 3681 C CA . PHE B 1 176 ? 17.344 -8.164 -0.095 1 97.06 176 PHE B CA 1
ATOM 3682 C C . PHE B 1 176 ? 18.844 -8.133 0.233 1 97.06 176 PHE B C 1
ATOM 3684 O O . PHE B 1 176 ? 19.656 -7.668 -0.568 1 97.06 176 PHE B O 1
ATOM 3691 N N . ASN B 1 177 ? 19.219 -8.602 1.401 1 95.62 177 ASN B N 1
ATOM 3692 C CA . ASN B 1 177 ? 20.641 -8.727 1.682 1 95.62 177 ASN B CA 1
ATOM 3693 C C . ASN B 1 177 ? 21.328 -9.625 0.66 1 95.62 177 ASN B C 1
ATOM 3695 O O . ASN B 1 177 ? 22.438 -9.312 0.194 1 95.62 177 ASN B O 1
ATOM 3699 N N . VAL B 1 178 ? 20.672 -10.703 0.233 1 98.06 178 VAL B N 1
ATOM 3700 C CA . VAL B 1 178 ? 21.203 -11.625 -0.769 1 98.06 178 VAL B CA 1
ATOM 3701 C C . VAL B 1 178 ? 21.141 -10.977 -2.15 1 98.06 178 VAL B C 1
ATOM 3703 O O . VAL B 1 178 ? 22.141 -10.961 -2.883 1 98.06 178 VAL B O 1
ATOM 3706 N N . ILE B 1 179 ? 20.047 -10.367 -2.434 1 97.38 179 ILE B N 1
ATOM 3707 C CA . ILE B 1 179 ? 19.797 -9.797 -3.754 1 97.38 179 ILE B CA 1
ATOM 3708 C C . ILE B 1 179 ? 20.812 -8.68 -4.02 1 97.38 179 ILE B C 1
ATOM 3710 O O . ILE B 1 179 ? 21.391 -8.602 -5.109 1 97.38 179 ILE B O 1
ATOM 3714 N N . ASN B 1 180 ? 21.078 -7.934 -3.055 1 94.12 180 ASN B N 1
ATOM 3715 C CA . ASN B 1 180 ? 21.938 -6.77 -3.232 1 94.12 180 ASN B CA 1
ATOM 3716 C C . ASN B 1 180 ? 23.406 -7.156 -3.246 1 94.12 180 ASN B C 1
ATOM 3718 O O . ASN B 1 180 ? 24.25 -6.41 -3.756 1 94.12 180 ASN B O 1
ATOM 3722 N N . ASN B 1 181 ? 23.719 -8.312 -2.688 1 96.75 181 ASN B N 1
ATOM 3723 C CA . ASN B 1 181 ? 25.141 -8.656 -2.529 1 96.75 181 ASN B CA 1
ATOM 3724 C C . ASN B 1 181 ? 25.531 -9.812 -3.439 1 96.75 181 ASN B C 1
ATOM 3726 O O . ASN B 1 181 ? 26.688 -10.273 -3.396 1 96.75 181 ASN B O 1
ATOM 3730 N N . THR B 1 182 ? 24.656 -10.25 -4.266 1 98.12 182 THR B N 1
ATOM 3731 C CA . THR B 1 182 ? 24.938 -11.32 -5.207 1 98.12 182 THR B CA 1
ATOM 3732 C C . THR B 1 182 ? 25.188 -10.758 -6.605 1 98.12 182 THR B C 1
ATOM 3734 O O . THR B 1 182 ? 24.5 -9.852 -7.051 1 98.12 182 THR B O 1
ATOM 3737 N N . LYS B 1 183 ? 26.188 -11.391 -7.281 1 97.75 183 LYS B N 1
ATOM 3738 C CA . LYS B 1 183 ? 26.469 -11 -8.664 1 97.75 183 LYS B CA 1
ATOM 3739 C C . LYS B 1 183 ? 25.25 -11.234 -9.555 1 97.75 183 LYS B C 1
ATOM 3741 O O . LYS B 1 183 ? 24.562 -12.258 -9.422 1 97.75 183 LYS B O 1
ATOM 3746 N N . VAL B 1 184 ? 25.047 -10.359 -10.469 1 97.56 184 VAL B N 1
ATOM 3747 C CA . VAL B 1 184 ? 23.922 -10.438 -11.391 1 97.56 184 VAL B CA 1
ATOM 3748 C C . VAL B 1 184 ? 23.953 -11.773 -12.141 1 97.56 184 VAL B C 1
ATOM 3750 O O . VAL B 1 184 ? 22.922 -12.438 -12.273 1 97.56 184 VAL B O 1
ATOM 3753 N N . SER B 1 185 ? 25.125 -12.125 -12.641 1 97.25 185 SER B N 1
ATOM 3754 C CA . SER B 1 185 ? 25.266 -13.367 -13.398 1 97.25 185 SER B CA 1
ATOM 3755 C C . SER B 1 185 ? 24.828 -14.57 -12.562 1 97.25 185 SER B C 1
ATOM 3757 O O . SER B 1 185 ? 24.234 -15.516 -13.086 1 97.25 185 SER B O 1
ATOM 3759 N N . THR B 1 186 ? 25.141 -14.539 -11.305 1 98.06 186 THR B N 1
ATOM 3760 C CA . THR B 1 186 ? 24.734 -15.617 -10.414 1 98.06 186 THR B CA 1
ATOM 3761 C C . THR B 1 186 ? 23.219 -15.656 -10.258 1 98.06 186 THR B C 1
ATOM 3763 O O . THR B 1 186 ? 22.594 -16.719 -10.359 1 98.06 186 THR B O 1
ATOM 3766 N N . MET B 1 187 ? 22.641 -14.57 -10.031 1 98.31 187 MET B N 1
ATOM 3767 C CA . MET B 1 187 ? 21.188 -14.508 -9.914 1 98.31 187 MET B CA 1
ATOM 3768 C C . MET B 1 187 ? 20.516 -14.961 -11.211 1 98.31 187 MET B C 1
ATOM 3770 O O . MET B 1 187 ? 19.516 -15.672 -11.18 1 98.31 187 MET B O 1
ATOM 3774 N N . GLU B 1 188 ? 21.109 -14.508 -12.328 1 98.25 188 GLU B N 1
ATOM 3775 C CA . GLU B 1 188 ? 20.594 -14.961 -13.617 1 98.25 188 GLU B CA 1
ATOM 3776 C C . GLU B 1 188 ? 20.672 -16.484 -13.742 1 98.25 188 GLU B C 1
ATOM 3778 O O . GLU B 1 188 ? 19.781 -17.109 -14.312 1 98.25 188 GLU B O 1
ATOM 3783 N N . ASN B 1 189 ? 21.688 -16.984 -13.242 1 97.88 189 ASN B N 1
ATOM 3784 C CA . ASN B 1 189 ? 21.812 -18.438 -13.242 1 97.88 189 ASN B CA 1
ATOM 3785 C C . ASN B 1 189 ? 20.766 -19.094 -12.352 1 97.88 189 ASN B C 1
ATOM 3787 O O . ASN B 1 189 ? 20.25 -20.156 -12.68 1 97.88 189 ASN B O 1
ATOM 3791 N N . TRP B 1 190 ? 20.469 -18.531 -11.188 1 98.19 190 TRP B N 1
ATOM 3792 C CA . TRP B 1 190 ? 19.422 -19.047 -10.312 1 98.19 190 TRP B CA 1
ATOM 3793 C C . TRP B 1 190 ? 18.062 -19 -10.992 1 98.19 190 TRP B C 1
ATOM 3795 O O . TRP B 1 190 ? 17.234 -19.891 -10.812 1 98.19 190 TRP B O 1
ATOM 3805 N N . VAL B 1 191 ? 17.859 -18.016 -11.812 1 97.62 191 VAL B N 1
ATOM 3806 C CA . VAL B 1 191 ? 16.547 -17.797 -12.43 1 97.62 191 VAL B CA 1
ATOM 3807 C C . VAL B 1 191 ? 16.484 -18.516 -13.773 1 97.62 191 VAL B C 1
ATOM 3809 O O . VAL B 1 191 ? 15.469 -19.125 -14.117 1 97.62 191 VAL B O 1
ATOM 3812 N N . GLY B 1 192 ? 17.547 -18.469 -14.555 1 97.62 192 GLY B N 1
ATOM 3813 C CA . GLY B 1 192 ? 17.594 -19.047 -15.891 1 97.62 192 GLY B CA 1
ATOM 3814 C C . GLY B 1 192 ? 17.266 -18.047 -16.984 1 97.62 192 GLY B C 1
ATOM 3815 O O . GLY B 1 192 ? 16.969 -18.422 -18.109 1 97.62 192 GLY B O 1
ATOM 3816 N N . ARG B 1 193 ? 17.25 -16.766 -16.641 1 97.25 193 ARG B N 1
ATOM 3817 C CA . ARG B 1 193 ? 16.969 -15.688 -17.594 1 97.25 193 ARG B CA 1
ATOM 3818 C C . ARG B 1 193 ? 17.906 -14.492 -17.359 1 97.25 193 ARG B C 1
ATOM 3820 O O . ARG B 1 193 ? 18.359 -14.273 -16.234 1 97.25 193 ARG B O 1
ATOM 3827 N N . ASN B 1 194 ? 18.047 -13.773 -18.469 1 96.44 194 ASN B N 1
ATOM 3828 C CA . ASN B 1 194 ? 18.734 -12.492 -18.328 1 96.44 194 ASN B CA 1
ATOM 3829 C C . ASN B 1 194 ? 17.844 -11.453 -17.672 1 96.44 194 ASN B C 1
ATOM 3831 O O . ASN B 1 194 ? 16.656 -11.336 -18.016 1 96.44 194 ASN B O 1
ATOM 3835 N N . ILE B 1 195 ? 18.453 -10.758 -16.734 1 96.06 195 ILE B N 1
ATOM 3836 C CA . ILE B 1 195 ? 17.672 -9.852 -15.906 1 96.06 195 ILE B CA 1
ATOM 3837 C C . ILE B 1 195 ? 17.234 -8.641 -16.719 1 96.06 195 ILE B C 1
ATOM 3839 O O . ILE B 1 195 ? 16.141 -8.102 -16.516 1 96.06 195 ILE B O 1
ATOM 3843 N N . ASP B 1 196 ? 17.938 -8.148 -17.75 1 94.12 196 ASP B N 1
ATOM 3844 C CA . ASP B 1 196 ? 17.688 -6.918 -18.5 1 94.12 196 ASP B CA 1
ATOM 3845 C C . ASP B 1 196 ? 16.531 -7.094 -19.469 1 94.12 196 ASP B C 1
ATOM 3847 O O . ASP B 1 196 ? 15.578 -6.312 -19.453 1 94.12 196 ASP B O 1
ATOM 3851 N N . ASP B 1 197 ? 16.547 -8.219 -20.281 1 94.62 197 ASP B N 1
ATOM 3852 C CA . ASP B 1 197 ? 15.547 -8.359 -21.344 1 94.62 197 ASP B CA 1
ATOM 3853 C C . ASP B 1 197 ? 14.711 -9.617 -21.141 1 94.62 197 ASP B C 1
ATOM 3855 O O . ASP B 1 197 ? 13.859 -9.945 -21.969 1 94.62 197 ASP B O 1
ATOM 3859 N N . SER B 1 198 ? 14.992 -10.352 -20.047 1 95.38 198 SER B N 1
ATOM 3860 C CA . SER B 1 198 ? 14.227 -11.531 -19.656 1 95.38 198 SER B CA 1
ATOM 3861 C C . SER B 1 198 ? 14.375 -12.656 -20.688 1 95.38 198 SER B C 1
ATOM 3863 O O . SER B 1 198 ? 13.539 -13.555 -20.734 1 95.38 198 SER B O 1
ATOM 3865 N N . THR B 1 199 ? 15.453 -12.57 -21.484 1 96 199 THR B N 1
ATOM 3866 C CA . THR B 1 199 ? 15.695 -13.672 -22.422 1 96 199 THR B CA 1
ATOM 3867 C C . THR B 1 199 ? 16.125 -14.93 -21.656 1 96 199 THR B C 1
ATOM 3869 O O . THR B 1 199 ? 16.906 -14.852 -20.719 1 96 199 THR B O 1
ATOM 3872 N N . GLU B 1 200 ? 15.555 -15.914 -22.078 1 96.12 200 GLU B N 1
ATOM 3873 C CA . GLU B 1 200 ? 15.938 -17.188 -21.5 1 96.12 200 GLU B CA 1
ATOM 3874 C C . GLU B 1 200 ? 17.375 -17.547 -21.844 1 96.12 200 GLU B C 1
ATOM 3876 O O . GLU B 1 200 ? 17.797 -17.406 -23 1 96.12 200 GLU B O 1
ATOM 3881 N N . GLN B 1 201 ? 18.062 -18.156 -20.812 1 96.56 201 GLN B N 1
ATOM 3882 C CA . GLN B 1 201 ? 19.438 -18.578 -21.062 1 96.56 201 GLN B CA 1
ATOM 3883 C C . GLN B 1 201 ? 19.484 -19.891 -21.844 1 96.56 201 GLN B C 1
ATOM 3885 O O . GLN B 1 201 ? 18.688 -20.797 -21.578 1 96.56 201 GLN B O 1
ATOM 3890 N N . ARG B 1 202 ? 20.328 -19.922 -22.766 1 93.31 202 ARG B N 1
ATOM 3891 C CA . ARG B 1 202 ? 20.5 -21.141 -23.531 1 93.31 202 ARG B CA 1
ATOM 3892 C C . ARG B 1 202 ? 21.078 -22.25 -22.656 1 93.31 202 ARG B C 1
ATOM 3894 O O . ARG B 1 202 ? 20.656 -23.406 -22.766 1 93.31 202 ARG B O 1
ATOM 3901 N N . ARG B 1 203 ? 22.016 -21.984 -21.922 1 91.06 203 ARG B N 1
ATOM 3902 C CA . ARG B 1 203 ? 22.594 -22.891 -20.938 1 91.06 203 ARG B CA 1
ATOM 3903 C C . ARG B 1 203 ? 22.172 -22.516 -19.516 1 91.06 203 ARG B C 1
ATOM 3905 O O . ARG B 1 203 ? 22.625 -21.5 -18.984 1 91.06 203 ARG B O 1
ATOM 3912 N N . LYS B 1 204 ? 21.266 -23.281 -18.984 1 93.81 204 LYS B N 1
ATOM 3913 C CA . LYS B 1 204 ? 20.75 -23.016 -17.656 1 93.81 204 LYS B CA 1
ATOM 3914 C C . LYS B 1 204 ? 21.078 -24.156 -16.688 1 93.81 204 LYS B C 1
ATOM 3916 O O . LYS B 1 204 ? 21.188 -25.312 -17.109 1 93.81 204 LYS B O 1
ATOM 3921 N N . SER B 1 205 ? 21.25 -23.766 -15.594 1 95.88 205 SER B N 1
ATOM 3922 C CA . SER B 1 205 ? 21.406 -24.766 -14.547 1 95.88 205 SER B CA 1
ATOM 3923 C C . SER B 1 205 ? 20.141 -25.594 -14.383 1 95.88 205 SER B C 1
ATOM 3925 O O . SER B 1 205 ? 19.031 -25.078 -14.531 1 95.88 205 SER B O 1
ATOM 3927 N N . VAL B 1 206 ? 20.297 -26.828 -13.898 1 96.19 206 VAL B N 1
ATOM 3928 C CA . VAL B 1 206 ? 19.188 -27.75 -13.695 1 96.19 206 VAL B CA 1
ATOM 3929 C C . VAL B 1 206 ? 18.359 -27.297 -12.492 1 96.19 206 VAL B C 1
ATOM 3931 O O . VAL B 1 206 ? 17.203 -27.719 -12.336 1 96.19 206 VAL B O 1
ATOM 3934 N N . THR B 1 207 ? 19 -26.391 -11.695 1 97.12 207 THR B N 1
ATOM 3935 C CA . THR B 1 207 ? 18.297 -25.922 -10.5 1 97.12 207 THR B CA 1
ATOM 3936 C C . THR B 1 207 ? 17.734 -24.516 -10.703 1 97.12 207 THR B C 1
ATOM 3938 O O . THR B 1 207 ? 17.172 -23.922 -9.781 1 97.12 207 THR B O 1
ATOM 3941 N N . SER B 1 208 ? 17.922 -24.031 -11.891 1 97.75 208 SER B N 1
ATOM 3942 C CA . SER B 1 208 ? 17.359 -22.703 -12.172 1 97.75 208 SER B CA 1
ATOM 3943 C C . SER B 1 208 ? 15.828 -22.734 -12.117 1 97.75 208 SER B C 1
ATOM 3945 O O . SER B 1 208 ? 15.219 -23.781 -12.344 1 97.75 208 SER B O 1
ATOM 3947 N N . HIS B 1 209 ? 15.258 -21.656 -11.852 1 97.06 209 HIS B N 1
ATOM 3948 C CA . HIS B 1 209 ? 13.805 -21.547 -11.758 1 97.06 209 HIS B CA 1
ATOM 3949 C C . HIS B 1 209 ? 13.141 -21.953 -13.07 1 97.06 209 HIS B C 1
ATOM 3951 O O . HIS B 1 209 ? 12.18 -22.734 -13.07 1 97.06 209 HIS B O 1
ATOM 3957 N N . VAL B 1 210 ? 13.641 -21.5 -14.219 1 96.94 210 VAL B N 1
ATOM 3958 C CA . VAL B 1 210 ? 13.047 -21.812 -15.516 1 96.94 210 VAL B CA 1
ATOM 3959 C C . VAL B 1 210 ? 13.117 -23.328 -15.758 1 96.94 210 VAL B C 1
ATOM 3961 O O . VAL B 1 210 ? 12.148 -23.938 -16.203 1 96.94 210 VAL B O 1
ATOM 3964 N N . ALA B 1 211 ? 14.234 -23.875 -15.414 1 95.94 211 ALA B N 1
ATOM 3965 C CA . ALA B 1 211 ? 14.383 -25.312 -15.602 1 95.94 211 ALA B CA 1
ATOM 3966 C C . ALA B 1 211 ? 13.391 -26.078 -14.727 1 95.94 211 ALA B C 1
ATOM 3968 O O . ALA B 1 211 ? 12.836 -27.094 -15.156 1 95.94 211 ALA B O 1
ATOM 3969 N N . ARG B 1 212 ? 13.234 -25.578 -13.57 1 95.06 212 ARG B N 1
ATOM 3970 C CA . ARG B 1 212 ? 12.352 -26.266 -12.633 1 95.06 212 ARG B CA 1
ATOM 3971 C C . ARG B 1 212 ? 10.891 -26.094 -13.047 1 95.06 212 ARG B C 1
ATOM 3973 O O . ARG B 1 212 ? 10.062 -26.969 -12.789 1 95.06 212 ARG B O 1
ATOM 3980 N N . MET B 1 213 ? 10.531 -25 -13.711 1 94.62 213 MET B N 1
ATOM 3981 C CA . MET B 1 213 ? 9.148 -24.719 -14.094 1 94.62 213 MET B CA 1
ATOM 3982 C C . MET B 1 213 ? 8.812 -25.375 -15.43 1 94.62 213 MET B C 1
ATOM 3984 O O . MET B 1 213 ? 7.645 -25.438 -15.812 1 94.62 213 MET B O 1
ATOM 3988 N N . THR B 1 214 ? 9.812 -25.828 -16.094 1 93.38 214 THR B N 1
ATOM 3989 C CA . THR B 1 214 ? 9.641 -26.5 -17.375 1 93.38 214 THR B CA 1
ATOM 3990 C C . THR B 1 214 ? 10.102 -27.953 -17.281 1 93.38 214 THR B C 1
ATOM 3992 O O . THR B 1 214 ? 10.18 -28.516 -16.188 1 93.38 214 THR B O 1
ATOM 3995 N N . ASN B 1 215 ? 10.32 -28.516 -18.516 1 89.69 215 ASN B N 1
ATOM 3996 C CA . ASN B 1 215 ? 10.68 -29.922 -18.516 1 89.69 215 ASN B CA 1
ATOM 3997 C C . ASN B 1 215 ? 12.195 -30.125 -18.516 1 89.69 215 ASN B C 1
ATOM 3999 O O . ASN B 1 215 ? 12.695 -31.125 -19.016 1 89.69 215 ASN B O 1
ATOM 4003 N N . GLY B 1 216 ? 12.914 -29.062 -18.047 1 90.06 216 GLY B N 1
ATOM 4004 C CA . GLY B 1 216 ? 14.359 -29.219 -17.969 1 90.06 216 GLY B CA 1
ATOM 4005 C C . GLY B 1 216 ? 15.117 -27.953 -18.297 1 90.06 216 GLY B C 1
ATOM 4006 O O . GLY B 1 216 ? 14.531 -26.875 -18.375 1 90.06 216 GLY B O 1
ATOM 4007 N N . SER B 1 217 ? 16.391 -28.156 -18.469 1 91.38 217 SER B N 1
ATOM 4008 C CA . SER B 1 217 ? 17.281 -27.016 -18.609 1 91.38 217 SER B CA 1
ATOM 4009 C C . SER B 1 217 ? 17.547 -26.688 -20.078 1 91.38 217 SER B C 1
ATOM 4011 O O . SER B 1 217 ? 18.219 -25.703 -20.406 1 91.38 217 SER B O 1
ATOM 4013 N N . GLN B 1 218 ? 17.047 -27.406 -20.953 1 93.31 218 GLN B N 1
ATOM 4014 C CA . GLN B 1 218 ? 17.234 -27.125 -22.375 1 93.31 218 GLN B CA 1
ATOM 4015 C C . GLN B 1 218 ? 16.562 -25.812 -22.766 1 93.31 218 GLN B C 1
ATOM 4017 O O . GLN B 1 218 ? 15.547 -25.438 -22.188 1 93.31 218 GLN B O 1
ATOM 4022 N N . PHE B 1 219 ? 17.125 -25.281 -23.75 1 92.12 219 PHE B N 1
ATOM 4023 C CA . PHE B 1 219 ? 16.547 -24.062 -24.281 1 92.12 219 PHE B CA 1
ATOM 4024 C C . PHE B 1 219 ? 15.141 -24.312 -24.812 1 92.12 219 PHE B C 1
ATOM 4026 O O . PHE B 1 219 ? 14.922 -25.266 -25.562 1 92.12 219 PHE B O 1
ATOM 4033 N N . ASN B 1 220 ? 14.266 -23.547 -24.406 1 91.56 220 ASN B N 1
ATOM 4034 C CA . ASN B 1 220 ? 12.867 -23.656 -24.797 1 91.56 220 ASN B CA 1
ATOM 4035 C C . ASN B 1 220 ? 12.297 -25.031 -24.5 1 91.56 220 ASN B C 1
ATOM 4037 O O . ASN B 1 220 ? 11.594 -25.609 -25.328 1 91.56 220 ASN B O 1
ATOM 4041 N N . ALA B 1 221 ? 12.625 -25.516 -23.406 1 91.94 221 ALA B N 1
ATOM 4042 C CA . ALA B 1 221 ? 12.078 -26.812 -22.969 1 91.94 221 ALA B CA 1
ATOM 4043 C C . ALA B 1 221 ? 10.555 -26.766 -22.922 1 91.94 221 ALA B C 1
ATOM 4045 O O . ALA B 1 221 ? 9.953 -25.703 -22.703 1 91.94 221 ALA B O 1
ATOM 4046 N N . ALA B 1 222 ? 9.977 -27.875 -23.172 1 92.69 222 ALA B N 1
ATOM 4047 C CA . ALA B 1 222 ? 8.523 -28 -23.156 1 92.69 222 ALA B CA 1
ATOM 4048 C C . ALA B 1 222 ? 7.945 -27.578 -21.797 1 92.69 222 ALA B C 1
ATOM 4050 O O . ALA B 1 222 ? 8.586 -27.766 -20.766 1 92.69 222 ALA B O 1
ATOM 4051 N N . LYS B 1 223 ? 6.77 -27.094 -21.828 1 92.56 223 LYS B N 1
ATOM 4052 C CA . LYS B 1 223 ? 6.02 -26.703 -20.641 1 92.56 223 LYS B CA 1
ATOM 4053 C C . LYS B 1 223 ? 4.828 -27.625 -20.406 1 92.56 223 LYS B C 1
ATOM 4055 O O . LYS B 1 223 ? 3.732 -27.375 -20.906 1 92.56 223 LYS B O 1
ATOM 4060 N N . PRO B 1 224 ? 5.059 -28.641 -19.562 1 93.38 224 PRO B N 1
ATOM 4061 C CA . PRO B 1 224 ? 3.967 -29.594 -19.344 1 93.38 224 PRO B CA 1
ATOM 4062 C C . PRO B 1 224 ? 2.713 -28.938 -18.781 1 93.38 224 PRO B C 1
ATOM 4064 O O . PRO B 1 224 ? 1.598 -29.406 -19.016 1 93.38 224 PRO B O 1
ATOM 4067 N N . TYR B 1 225 ? 2.959 -27.906 -18.078 1 95.19 225 TYR B N 1
ATOM 4068 C CA . TYR B 1 225 ? 1.862 -27.156 -17.469 1 95.19 225 TYR B CA 1
ATOM 4069 C C . TYR B 1 225 ? 2.08 -25.656 -17.609 1 95.19 225 TYR B C 1
ATOM 4071 O O . TYR B 1 225 ? 3.221 -25.188 -17.594 1 95.19 225 TYR B O 1
ATOM 4079 N N . GLN B 1 226 ? 0.929 -25.031 -17.766 1 96 226 GLN B N 1
ATOM 4080 C CA . GLN B 1 226 ? 0.962 -23.562 -17.859 1 96 226 GLN B CA 1
ATOM 4081 C C . GLN B 1 226 ? 0.005 -22.938 -16.844 1 96 226 GLN B C 1
ATOM 4083 O O . GLN B 1 226 ? -0.957 -23.562 -16.406 1 96 226 GLN B O 1
ATOM 4088 N N . ILE B 1 227 ? 0.351 -21.75 -16.484 1 97.12 227 ILE B N 1
ATOM 4089 C CA . ILE B 1 227 ? -0.49 -20.969 -15.586 1 97.12 227 ILE B CA 1
ATOM 4090 C C . ILE B 1 227 ? -0.583 -19.531 -16.094 1 97.12 227 ILE B C 1
ATOM 4092 O O . ILE B 1 227 ? 0.203 -19.109 -16.938 1 97.12 227 ILE B O 1
ATOM 4096 N N . VAL B 1 228 ? -1.581 -18.844 -15.633 1 97.31 228 VAL B N 1
ATOM 4097 C CA . VAL B 1 228 ? -1.698 -17.422 -15.898 1 97.31 228 VAL B CA 1
ATOM 4098 C C . VAL B 1 228 ? -1.384 -16.625 -14.625 1 97.31 228 VAL B C 1
ATOM 4100 O O . VAL B 1 228 ? -2.174 -16.625 -13.68 1 97.31 228 VAL B O 1
ATOM 4103 N N . ARG B 1 229 ? -0.253 -15.953 -14.641 1 96.44 229 ARG B N 1
ATOM 4104 C CA . ARG B 1 229 ? 0.219 -15.211 -13.477 1 96.44 229 ARG B CA 1
ATOM 4105 C C . ARG B 1 229 ? -0.323 -13.789 -13.477 1 96.44 229 ARG B C 1
ATOM 4107 O O . ARG B 1 229 ? -0.406 -13.148 -14.531 1 96.44 229 ARG B O 1
ATOM 4114 N N . GLN B 1 230 ? -0.638 -13.344 -12.367 1 95.88 230 GLN B N 1
ATOM 4115 C CA . GLN B 1 230 ? -1.061 -11.961 -12.164 1 95.88 230 GLN B CA 1
ATOM 4116 C C . GLN B 1 230 ? -0.455 -11.375 -10.891 1 95.88 230 GLN B C 1
ATOM 4118 O O . GLN B 1 230 ? -1.144 -10.703 -10.125 1 95.88 230 GLN B O 1
ATOM 4123 N N . SER B 1 231 ? 0.778 -11.633 -10.594 1 96.81 231 SER B N 1
ATOM 4124 C CA . SER B 1 231 ? 1.519 -11.266 -9.391 1 96.81 231 SER B CA 1
ATOM 4125 C C . SER B 1 231 ? 1.912 -9.797 -9.414 1 96.81 231 SER B C 1
ATOM 4127 O O . SER B 1 231 ? 2.057 -9.195 -10.477 1 96.81 231 SER B O 1
ATOM 4129 N N . GLN B 1 232 ? 2.068 -9.227 -8.297 1 97.75 232 GLN B N 1
ATOM 4130 C CA . GLN B 1 232 ? 2.643 -7.895 -8.164 1 97.75 232 GLN B CA 1
ATOM 4131 C C . GLN B 1 232 ? 3.518 -7.797 -6.918 1 97.75 232 GLN B C 1
ATOM 4133 O O . GLN B 1 232 ? 3.279 -8.492 -5.93 1 97.75 232 GLN B O 1
ATOM 4138 N N . PRO B 1 233 ? 4.574 -6.93 -6.977 1 98.5 233 PRO B N 1
ATOM 4139 C CA . PRO B 1 233 ? 5.316 -6.59 -5.762 1 98.5 233 PRO B CA 1
ATOM 4140 C C . PRO B 1 233 ? 4.43 -5.984 -4.676 1 98.5 233 PRO B C 1
ATOM 4142 O O . PRO B 1 233 ? 3.373 -5.422 -4.98 1 98.5 233 PRO B O 1
ATOM 4145 N N . TYR B 1 234 ? 4.844 -6.16 -3.467 1 98.56 234 TYR B N 1
ATOM 4146 C CA . TYR B 1 234 ? 4.168 -5.566 -2.318 1 98.56 234 TYR B CA 1
ATOM 4147 C C . TYR B 1 234 ? 5.16 -5.242 -1.209 1 98.56 234 TYR B C 1
ATOM 4149 O O . TYR B 1 234 ? 6.309 -5.688 -1.245 1 98.56 234 TYR B O 1
ATOM 4157 N N . GLY B 1 235 ? 4.73 -4.48 -0.236 1 98.19 235 GLY B N 1
ATOM 4158 C CA . GLY B 1 235 ? 5.48 -4.312 0.999 1 98.19 235 GLY B CA 1
ATOM 4159 C C . GLY B 1 235 ? 6.145 -2.953 1.114 1 98.19 235 GLY B C 1
ATOM 4160 O O . GLY B 1 235 ? 5.773 -2.012 0.41 1 98.19 235 GLY B O 1
ATOM 4161 N N . LEU B 1 236 ? 7.008 -2.889 2.08 1 98.25 236 LEU B N 1
ATOM 4162 C CA . LEU B 1 236 ? 7.699 -1.653 2.434 1 98.25 236 LEU B CA 1
ATOM 4163 C C . LEU B 1 236 ? 9.211 -1.835 2.352 1 98.25 236 LEU B C 1
ATOM 4165 O O . LEU B 1 236 ? 9.734 -2.902 2.688 1 98.25 236 LEU B O 1
ATOM 4169 N N . SER B 1 237 ? 9.891 -0.766 1.947 1 96.94 237 SER B N 1
ATOM 4170 C CA . SER B 1 237 ? 11.344 -0.81 1.898 1 96.94 237 SER B CA 1
ATOM 4171 C C . SER B 1 237 ? 11.938 -0.975 3.293 1 96.94 237 SER B C 1
ATOM 4173 O O . SER B 1 237 ? 13.008 -1.569 3.451 1 96.94 237 SER B O 1
ATOM 4175 N N . SER B 1 238 ? 11.242 -0.475 4.305 1 97.06 238 SER B N 1
ATOM 4176 C CA . SER B 1 238 ? 11.75 -0.48 5.676 1 97.06 238 SER B CA 1
ATOM 4177 C C . SER B 1 238 ? 11.398 -1.781 6.391 1 97.06 238 SER B C 1
ATOM 4179 O O . SER B 1 238 ? 11.875 -2.037 7.496 1 97.06 238 SER B O 1
ATOM 4181 N N . LYS B 1 239 ? 10.516 -2.605 5.844 1 96.38 239 LYS B N 1
ATOM 4182 C CA . LYS B 1 239 ? 10.07 -3.875 6.418 1 96.38 239 LYS B CA 1
ATOM 4183 C C . LYS B 1 239 ? 10.117 -4.992 5.383 1 96.38 239 LYS B C 1
ATOM 4185 O O . LYS B 1 239 ? 11.055 -5.066 4.578 1 96.38 239 LYS B O 1
ATOM 4190 N N . GLU B 1 240 ? 9.172 -5.891 5.508 1 97.12 240 GLU B N 1
ATOM 4191 C CA . GLU B 1 240 ? 9.109 -6.992 4.555 1 97.12 240 GLU B CA 1
ATOM 4192 C C . GLU B 1 240 ? 8.508 -6.539 3.225 1 97.12 240 GLU B C 1
ATOM 4194 O O . GLU B 1 240 ? 7.57 -5.742 3.199 1 97.12 240 GLU B O 1
ATOM 4199 N N . SER B 1 241 ? 9.141 -6.953 2.191 1 98.5 241 SER B N 1
ATOM 4200 C CA . SER B 1 241 ? 8.625 -6.742 0.841 1 98.5 241 SER B CA 1
ATOM 4201 C C . SER B 1 241 ? 9.062 -7.867 -0.095 1 98.5 241 SER B C 1
ATOM 4203 O O . SER B 1 241 ? 10.008 -8.602 0.204 1 98.5 241 SER B O 1
ATOM 4205 N N . GLY B 1 242 ? 8.305 -8.031 -1.074 1 98.62 242 GLY B N 1
ATOM 4206 C CA . GLY B 1 242 ? 8.594 -9.078 -2.045 1 98.62 242 GLY B CA 1
ATOM 4207 C C . GLY B 1 242 ? 7.535 -9.203 -3.121 1 98.62 242 GLY B C 1
ATOM 4208 O O . GLY B 1 242 ? 7.176 -8.219 -3.77 1 98.62 242 GLY B O 1
ATOM 4209 N N . LEU B 1 243 ? 7.09 -10.375 -3.295 1 98.56 243 LEU B N 1
ATOM 4210 C CA . LEU B 1 243 ? 6.141 -10.68 -4.363 1 98.56 243 LEU B CA 1
ATOM 4211 C C . LEU B 1 243 ? 4.895 -11.352 -3.805 1 98.56 243 LEU B C 1
ATOM 4213 O O . LEU B 1 243 ? 4.992 -12.344 -3.08 1 98.56 243 LEU B O 1
ATOM 4217 N N . PHE B 1 244 ? 3.785 -10.805 -4.105 1 98.62 244 PHE B N 1
ATOM 4218 C CA . PHE B 1 244 ? 2.545 -11.547 -3.932 1 98.62 244 PHE B CA 1
ATOM 4219 C C . PHE B 1 244 ? 2.223 -12.359 -5.18 1 98.62 244 PHE B C 1
ATOM 4221 O O . PHE B 1 244 ? 1.705 -11.82 -6.16 1 98.62 244 PHE B O 1
ATOM 4228 N N . PHE B 1 245 ? 2.531 -13.57 -5.062 1 98.5 245 PHE B N 1
ATOM 4229 C CA . PHE B 1 245 ? 2.33 -14.461 -6.199 1 98.5 245 PHE B CA 1
ATOM 4230 C C . PHE B 1 245 ? 0.884 -14.938 -6.27 1 98.5 245 PHE B C 1
ATOM 4232 O O . PHE B 1 245 ? 0.326 -15.391 -5.266 1 98.5 245 PHE B O 1
ATOM 4239 N N . ILE B 1 246 ? 0.302 -14.844 -7.465 1 98.12 246 ILE B N 1
ATOM 4240 C CA . ILE B 1 246 ? -1.034 -15.352 -7.758 1 98.12 246 ILE B CA 1
ATOM 4241 C C . ILE B 1 246 ? -1.072 -15.922 -9.172 1 98.12 246 ILE B C 1
ATOM 4243 O O . ILE B 1 246 ? -0.503 -15.336 -10.102 1 98.12 246 ILE B O 1
ATOM 4247 N N . ALA B 1 247 ? -1.667 -16.984 -9.312 1 98 247 ALA B N 1
ATOM 4248 C CA . ALA B 1 247 ? -1.808 -17.594 -10.633 1 98 247 ALA B CA 1
ATOM 4249 C C . ALA B 1 247 ? -3.104 -18.391 -10.734 1 98 247 ALA B C 1
ATOM 4251 O O . ALA B 1 247 ? -3.613 -18.891 -9.734 1 98 247 ALA B O 1
ATOM 4252 N N . TYR B 1 248 ? -3.607 -18.453 -11.945 1 98.06 248 TYR B N 1
ATOM 4253 C CA . TYR B 1 248 ? -4.828 -19.188 -12.281 1 98.06 248 TYR B CA 1
ATOM 4254 C C . TYR B 1 248 ? -4.527 -20.344 -13.219 1 98.06 248 TYR B C 1
ATOM 4256 O O . TYR B 1 248 ? -3.617 -20.266 -14.047 1 98.06 248 TYR B O 1
ATOM 4264 N N . ALA B 1 249 ? -5.312 -21.391 -13.023 1 98.19 249 ALA B N 1
ATOM 4265 C CA . ALA B 1 249 ? -5.195 -22.562 -13.898 1 98.19 249 ALA B CA 1
ATOM 4266 C C . ALA B 1 249 ? -6.52 -23.312 -13.984 1 98.19 249 ALA B C 1
ATOM 4268 O O . ALA B 1 249 ? -7.387 -23.156 -13.125 1 98.19 249 ALA B O 1
ATOM 4269 N N . ALA B 1 250 ? -6.605 -24.062 -15.031 1 97.44 250 ALA B N 1
ATOM 4270 C CA . ALA B 1 250 ? -7.785 -24.906 -15.234 1 97.44 250 ALA B CA 1
ATOM 4271 C C . ALA B 1 250 ? -7.781 -26.094 -14.289 1 97.44 250 ALA B C 1
ATOM 4273 O O . ALA B 1 250 ? -8.82 -26.719 -14.055 1 97.44 250 ALA B O 1
ATOM 4274 N N . SER B 1 251 ? -6.613 -26.422 -13.688 1 97.94 251 SER B N 1
ATOM 4275 C CA . SER B 1 251 ? -6.453 -27.547 -12.789 1 97.94 251 SER B CA 1
ATOM 4276 C C . SER B 1 251 ? -5.375 -27.281 -11.742 1 97.94 251 SER B C 1
ATOM 4278 O O . SER B 1 251 ? -4.344 -26.688 -12.047 1 97.94 251 SER B O 1
ATOM 4280 N N . PRO B 1 252 ? -5.602 -27.75 -10.531 1 97.81 252 PRO B N 1
ATOM 4281 C CA . PRO B 1 252 ? -4.547 -27.594 -9.523 1 97.81 252 PRO B CA 1
ATOM 4282 C C . PRO B 1 252 ? -3.277 -28.359 -9.883 1 97.81 252 PRO B C 1
ATOM 4284 O O . PRO B 1 252 ? -2.211 -28.094 -9.32 1 97.81 252 PRO B O 1
ATOM 4287 N N . LYS B 1 253 ? -3.406 -29.344 -10.711 1 97.06 253 LYS B N 1
ATOM 4288 C CA . LYS B 1 253 ? -2.248 -30.125 -11.117 1 97.06 253 LYS B CA 1
ATOM 4289 C C . LYS B 1 253 ? -1.157 -29.25 -11.711 1 97.06 253 LYS B C 1
ATOM 4291 O O . LYS B 1 253 ? 0.029 -29.562 -11.617 1 97.06 253 LYS B O 1
ATOM 4296 N N . ASN B 1 254 ? -1.646 -28.172 -12.328 1 97.06 254 ASN B N 1
ATOM 4297 C CA . ASN B 1 254 ? -0.681 -27.234 -12.891 1 97.06 254 ASN B CA 1
ATOM 4298 C C . ASN B 1 254 ? 0.228 -26.641 -11.812 1 97.06 254 ASN B C 1
ATOM 4300 O O . ASN B 1 254 ? 1.438 -26.516 -12.016 1 97.06 254 ASN B O 1
ATOM 4304 N N . PHE B 1 255 ? -0.358 -26.375 -10.695 1 98.06 255 PHE B N 1
ATOM 4305 C CA . PHE B 1 255 ? 0.41 -25.844 -9.578 1 98.06 255 PHE B CA 1
ATOM 4306 C C . PHE B 1 255 ? 1.27 -26.938 -8.945 1 98.06 255 PHE B C 1
ATOM 4308 O O . PHE B 1 255 ? 2.426 -26.688 -8.586 1 98.06 255 PHE B O 1
ATOM 4315 N N . GLU B 1 256 ? 0.674 -28.125 -8.766 1 96.88 256 GLU B N 1
ATOM 4316 C CA . GLU B 1 256 ? 1.345 -29.234 -8.094 1 96.88 256 GLU B CA 1
ATOM 4317 C C . GLU B 1 256 ? 2.674 -29.562 -8.766 1 96.88 256 GLU B C 1
ATOM 4319 O O . GLU B 1 256 ? 3.682 -29.781 -8.086 1 96.88 256 GLU B O 1
ATOM 4324 N N . TYR B 1 257 ? 2.592 -29.562 -10.016 1 94.81 257 TYR B N 1
ATOM 4325 C CA . TYR B 1 257 ? 3.809 -29.859 -10.766 1 94.81 257 TYR B CA 1
ATOM 4326 C C . TYR B 1 257 ? 4.902 -28.844 -10.445 1 94.81 257 TYR B C 1
ATOM 4328 O O . TYR B 1 257 ? 6.023 -29.219 -10.102 1 94.81 257 TYR B O 1
ATOM 4336 N N . MET B 1 258 ? 4.598 -27.688 -10.484 1 96.19 258 MET B N 1
ATOM 4337 C CA . MET B 1 258 ? 5.566 -26.594 -10.32 1 96.19 258 MET B CA 1
ATOM 4338 C C . MET B 1 258 ? 6.07 -26.531 -8.883 1 96.19 258 MET B C 1
ATOM 4340 O O . MET B 1 258 ? 7.277 -26.469 -8.641 1 96.19 258 MET B O 1
ATOM 4344 N N . LEU B 1 259 ? 5.195 -26.594 -7.922 1 97.75 259 LEU B N 1
ATOM 4345 C CA . LEU B 1 259 ? 5.566 -26.5 -6.516 1 97.75 259 LEU B CA 1
ATOM 4346 C C . LEU B 1 259 ? 6.422 -27.688 -6.086 1 97.75 259 LEU B C 1
ATOM 4348 O O . LEU B 1 259 ? 7.363 -27.531 -5.309 1 97.75 259 LEU B O 1
ATOM 4352 N N . GLY B 1 260 ? 5.98 -28.891 -6.527 1 96.69 260 GLY B N 1
ATOM 4353 C CA . GLY B 1 260 ? 6.812 -30.047 -6.258 1 96.69 260 GLY B CA 1
ATOM 4354 C C . GLY B 1 260 ? 8.234 -29.891 -6.75 1 96.69 260 GLY B C 1
ATOM 4355 O O . GLY B 1 260 ? 9.188 -30.234 -6.043 1 96.69 260 GLY B O 1
ATOM 4356 N N . ARG B 1 261 ? 8.398 -29.281 -7.867 1 95.25 261 ARG B N 1
ATOM 4357 C CA . ARG B 1 261 ? 9.719 -29.094 -8.469 1 95.25 261 ARG B CA 1
ATOM 4358 C C . ARG B 1 261 ? 10.5 -28.016 -7.742 1 95.25 261 ARG B C 1
ATOM 4360 O O . ARG B 1 261 ? 11.734 -28.031 -7.719 1 95.25 261 ARG B O 1
ATOM 4367 N N . MET B 1 262 ? 9.82 -27.156 -7.195 1 97.06 262 MET B N 1
ATOM 4368 C CA . MET B 1 262 ? 10.5 -26.109 -6.445 1 97.06 262 MET B CA 1
ATOM 4369 C C . MET B 1 262 ? 11.18 -26.688 -5.203 1 97.06 262 MET B C 1
ATOM 4371 O O . MET B 1 262 ? 12.273 -26.25 -4.84 1 97.06 262 MET B O 1
ATOM 4375 N N . VAL B 1 263 ? 10.5 -27.656 -4.621 1 97.62 263 VAL B N 1
ATOM 4376 C CA . VAL B 1 263 ? 11.039 -28.156 -3.357 1 97.62 263 VAL B CA 1
ATOM 4377 C C . VAL B 1 263 ? 11.75 -29.484 -3.584 1 97.62 263 VAL B C 1
ATOM 4379 O O . VAL B 1 263 ? 12.172 -30.141 -2.629 1 97.62 263 VAL B O 1
ATOM 4382 N N . GLY B 1 264 ? 11.812 -29.891 -4.77 1 96.19 264 GLY B N 1
ATOM 4383 C CA . GLY B 1 264 ? 12.578 -31.078 -5.086 1 96.19 264 GLY B CA 1
ATOM 4384 C C . GLY B 1 264 ? 11.805 -32.375 -4.875 1 96.19 264 GLY B C 1
ATOM 4385 O O . GLY B 1 264 ? 12.383 -33.406 -4.527 1 96.19 264 GLY B O 1
ATOM 4386 N N . GLU B 1 265 ? 10.461 -32.219 -4.961 1 91.44 265 GLU B N 1
ATOM 4387 C CA . GLU B 1 265 ? 9.664 -33.438 -4.945 1 91.44 265 GLU B CA 1
ATOM 4388 C C . GLU B 1 265 ? 9.852 -34.25 -6.23 1 91.44 265 GLU B C 1
ATOM 4390 O O . GLU B 1 265 ? 10.07 -33.688 -7.301 1 91.44 265 GLU B O 1
ATOM 4395 N N . GLY B 1 266 ? 9.797 -35.5 -6.086 1 78.19 266 GLY B N 1
ATOM 4396 C CA . GLY B 1 266 ? 9.977 -36.406 -7.215 1 78.19 266 GLY B CA 1
ATOM 4397 C C . GLY B 1 266 ? 11.312 -37.125 -7.199 1 78.19 266 GLY B C 1
ATOM 4398 O O . GLY B 1 266 ? 11.969 -37.188 -6.16 1 78.19 266 GLY B O 1
ATOM 4399 N N . ARG B 1 267 ? 11.797 -37.281 -8.383 1 76.88 267 ARG B N 1
ATOM 4400 C CA . ARG B 1 267 ? 12.875 -38.281 -8.477 1 76.88 267 ARG B CA 1
ATOM 4401 C C . ARG B 1 267 ? 14.234 -37.594 -8.367 1 76.88 267 ARG B C 1
ATOM 4403 O O . ARG B 1 267 ? 15.195 -38.188 -7.875 1 76.88 267 ARG B O 1
ATOM 4410 N N . ASP B 1 268 ? 14.297 -36.281 -8.656 1 86.94 268 ASP B N 1
ATOM 4411 C CA . ASP B 1 268 ? 15.641 -35.75 -8.773 1 86.94 268 ASP B CA 1
ATOM 4412 C C . ASP B 1 268 ? 16.047 -35 -7.492 1 86.94 268 ASP B C 1
ATOM 4414 O O . ASP B 1 268 ? 17.234 -34.719 -7.301 1 86.94 268 ASP B O 1
ATOM 4418 N N . ASN B 1 269 ? 15.195 -34.688 -6.641 1 90.81 269 ASN B N 1
ATOM 4419 C CA . ASN B 1 269 ? 15.453 -34.062 -5.348 1 90.81 269 ASN B CA 1
ATOM 4420 C C . ASN B 1 269 ? 16.156 -32.719 -5.504 1 90.81 269 ASN B C 1
ATOM 4422 O O . ASN B 1 269 ? 17 -32.344 -4.684 1 90.81 269 ASN B O 1
ATOM 4426 N N . LEU B 1 270 ? 15.938 -32.094 -6.527 1 94.75 270 LEU B N 1
ATOM 4427 C CA . LEU B 1 270 ? 16.547 -30.812 -6.805 1 94.75 270 LEU B CA 1
ATOM 4428 C C . LEU B 1 270 ? 15.578 -29.672 -6.465 1 94.75 270 LEU B C 1
ATOM 4430 O O . LEU B 1 270 ? 14.445 -29.656 -6.949 1 94.75 270 LEU B O 1
ATOM 4434 N N . SER B 1 271 ? 16.109 -28.75 -5.719 1 96 271 SER B N 1
ATOM 4435 C CA . SER B 1 271 ? 15.273 -27.625 -5.336 1 96 271 SER B CA 1
ATOM 4436 C C . SER B 1 271 ? 15.547 -26.406 -6.219 1 96 271 SER B C 1
ATOM 4438 O O . SER B 1 271 ? 16.656 -26.219 -6.699 1 96 271 SER B O 1
ATOM 4440 N N . ASP B 1 272 ? 14.617 -25.594 -6.367 1 97.81 272 ASP B N 1
ATOM 4441 C CA . ASP B 1 272 ? 14.633 -24.391 -7.18 1 97.81 272 ASP B CA 1
ATOM 4442 C C . ASP B 1 272 ? 15.461 -23.297 -6.516 1 97.81 272 ASP B C 1
ATOM 4444 O O . ASP B 1 272 ? 15.18 -22.891 -5.383 1 97.81 272 ASP B O 1
ATOM 4448 N N . ASP B 1 273 ? 16.406 -22.797 -7.258 1 98.38 273 ASP B N 1
ATOM 4449 C CA . ASP B 1 273 ? 17.344 -21.828 -6.715 1 98.38 273 ASP B CA 1
ATOM 4450 C C . ASP B 1 273 ? 16.688 -20.469 -6.527 1 98.38 273 ASP B C 1
ATOM 4452 O O . ASP B 1 273 ? 17.219 -19.594 -5.848 1 98.38 273 ASP B O 1
ATOM 4456 N N . ILE B 1 274 ? 15.484 -20.297 -7.062 1 97.81 274 ILE B N 1
ATOM 4457 C CA . ILE B 1 274 ? 14.773 -19.031 -6.859 1 97.81 274 ILE B CA 1
ATOM 4458 C C . ILE B 1 274 ? 14.562 -18.797 -5.367 1 97.81 274 ILE B C 1
ATOM 4460 O O . ILE B 1 274 ? 14.492 -17.641 -4.922 1 97.81 274 ILE B O 1
ATOM 4464 N N . MET B 1 275 ? 14.523 -19.828 -4.598 1 98.31 275 MET B N 1
ATOM 4465 C CA . MET B 1 275 ? 14.219 -19.75 -3.172 1 98.31 275 MET B CA 1
ATOM 4466 C C . MET B 1 275 ? 15.453 -19.328 -2.377 1 98.31 275 MET B C 1
ATOM 4468 O O . MET B 1 275 ? 15.375 -19.141 -1.16 1 98.31 275 MET B O 1
ATOM 4472 N N . LEU B 1 276 ? 16.547 -19.156 -3.039 1 98.19 276 LEU B N 1
ATOM 4473 C CA . LEU B 1 276 ? 17.703 -18.531 -2.428 1 98.19 276 LEU B CA 1
ATOM 4474 C C . LEU B 1 276 ? 17.516 -17.031 -2.318 1 98.19 276 LEU B C 1
ATOM 4476 O O . LEU B 1 276 ? 18.125 -16.375 -1.456 1 98.19 276 LEU B O 1
ATOM 4480 N N . LEU B 1 277 ? 16.609 -16.469 -3.145 1 97.88 277 LEU B N 1
ATOM 4481 C CA . LEU B 1 277 ? 16.406 -15.031 -3.23 1 97.88 277 LEU B CA 1
ATOM 4482 C C . LEU B 1 277 ? 15.219 -14.602 -2.377 1 97.88 277 LEU B C 1
ATOM 4484 O O . LEU B 1 277 ? 15.062 -13.422 -2.076 1 97.88 277 LEU B O 1
ATOM 4488 N N . THR B 1 278 ? 14.414 -15.523 -2.051 1 98.5 278 THR B N 1
ATOM 4489 C CA . THR B 1 278 ? 13.109 -15.172 -1.503 1 98.5 278 THR B CA 1
ATOM 4490 C C . THR B 1 278 ? 12.562 -16.312 -0.646 1 98.5 278 THR B C 1
ATOM 4492 O O . THR B 1 278 ? 12.945 -17.469 -0.821 1 98.5 278 THR B O 1
ATOM 4495 N N . LYS B 1 279 ? 11.734 -16 0.294 1 98.44 279 LYS B N 1
ATOM 4496 C CA . L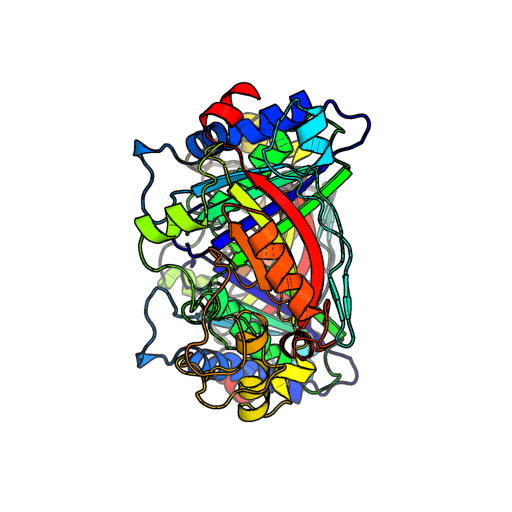YS B 1 279 ? 11.125 -16.953 1.225 1 98.44 279 LYS B CA 1
ATOM 4497 C C . LYS B 1 279 ? 9.602 -16.906 1.146 1 98.44 279 LYS B C 1
ATOM 4499 O O . LYS B 1 279 ? 9.008 -15.828 1.264 1 98.44 279 LYS B O 1
ATOM 4504 N N . CYS B 1 280 ? 9.039 -18.031 0.948 1 98.69 280 CYS B N 1
ATOM 4505 C CA . CYS B 1 280 ? 7.586 -18.125 0.923 1 98.69 280 CYS B CA 1
ATOM 4506 C C . CYS B 1 280 ? 7.016 -18.172 2.336 1 98.69 280 CYS B C 1
ATOM 4508 O O . CYS B 1 280 ? 7.453 -18.969 3.164 1 98.69 280 CYS B O 1
ATOM 4510 N N . VAL B 1 281 ? 5.992 -17.359 2.619 1 98.62 281 VAL B N 1
ATOM 4511 C CA . VAL B 1 281 ? 5.543 -17.312 4.008 1 98.62 281 VAL B CA 1
ATOM 4512 C C . VAL B 1 281 ? 4.055 -17.641 4.078 1 98.62 281 VAL B C 1
ATOM 4514 O O . VAL B 1 281 ? 3.52 -17.906 5.156 1 98.62 281 VAL B O 1
ATOM 4517 N N . THR B 1 282 ? 3.377 -17.688 2.973 1 98.25 282 THR B N 1
ATOM 4518 C CA . THR B 1 282 ? 1.987 -18.141 2.918 1 98.25 282 THR B CA 1
ATOM 4519 C C . THR B 1 282 ? 1.726 -18.938 1.647 1 98.25 282 THR B C 1
ATOM 4521 O O . THR B 1 282 ? 2.469 -18.828 0.67 1 98.25 282 THR B O 1
ATOM 4524 N N . GLY B 1 283 ? 0.729 -19.75 1.672 1 98.44 283 GLY B N 1
ATOM 4525 C CA . GLY B 1 283 ? 0.281 -20.516 0.514 1 98.44 283 GLY B CA 1
ATOM 4526 C C . GLY B 1 283 ? -1.123 -21.062 0.669 1 98.44 283 GLY B C 1
ATOM 4527 O O . GLY B 1 283 ? -1.501 -21.516 1.75 1 98.44 283 GLY B O 1
ATOM 4528 N N . THR B 1 284 ? -1.835 -20.969 -0.372 1 98.31 284 THR B N 1
ATOM 4529 C CA . THR B 1 284 ? -3.203 -21.469 -0.376 1 98.31 284 THR B CA 1
ATOM 4530 C C . THR B 1 284 ? -3.688 -21.703 -1.804 1 98.31 284 THR B C 1
ATOM 4532 O O . THR B 1 284 ? -3.4 -20.906 -2.701 1 98.31 284 THR B O 1
ATOM 4535 N N . TYR B 1 285 ? -4.43 -22.875 -1.979 1 98.81 285 TYR B N 1
ATOM 4536 C CA . TYR B 1 285 ? -5.23 -23.047 -3.186 1 98.81 285 TYR B CA 1
ATOM 4537 C C . TYR B 1 285 ? -6.648 -22.531 -2.975 1 98.81 285 TYR B C 1
ATOM 4539 O O . TYR B 1 285 ? -7.195 -22.625 -1.874 1 98.81 285 TYR B O 1
ATOM 4547 N N . TRP B 1 286 ? -7.184 -22.016 -4.047 1 98.75 286 TRP B N 1
ATOM 4548 C CA . TRP B 1 286 ? -8.555 -21.516 -4.082 1 98.75 286 TRP B CA 1
ATOM 4549 C C . TRP B 1 286 ? -9.289 -22.031 -5.316 1 98.75 286 TRP B C 1
ATOM 4551 O O . TRP B 1 286 ? -8.664 -22.469 -6.281 1 98.75 286 TRP B O 1
ATOM 4561 N N . TYR B 1 287 ? -10.578 -21.984 -5.176 1 98.5 287 TYR B N 1
ATOM 4562 C CA . TYR B 1 287 ? -11.422 -22.172 -6.348 1 98.5 287 TYR B CA 1
ATOM 4563 C C . TYR B 1 287 ? -12.273 -20.938 -6.621 1 98.5 287 TYR B C 1
ATOM 4565 O O . TYR B 1 287 ? -13 -20.484 -5.742 1 98.5 287 TYR B O 1
ATOM 4573 N N . ALA B 1 288 ? -12.125 -20.391 -7.805 1 98 288 ALA B N 1
ATOM 4574 C CA . ALA B 1 288 ? -12.938 -19.297 -8.305 1 98 288 ALA B CA 1
ATOM 4575 C C . ALA B 1 288 ? -14.086 -19.797 -9.172 1 98 288 ALA B C 1
ATOM 4577 O O . ALA B 1 288 ? -13.883 -20.141 -10.344 1 98 288 ALA B O 1
ATOM 4578 N N . PRO B 1 289 ? -15.25 -19.797 -8.703 1 96.88 289 PRO B N 1
ATOM 4579 C CA . PRO B 1 289 ? -16.375 -20.344 -9.469 1 96.88 289 PRO B CA 1
ATOM 4580 C C . PRO B 1 289 ? -16.719 -19.5 -10.695 1 96.88 289 PRO B C 1
ATOM 4582 O O . PRO B 1 289 ? -16.359 -18.328 -10.758 1 96.88 289 PRO B O 1
ATOM 4585 N N . SER B 1 290 ? -17.406 -20.172 -11.594 1 95.06 290 SER B N 1
ATOM 4586 C CA . SER B 1 290 ? -18.016 -19.422 -12.688 1 95.06 290 SER B CA 1
ATOM 4587 C C . SER B 1 290 ? -19.078 -18.453 -12.18 1 95.06 290 SER B C 1
ATOM 4589 O O . SER B 1 290 ? -19.516 -18.562 -11.031 1 95.06 290 SER B O 1
ATOM 4591 N N . LEU B 1 291 ? -19.438 -17.594 -13.055 1 93.31 291 LEU B N 1
ATOM 4592 C CA . LEU B 1 291 ? -20.469 -16.641 -12.664 1 93.31 291 LEU B CA 1
ATOM 4593 C C . LEU B 1 291 ? -21.781 -17.344 -12.328 1 93.31 291 LEU B C 1
ATOM 4595 O O . LEU B 1 291 ? -22.484 -16.938 -11.398 1 93.31 291 LEU B O 1
ATOM 4599 N N . SER B 1 292 ? -22.062 -18.359 -13.07 1 93.12 292 SER B N 1
ATOM 4600 C CA . SER B 1 292 ? -23.297 -19.109 -12.82 1 93.12 292 SER B CA 1
ATOM 4601 C C . SER B 1 292 ? -23.234 -19.828 -11.477 1 93.12 292 SER B C 1
ATOM 4603 O O . SER B 1 292 ? -24.203 -19.828 -10.727 1 93.12 292 SER B O 1
ATOM 4605 N N . GLU B 1 293 ? -22.109 -20.453 -11.164 1 93 293 GLU B N 1
ATOM 4606 C CA . GLU B 1 293 ? -21.938 -21.109 -9.875 1 93 293 GLU B CA 1
ATOM 4607 C C . GLU B 1 293 ? -21.969 -20.109 -8.727 1 93 293 GLU B C 1
ATOM 4609 O O . GLU B 1 293 ? -22.547 -20.375 -7.676 1 93 293 GLU B O 1
ATOM 4614 N N . LEU B 1 294 ? -21.375 -19.016 -8.969 1 93.94 294 LEU B N 1
ATOM 4615 C CA . LEU B 1 294 ? -21.312 -17.969 -7.949 1 93.94 294 LEU B CA 1
ATOM 4616 C C . LEU B 1 294 ? -22.703 -17.422 -7.641 1 93.94 294 LEU B C 1
ATOM 4618 O O . LEU B 1 294 ? -23.016 -17.125 -6.484 1 93.94 294 LEU B O 1
ATOM 4622 N N . ALA B 1 295 ? -23.531 -17.359 -8.664 1 93.81 295 ALA B N 1
ATOM 4623 C CA . ALA B 1 295 ? -24.891 -16.859 -8.516 1 93.81 295 ALA B CA 1
ATOM 4624 C C . ALA B 1 295 ? -25.703 -17.734 -7.562 1 93.81 295 ALA B C 1
ATOM 4626 O O . ALA B 1 295 ? -26.594 -17.234 -6.871 1 93.81 295 ALA B O 1
ATOM 4627 N N . LYS B 1 296 ? -25.344 -18.953 -7.488 1 92.56 296 LYS B N 1
ATOM 4628 C CA . LYS B 1 296 ? -26.062 -19.891 -6.629 1 92.56 296 LYS B CA 1
ATOM 4629 C C . LYS B 1 296 ? -25.766 -19.625 -5.156 1 92.56 296 LYS B C 1
ATOM 4631 O O . LYS B 1 296 ? -26.484 -20.109 -4.277 1 92.56 296 LYS B O 1
ATOM 4636 N N . LEU B 1 297 ? -24.703 -18.891 -4.883 1 92.38 297 LEU B N 1
ATOM 4637 C CA . LEU B 1 297 ? -24.312 -18.609 -3.504 1 92.38 297 LEU B CA 1
ATOM 4638 C C . LEU B 1 297 ? -24.969 -17.328 -3.012 1 92.38 297 LEU B C 1
ATOM 4640 O O . LEU B 1 297 ? -24.828 -16.969 -1.84 1 92.38 297 LEU B O 1
ATOM 4644 N N . LYS B 1 298 ? -25.578 -16.641 -3.967 1 89.38 298 LYS B N 1
ATOM 4645 C CA . LYS B 1 298 ? -26.203 -15.375 -3.605 1 89.38 298 LYS B CA 1
ATOM 4646 C C . LYS B 1 298 ? -27.578 -15.602 -2.963 1 89.38 298 LYS B C 1
ATOM 4648 O O . LYS B 1 298 ? -28.234 -16.609 -3.23 1 89.38 298 LYS B O 1
#